Protein AF-A0A9D6K7E7-F1 (afdb_monomer_lite)

pLDDT: mean 75.38, std 21.6, range [23.78, 95.56]

Structure (mmCIF, N/CA/C/O backbone):
data_AF-A0A9D6K7E7-F1
#
_entry.id   AF-A0A9D6K7E7-F1
#
loop_
_atom_site.group_PDB
_atom_site.id
_atom_site.type_symbol
_atom_site.label_atom_id
_atom_site.label_alt_id
_atom_site.label_comp_id
_atom_site.label_asym_id
_atom_site.label_entity_id
_atom_site.label_seq_id
_atom_site.pdbx_PDB_ins_code
_atom_site.Cartn_x
_atom_site.Cartn_y
_atom_site.Cartn_z
_atom_site.occupancy
_atom_site.B_iso_or_equiv
_atom_site.auth_seq_id
_atom_site.auth_comp_id
_atom_site.auth_asym_id
_atom_site.auth_atom_id
_atom_site.pdbx_PDB_model_num
ATOM 1 N N . MET A 1 1 ? -14.662 15.580 9.960 1.00 83.44 1 MET A N 1
ATOM 2 C CA . MET A 1 1 ? -14.942 14.207 9.487 1.00 83.44 1 MET A CA 1
ATOM 3 C C . MET A 1 1 ? -15.139 14.242 7.980 1.00 83.44 1 MET A C 1
ATOM 5 O O . MET A 1 1 ? -15.887 15.089 7.509 1.00 83.44 1 MET A O 1
ATOM 9 N N . ILE A 1 2 ? -14.466 13.366 7.233 1.00 87.06 2 ILE A N 1
ATOM 10 C CA . ILE A 1 2 ? -14.654 13.220 5.782 1.00 87.06 2 ILE A CA 1
ATOM 11 C C . ILE A 1 2 ? -15.146 11.798 5.536 1.00 87.06 2 ILE A C 1
ATOM 13 O O . ILE A 1 2 ? -14.552 10.854 6.051 1.00 87.06 2 ILE A O 1
ATOM 17 N N . ILE A 1 3 ? -16.242 11.665 4.801 1.00 89.56 3 ILE A N 1
ATOM 18 C CA . ILE A 1 3 ? -16.822 10.387 4.402 1.00 89.56 3 ILE A CA 1
ATOM 19 C C . ILE A 1 3 ? -16.674 10.300 2.891 1.00 89.56 3 ILE A C 1
ATOM 21 O O . ILE A 1 3 ? -17.357 11.026 2.171 1.00 89.56 3 ILE A O 1
ATOM 25 N N . ASP A 1 4 ? -15.766 9.444 2.440 1.00 88.69 4 ASP A N 1
ATOM 26 C CA . ASP A 1 4 ? -15.557 9.171 1.021 1.00 88.69 4 ASP A CA 1
ATOM 27 C C . ASP A 1 4 ? -16.471 8.038 0.535 1.00 88.69 4 ASP A C 1
ATOM 29 O O . ASP A 1 4 ? -16.956 7.231 1.332 1.00 88.69 4 ASP A O 1
ATOM 33 N N . GLU A 1 5 ? -16.731 7.998 -0.770 1.00 89.75 5 GLU A N 1
ATOM 34 C CA . GLU A 1 5 ? -17.658 7.062 -1.416 1.00 89.75 5 GLU A CA 1
ATOM 35 C C . GLU A 1 5 ? -19.062 7.050 -0.770 1.00 89.75 5 GLU A C 1
ATOM 37 O O . GLU A 1 5 ? -19.732 6.015 -0.672 1.00 89.75 5 GLU A O 1
ATOM 42 N N . ALA A 1 6 ? -19.541 8.215 -0.321 1.00 91.81 6 ALA A N 1
ATOM 43 C CA . ALA A 1 6 ? -20.784 8.351 0.435 1.00 91.81 6 ALA A CA 1
ATOM 44 C C . ALA A 1 6 ? -22.033 7.910 -0.352 1.00 91.81 6 ALA A C 1
ATOM 46 O O . ALA A 1 6 ? -23.075 7.635 0.247 1.00 91.81 6 ALA A O 1
ATOM 47 N N . GLN A 1 7 ? -21.952 7.757 -1.681 1.00 92.12 7 GLN A N 1
ATOM 48 C CA . GLN A 1 7 ? -23.018 7.124 -2.460 1.00 92.12 7 GLN A CA 1
ATOM 49 C C . GLN A 1 7 ? -23.249 5.659 -2.074 1.00 92.12 7 GLN A C 1
ATOM 51 O O . GLN A 1 7 ? -24.307 5.130 -2.401 1.00 92.12 7 GLN A O 1
ATOM 56 N N . ASN A 1 8 ? -22.326 5.002 -1.371 1.00 91.56 8 ASN A N 1
ATOM 57 C CA . ASN A 1 8 ? -22.502 3.636 -0.877 1.00 91.56 8 ASN A CA 1
ATOM 58 C C . ASN A 1 8 ? -23.234 3.576 0.469 1.00 91.56 8 ASN A C 1
ATOM 60 O O . ASN A 1 8 ? -23.710 2.510 0.852 1.00 91.56 8 ASN A O 1
ATOM 64 N N . LEU A 1 9 ? -23.393 4.707 1.165 1.00 91.38 9 LEU A N 1
ATOM 65 C CA . LEU A 1 9 ? -24.132 4.739 2.423 1.00 91.38 9 LEU A CA 1
ATOM 66 C C . LEU A 1 9 ? -25.611 4.439 2.206 1.00 91.38 9 LEU A C 1
ATOM 68 O O . LEU A 1 9 ? -26.248 4.926 1.262 1.00 91.38 9 LEU A O 1
ATOM 72 N N . THR A 1 10 ? -26.176 3.648 3.110 1.00 92.19 10 THR A N 1
ATOM 73 C CA . THR A 1 10 ? -27.620 3.469 3.166 1.00 92.19 10 THR A CA 1
ATOM 74 C C . THR A 1 10 ? -28.266 4.778 3.633 1.00 92.19 10 THR A C 1
ATOM 76 O O . THR A 1 10 ? -27.649 5.553 4.372 1.00 92.19 10 THR A O 1
ATOM 79 N N . PRO A 1 11 ? -29.497 5.088 3.206 1.00 87.69 11 PRO A N 1
ATOM 80 C CA . PRO A 1 11 ? -30.169 6.290 3.691 1.00 87.69 11 PRO A CA 1
ATOM 81 C C . PRO A 1 11 ? -30.427 6.291 5.199 1.00 87.69 11 PRO A C 1
ATOM 83 O O . PRO A 1 11 ? -30.484 7.357 5.793 1.00 87.69 11 PRO A O 1
ATOM 86 N N . GLU A 1 12 ? -30.510 5.123 5.829 1.00 87.44 12 GLU A N 1
ATOM 87 C CA . GLU A 1 12 ? -30.573 4.987 7.282 1.00 87.44 12 GLU A CA 1
ATOM 88 C C . GLU A 1 12 ? -29.294 5.539 7.943 1.00 87.44 12 GLU A C 1
ATOM 90 O O . GLU A 1 12 ? -29.381 6.376 8.836 1.00 87.44 12 GLU A O 1
ATOM 95 N N . CYS A 1 13 ? -28.103 5.188 7.436 1.00 89.50 13 CYS A N 1
ATOM 96 C CA . CYS A 1 13 ? -26.840 5.762 7.920 1.00 89.50 13 CYS A CA 1
ATOM 97 C C . CYS A 1 13 ? -26.722 7.268 7.626 1.00 89.50 13 CYS A C 1
ATOM 99 O O . CYS A 1 13 ? -26.136 8.015 8.408 1.00 89.50 13 CYS A O 1
ATOM 101 N N . LEU A 1 14 ? -27.277 7.743 6.507 1.00 88.56 14 LEU A N 1
ATOM 102 C CA . LEU A 1 14 ? -27.315 9.178 6.196 1.00 88.56 14 LEU A CA 1
ATOM 103 C C . LEU A 1 14 ? -28.210 9.950 7.184 1.00 88.56 14 LEU A C 1
ATOM 105 O O . LEU A 1 14 ? -27.868 11.062 7.586 1.00 88.56 14 LEU A O 1
ATOM 109 N N . GLU A 1 15 ? -29.302 9.351 7.654 1.00 83.19 15 GLU A N 1
ATOM 110 C CA . GLU A 1 15 ? -30.122 9.926 8.726 1.00 83.19 15 GLU A CA 1
ATOM 111 C C . GLU A 1 15 ? -29.402 9.944 10.082 1.00 83.19 15 GLU A C 1
ATOM 113 O O . GLU A 1 15 ? -29.515 10.917 10.830 1.00 83.19 15 GLU A O 1
ATOM 118 N N . GLU A 1 16 ? -28.587 8.937 10.392 1.00 84.94 16 GLU A N 1
ATOM 119 C CA . GLU A 1 16 ? -27.721 8.979 11.578 1.00 84.94 16 GLU A CA 1
ATOM 120 C C . GLU A 1 16 ? -26.699 10.123 11.484 1.00 84.94 16 GLU A C 1
ATOM 122 O O . GLU A 1 16 ? -26.502 10.871 12.444 1.00 84.94 16 GLU A O 1
ATOM 127 N N . ILE A 1 17 ? -26.119 10.349 10.301 1.00 85.38 17 ILE A N 1
ATOM 128 C CA . ILE A 1 17 ? -25.230 11.491 10.036 1.00 85.38 17 ILE A CA 1
ATOM 129 C C . ILE A 1 17 ? -25.961 12.824 10.244 1.00 85.38 17 ILE A C 1
ATOM 131 O O . ILE A 1 17 ? -25.382 13.761 10.801 1.00 85.38 17 ILE A O 1
ATOM 135 N N . ARG A 1 18 ? -27.245 12.917 9.870 1.00 81.62 18 ARG A N 1
ATOM 136 C CA . ARG A 1 18 ? -28.075 14.097 10.161 1.00 81.62 18 ARG A CA 1
ATOM 137 C C . ARG A 1 18 ? -28.167 14.354 11.663 1.00 81.62 18 ARG A C 1
ATOM 139 O O . ARG A 1 18 ? -28.049 15.501 12.085 1.00 81.62 18 ARG A O 1
ATOM 146 N N . MET A 1 19 ? -28.375 13.306 12.460 1.00 78.69 19 MET A N 1
ATOM 147 C CA . MET A 1 19 ? -28.466 13.415 13.919 1.00 78.69 19 MET A CA 1
ATOM 148 C C . MET A 1 19 ? -27.142 13.883 14.531 1.00 78.69 19 MET A C 1
ATOM 150 O O . MET A 1 19 ? -27.148 14.763 15.388 1.00 78.69 19 MET A O 1
ATOM 154 N N . LEU A 1 20 ? -26.011 13.372 14.040 1.00 78.44 20 LEU A N 1
ATOM 155 C CA . LEU A 1 20 ? -24.677 13.794 14.482 1.00 78.44 20 LEU A CA 1
ATOM 156 C C . LEU A 1 20 ? -24.353 15.240 14.085 1.00 78.44 20 LEU A C 1
ATOM 158 O O . LEU A 1 20 ? -23.719 15.962 14.849 1.00 78.44 20 LEU A O 1
ATOM 162 N N . SER A 1 21 ? -24.835 15.698 12.927 1.00 66.62 21 SER A N 1
ATOM 163 C CA . SER A 1 21 ? -24.694 17.094 12.498 1.00 66.62 21 SER A CA 1
ATOM 164 C C . SER A 1 21 ? -25.464 18.087 13.383 1.00 66.62 21 SER A C 1
ATOM 166 O O . SER A 1 21 ? -25.241 19.288 13.241 1.00 66.62 21 SER A O 1
ATOM 168 N N . ASN A 1 22 ? -26.369 17.628 14.258 1.00 66.06 22 ASN A N 1
ATOM 169 C CA . ASN A 1 22 ? -27.085 18.482 15.216 1.00 66.06 22 ASN A CA 1
ATOM 170 C C . ASN A 1 22 ? -26.293 18.744 16.500 1.00 66.06 22 ASN A C 1
ATOM 172 O O . ASN A 1 22 ? -26.787 19.459 17.369 1.00 66.06 22 ASN A O 1
ATOM 176 N N . LEU A 1 23 ? -25.114 18.139 16.660 1.00 59.62 23 LEU A N 1
ATOM 177 C CA . LEU A 1 23 ? -24.264 18.374 17.818 1.00 59.62 23 LEU A CA 1
ATOM 178 C C . LEU A 1 23 ? -23.650 19.777 17.699 1.00 59.62 23 LEU A C 1
ATOM 180 O O . LEU A 1 23 ? -22.652 19.997 17.012 1.00 59.62 23 LEU A O 1
ATOM 184 N N . GLU A 1 24 ? -24.290 20.738 18.355 1.00 59.31 24 GLU A N 1
ATOM 185 C CA . GLU A 1 24 ? -23.881 22.139 18.443 1.00 59.31 24 GLU A CA 1
ATOM 186 C C . GLU A 1 24 ? -23.821 22.532 19.933 1.00 59.31 24 GLU A C 1
ATOM 188 O O . GLU A 1 24 ? -24.606 22.041 20.745 1.00 59.31 24 GLU A O 1
ATOM 193 N N . THR A 1 25 ? -22.863 23.380 20.310 1.00 55.78 25 THR A N 1
ATOM 194 C CA . THR A 1 25 ? -22.920 24.129 21.582 1.00 55.78 25 THR A CA 1
ATOM 195 C C . THR A 1 25 ? -23.465 25.527 21.312 1.00 55.78 25 THR A C 1
ATOM 197 O O . THR A 1 25 ? -23.472 25.960 20.163 1.00 55.78 25 THR A O 1
ATOM 200 N N . ASP A 1 26 ? -23.837 26.276 22.356 1.00 52.22 26 ASP A N 1
ATOM 201 C CA . ASP A 1 26 ? -24.369 27.650 22.249 1.00 52.22 26 ASP A CA 1
ATOM 202 C C . ASP A 1 26 ? -23.470 28.634 21.469 1.00 52.22 26 ASP A C 1
ATOM 204 O O . ASP A 1 26 ? -23.888 29.755 21.179 1.00 52.22 26 ASP A O 1
ATOM 208 N N . LYS A 1 27 ? -22.223 28.252 21.154 1.00 50.72 27 LYS A N 1
ATOM 209 C CA . LYS A 1 27 ? -21.248 29.102 20.463 1.00 50.72 27 LYS A CA 1
ATOM 210 C C . LYS A 1 27 ? -20.703 28.519 19.157 1.00 50.72 27 LYS A C 1
ATOM 212 O O . LYS A 1 27 ? -20.343 29.312 18.293 1.00 50.72 27 LYS A O 1
ATOM 217 N N . GLU A 1 28 ? -20.657 27.194 18.968 1.00 49.47 28 GLU A N 1
ATOM 218 C CA . GLU A 1 28 ? -20.044 26.582 17.774 1.00 49.47 28 GLU A CA 1
ATOM 219 C C . GLU A 1 28 ? -20.661 25.227 17.387 1.00 49.47 28 GLU A C 1
ATOM 221 O O . GLU A 1 28 ? -21.072 24.430 18.239 1.00 49.47 28 GLU A O 1
ATOM 226 N N . LYS A 1 29 ? -20.654 24.935 16.077 1.00 57.91 29 LYS A N 1
ATOM 227 C CA . LYS A 1 29 ? -20.943 23.594 15.554 1.00 57.91 29 LYS A CA 1
ATOM 228 C C . LYS A 1 29 ? -19.782 22.663 15.895 1.00 57.91 29 LYS A C 1
ATOM 230 O O . LYS A 1 29 ? -18.671 22.885 15.427 1.00 57.91 29 LYS A O 1
ATOM 235 N N . LEU A 1 30 ? -20.038 21.609 16.669 1.00 62.41 30 LEU A N 1
ATOM 236 C CA . LEU A 1 30 ? -18.985 20.722 17.184 1.00 62.41 30 LEU A CA 1
ATOM 237 C C . LEU A 1 30 ? -18.429 1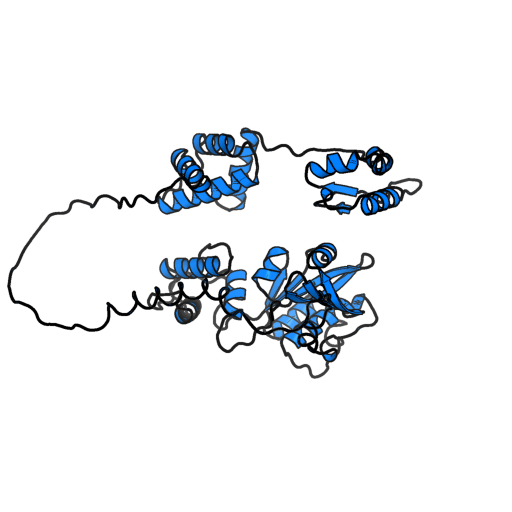9.763 16.122 1.00 62.41 30 LEU A C 1
ATOM 239 O O . LEU A 1 30 ? -17.329 19.238 16.284 1.00 62.41 30 LEU A O 1
ATOM 243 N N . LEU A 1 31 ? -19.179 19.507 15.043 1.00 74.56 31 LEU A N 1
ATOM 244 C CA . LEU A 1 31 ? -18.826 18.493 14.053 1.00 74.56 31 LEU A CA 1
ATOM 245 C C . LEU A 1 31 ? -18.969 19.007 12.613 1.00 74.56 31 LEU A C 1
ATOM 247 O O . LEU A 1 31 ? -20.073 19.185 12.102 1.00 74.56 31 LEU A O 1
ATOM 251 N N . GLN A 1 32 ? -17.836 19.172 11.923 1.00 79.88 32 GLN A N 1
ATOM 252 C CA . GLN A 1 32 ? -17.798 19.434 10.482 1.00 79.88 32 GLN A CA 1
ATOM 253 C C . GLN A 1 32 ? -17.764 18.115 9.695 1.00 79.88 32 GLN A C 1
ATOM 255 O O . GLN A 1 32 ? -16.872 17.280 9.900 1.00 79.88 32 GLN A O 1
ATOM 260 N N . ILE A 1 33 ? -18.716 17.937 8.775 1.00 86.94 33 ILE A N 1
ATOM 261 C CA . ILE A 1 33 ? -18.869 16.729 7.951 1.00 86.94 33 ILE A CA 1
ATOM 262 C C . ILE A 1 33 ? -18.716 17.097 6.475 1.00 86.94 33 ILE A C 1
ATOM 264 O O . ILE A 1 33 ? -19.418 17.976 5.981 1.00 86.94 33 ILE A O 1
ATOM 268 N N . ILE A 1 34 ? -17.818 16.408 5.773 1.00 89.50 34 ILE A N 1
ATOM 269 C CA . ILE A 1 34 ? -17.666 16.492 4.317 1.00 89.50 34 ILE A CA 1
ATOM 270 C C . ILE A 1 34 ? -18.070 15.140 3.735 1.00 89.50 34 ILE A C 1
ATOM 272 O O . ILE A 1 34 ? -17.476 14.121 4.083 1.00 89.50 34 ILE A O 1
ATOM 276 N N . LEU A 1 35 ? -19.082 15.136 2.870 1.00 89.88 35 LEU A N 1
ATOM 277 C CA . LEU A 1 35 ? -19.493 13.957 2.111 1.00 89.88 35 LEU A CA 1
ATOM 278 C C . LEU A 1 35 ? -18.882 14.047 0.713 1.00 89.88 35 LEU A C 1
ATOM 280 O O . LEU A 1 35 ? -19.156 14.999 -0.018 1.00 89.88 35 LEU A O 1
ATOM 284 N N . VAL A 1 36 ? -18.065 13.063 0.356 1.00 92.25 36 VAL A N 1
ATOM 285 C CA . VAL A 1 36 ? -17.433 12.925 -0.957 1.00 92.25 36 VAL A CA 1
ATOM 286 C C . VAL A 1 36 ? -17.965 11.652 -1.597 1.00 92.25 36 VAL A C 1
ATOM 288 O O . VAL A 1 36 ? -18.193 10.652 -0.922 1.00 92.25 36 VAL A O 1
ATOM 291 N N . GLY A 1 37 ? -18.240 11.697 -2.892 1.00 92.06 37 GLY A N 1
ATOM 292 C CA . GLY A 1 37 ? -18.756 10.543 -3.604 1.00 92.06 37 GLY A CA 1
ATOM 293 C C . GLY A 1 37 ? -19.055 10.848 -5.059 1.00 92.06 37 GLY A C 1
ATOM 294 O O . GLY A 1 37 ? -18.885 11.969 -5.541 1.00 92.06 37 GLY A O 1
ATOM 295 N N . GLN A 1 38 ? -19.521 9.819 -5.751 1.00 89.94 38 GLN A N 1
ATOM 296 C CA . GLN A 1 38 ? -19.866 9.883 -7.167 1.00 89.94 38 GLN A CA 1
ATOM 297 C C . GLN A 1 38 ? -21.208 10.622 -7.390 1.00 89.94 38 GLN A C 1
ATOM 299 O O . GLN A 1 38 ? -21.958 10.835 -6.428 1.00 89.94 38 GLN A O 1
ATOM 304 N N . PRO A 1 39 ? -21.554 11.039 -8.629 1.00 87.38 39 PRO A N 1
ATOM 305 C CA . PRO A 1 39 ? -22.787 11.787 -8.923 1.00 87.38 39 PRO A CA 1
ATOM 306 C C . PRO A 1 39 ? -24.087 11.131 -8.419 1.00 87.38 39 PRO A C 1
ATOM 308 O O . PRO A 1 39 ? -25.087 11.811 -8.179 1.00 87.38 39 PRO A O 1
ATOM 311 N N . GLU A 1 40 ? -24.084 9.818 -8.209 1.00 92.75 40 GLU A N 1
ATOM 312 C CA . GLU A 1 40 ? -25.147 9.024 -7.591 1.00 92.75 40 GLU A CA 1
ATOM 313 C C . GLU A 1 40 ? -25.493 9.506 -6.179 1.00 92.75 40 GLU A C 1
ATOM 315 O O . GLU A 1 40 ? -26.660 9.449 -5.784 1.00 92.75 40 GLU A O 1
ATOM 320 N N . LEU A 1 41 ? -24.519 10.032 -5.428 1.00 92.31 41 LEU A N 1
ATOM 321 C CA . LEU A 1 41 ? -24.747 10.609 -4.104 1.00 92.31 41 LEU A CA 1
ATOM 322 C C . LEU A 1 41 ? -25.742 11.765 -4.171 1.00 92.31 41 LEU A C 1
ATOM 324 O O . LEU A 1 41 ? -26.620 11.867 -3.319 1.00 92.31 41 LEU A O 1
ATOM 328 N N . ARG A 1 42 ? -25.652 12.608 -5.204 1.00 88.88 42 ARG A N 1
ATOM 329 C CA . ARG A 1 42 ? -26.585 13.724 -5.397 1.00 88.88 42 ARG A CA 1
ATOM 330 C C . ARG A 1 42 ? -28.012 13.209 -5.554 1.00 88.88 42 ARG A C 1
ATOM 332 O O . ARG A 1 42 ? -28.892 13.630 -4.815 1.00 88.88 42 ARG A O 1
ATOM 339 N N . LYS A 1 43 ? -28.207 12.224 -6.439 1.00 88.94 43 LYS A N 1
ATOM 340 C CA . LYS A 1 43 ? -29.514 11.579 -6.649 1.00 88.94 43 LYS A CA 1
ATOM 341 C C . LYS A 1 43 ? -30.049 10.951 -5.363 1.00 88.94 43 LYS A C 1
ATOM 343 O O . LYS A 1 43 ? -31.243 11.013 -5.098 1.00 88.94 43 LYS A O 1
ATOM 348 N N . LYS A 1 44 ? -29.166 10.347 -4.562 1.00 90.44 44 LYS A N 1
ATOM 349 C CA . LYS A 1 44 ? -29.523 9.751 -3.273 1.00 90.44 44 LYS A CA 1
ATOM 350 C C . LYS A 1 44 ? -29.944 10.811 -2.254 1.00 90.44 44 LYS A C 1
ATOM 352 O O . LYS A 1 44 ? -30.957 10.628 -1.595 1.00 90.44 44 LYS A O 1
ATOM 357 N N . LEU A 1 45 ? -29.211 11.914 -2.134 1.00 89.81 45 LEU A N 1
ATOM 358 C CA . LEU A 1 45 ? -29.547 13.001 -1.208 1.00 89.81 45 LEU A CA 1
ATOM 359 C C . LEU A 1 45 ? -30.855 13.719 -1.579 1.00 89.81 45 LEU A C 1
ATOM 361 O O . LEU A 1 45 ? -31.518 14.256 -0.695 1.00 89.81 45 LEU A O 1
ATOM 365 N N . ASP A 1 46 ? -31.251 13.675 -2.852 1.00 90.56 46 ASP A N 1
ATOM 366 C CA . ASP A 1 46 ? -32.517 14.228 -3.345 1.00 90.56 46 ASP A CA 1
ATOM 367 C C . ASP A 1 46 ? -33.740 13.326 -3.071 1.00 90.56 46 ASP A C 1
ATOM 369 O O . ASP A 1 46 ? -34.869 13.707 -3.376 1.00 90.56 46 ASP A O 1
ATOM 373 N N . LEU A 1 47 ? -33.557 12.142 -2.469 1.00 91.38 47 LEU A N 1
ATOM 374 C CA . LEU A 1 47 ? -34.677 11.309 -2.021 1.00 91.38 47 LEU A CA 1
ATOM 375 C C . LEU A 1 47 ? -35.504 12.040 -0.952 1.00 91.38 47 LEU A C 1
ATOM 377 O O . LEU A 1 47 ? -34.944 12.584 -0.002 1.00 91.38 47 LEU A O 1
ATOM 381 N N . GLU A 1 48 ? -36.840 11.956 -1.029 1.00 89.25 48 GLU A N 1
ATOM 382 C CA . GLU A 1 48 ? -37.745 12.649 -0.088 1.00 89.25 48 GLU A CA 1
ATOM 383 C C . GLU A 1 48 ? -37.422 12.324 1.380 1.00 89.25 48 GLU A C 1
ATOM 385 O O . GLU A 1 48 ? -37.410 13.208 2.236 1.00 89.25 48 GLU A O 1
ATOM 390 N N . ARG A 1 49 ? -37.059 11.066 1.670 1.00 88.25 49 ARG A N 1
ATOM 391 C CA . ARG A 1 49 ? -36.694 10.626 3.025 1.00 88.25 49 ARG A CA 1
ATOM 392 C C . ARG A 1 49 ? -35.416 11.260 3.583 1.00 88.25 49 ARG A C 1
ATOM 394 O O . ARG A 1 49 ? -35.247 11.246 4.790 1.00 88.25 49 ARG A O 1
ATOM 401 N N . LEU A 1 50 ? -34.549 11.805 2.726 1.00 90.31 50 LEU A N 1
ATOM 402 C CA . LEU A 1 50 ? -33.296 12.476 3.094 1.00 90.31 50 LEU A CA 1
ATOM 403 C C . LEU A 1 50 ? -33.382 13.999 2.982 1.00 90.31 50 LEU A C 1
ATOM 405 O O . LEU A 1 50 ? -32.393 14.698 3.209 1.00 90.31 50 LEU A O 1
ATOM 409 N N . ARG A 1 51 ? -34.562 14.548 2.676 1.00 88.38 51 ARG A N 1
ATOM 410 C CA . ARG A 1 51 ? -34.772 15.987 2.491 1.00 88.38 51 ARG A CA 1
ATOM 411 C C . ARG A 1 51 ? -34.262 16.823 3.668 1.00 88.38 51 ARG A C 1
ATOM 413 O O . ARG A 1 51 ? -33.695 17.893 3.454 1.00 88.38 51 ARG A O 1
ATOM 420 N N . GLN A 1 52 ? -34.421 16.336 4.899 1.00 82.12 52 GLN A N 1
ATOM 421 C CA . GLN A 1 52 ? -33.963 17.038 6.103 1.00 82.12 52 GLN A CA 1
ATOM 422 C C . GLN A 1 52 ? -32.434 17.120 6.197 1.00 82.12 52 GLN A C 1
ATOM 424 O O . GLN A 1 52 ? -31.898 18.159 6.579 1.00 82.12 52 GLN A O 1
ATOM 429 N N . LEU A 1 53 ? -31.721 16.049 5.834 1.00 86.25 53 LEU A N 1
ATOM 430 C CA . LEU A 1 53 ? -30.264 16.079 5.712 1.00 86.25 53 LEU A CA 1
ATOM 431 C C . LEU A 1 53 ? -29.844 16.986 4.550 1.00 86.25 53 LEU A C 1
ATOM 433 O O . LEU A 1 53 ? -28.939 17.803 4.702 1.00 86.25 53 LEU A O 1
ATOM 437 N N . ASN A 1 54 ? -30.538 16.884 3.412 1.00 87.06 54 ASN A N 1
ATOM 438 C CA . ASN A 1 54 ? -30.238 17.639 2.197 1.00 87.06 54 ASN A CA 1
ATOM 439 C C . ASN A 1 54 ? -30.268 19.162 2.446 1.00 87.06 54 ASN A C 1
ATOM 441 O O . ASN A 1 54 ? -29.424 19.890 1.926 1.00 87.06 54 ASN A O 1
ATOM 445 N N . GLN A 1 55 ? -31.187 19.636 3.297 1.00 82.75 55 GLN A N 1
ATOM 446 C CA . GLN A 1 55 ? -31.296 21.042 3.716 1.00 82.75 55 GLN A CA 1
ATOM 447 C C . GLN A 1 55 ? -30.159 21.523 4.634 1.00 82.75 55 GLN A C 1
ATOM 449 O O . GLN A 1 55 ? -29.919 22.723 4.721 1.00 82.75 55 GLN A O 1
ATOM 454 N N . ARG A 1 56 ? -29.453 20.616 5.321 1.00 83.38 56 ARG A N 1
ATOM 455 C CA . ARG A 1 56 ? -28.350 20.957 6.241 1.00 83.38 56 ARG A CA 1
ATOM 456 C C . ARG A 1 56 ? -26.986 21.046 5.560 1.00 83.38 56 ARG A C 1
ATOM 458 O O . ARG A 1 56 ? -26.026 21.509 6.173 1.00 83.38 56 ARG A O 1
ATOM 465 N N . ILE A 1 57 ? -26.886 20.624 4.302 1.00 86.00 57 ILE A N 1
ATOM 466 C CA . ILE A 1 57 ? -25.648 20.704 3.524 1.00 86.00 57 ILE A CA 1
ATOM 467 C C . ILE A 1 57 ? -25.438 22.157 3.088 1.00 86.00 57 ILE A C 1
ATOM 469 O O . ILE A 1 57 ? -26.075 22.631 2.150 1.00 86.00 57 ILE A O 1
ATOM 473 N N . ALA A 1 58 ? -24.537 22.853 3.784 1.00 83.38 58 ALA A N 1
ATOM 474 C CA . ALA A 1 58 ? -24.268 24.276 3.570 1.00 83.38 58 ALA A CA 1
ATOM 475 C C . ALA A 1 58 ? -23.506 24.569 2.267 1.00 83.38 58 ALA A C 1
ATOM 477 O O . ALA A 1 58 ? -23.722 25.606 1.647 1.00 83.38 58 ALA A O 1
ATOM 478 N N . LEU A 1 59 ? -22.620 23.661 1.848 1.00 83.69 59 LEU A N 1
ATOM 479 C CA . LEU A 1 59 ? -21.811 23.811 0.643 1.00 83.69 59 LEU A CA 1
ATOM 480 C C . LEU A 1 59 ? -21.902 22.550 -0.206 1.00 83.69 59 LEU A C 1
ATOM 482 O O . LEU A 1 59 ? -21.746 21.436 0.291 1.00 83.69 59 LEU A O 1
ATOM 486 N N . ARG A 1 60 ? -22.115 22.748 -1.505 1.00 85.44 60 ARG A N 1
ATOM 487 C CA . ARG A 1 60 ? -22.014 21.701 -2.517 1.00 85.44 60 ARG A CA 1
ATOM 488 C C . ARG A 1 60 ? -21.006 22.145 -3.544 1.00 85.44 60 ARG A C 1
ATOM 490 O O . ARG A 1 60 ? -21.100 23.254 -4.058 1.00 85.44 60 ARG A O 1
ATOM 497 N N . TYR A 1 61 ? -20.078 21.258 -3.845 1.00 85.38 61 TYR A N 1
ATOM 498 C CA . TYR A 1 61 ? -19.100 21.488 -4.883 1.00 85.38 61 TYR A CA 1
ATOM 499 C C . TYR A 1 61 ? -19.036 20.256 -5.772 1.00 85.38 61 TYR A C 1
ATOM 501 O O . TYR A 1 61 ? -19.021 19.129 -5.275 1.00 85.38 61 TYR A O 1
ATOM 509 N N . HIS A 1 62 ? -19.053 20.479 -7.080 1.00 83.88 62 HIS A N 1
ATOM 510 C CA . HIS A 1 62 ? -18.824 19.438 -8.065 1.00 83.88 62 HIS A CA 1
ATOM 511 C C . HIS A 1 62 ? -17.444 19.679 -8.663 1.00 83.88 62 HIS A C 1
ATOM 513 O O . HIS A 1 62 ? -17.179 20.765 -9.171 1.00 83.88 62 HIS A O 1
ATOM 519 N N . LEU A 1 63 ? -16.562 18.691 -8.531 1.00 85.06 63 LEU A N 1
ATOM 520 C CA . LEU A 1 63 ? -15.248 18.738 -9.155 1.00 85.06 63 LEU A CA 1
ATOM 521 C C . LEU A 1 63 ? -15.426 18.451 -10.642 1.00 85.06 63 LEU A C 1
ATOM 523 O O . LEU A 1 63 ? -15.733 17.321 -11.020 1.00 85.06 63 LEU A O 1
ATOM 527 N N . GLU A 1 64 ? -15.249 19.485 -11.455 1.00 86.75 64 GLU A N 1
ATOM 528 C CA . GLU A 1 64 ? -15.214 19.349 -12.905 1.00 86.75 64 GLU A CA 1
ATOM 529 C C . GLU A 1 64 ? -13.864 18.760 -13.351 1.00 86.75 64 GLU A C 1
ATOM 531 O O . GLU A 1 64 ? -12.854 18.897 -12.648 1.00 86.75 64 GLU A O 1
ATOM 536 N N . PRO A 1 65 ? -13.816 18.083 -14.510 1.00 89.25 65 PRO A N 1
ATOM 537 C CA . PRO A 1 65 ? -12.555 17.773 -15.170 1.00 89.25 65 PRO A CA 1
ATOM 538 C C . PRO A 1 65 ? -11.742 19.046 -15.428 1.00 89.25 65 PRO A C 1
ATOM 540 O O . PRO A 1 65 ? -12.312 20.120 -15.612 1.00 89.25 65 PRO A O 1
ATOM 543 N N . PHE A 1 66 ? -10.419 18.909 -15.505 1.00 91.88 66 PHE A N 1
ATOM 544 C CA . PHE A 1 66 ? -9.542 20.038 -15.800 1.00 91.88 66 PHE A CA 1
ATOM 545 C C . PHE A 1 66 ? -9.854 20.663 -17.161 1.00 91.88 66 PHE A C 1
ATOM 547 O O . PHE A 1 66 ? -10.132 19.958 -18.136 1.00 91.88 66 PHE A O 1
ATOM 554 N N . ASP A 1 67 ? -9.729 21.979 -17.269 1.00 93.00 67 ASP A N 1
ATOM 555 C CA . ASP A 1 67 ? -9.700 22.623 -18.576 1.00 93.00 67 ASP A CA 1
ATOM 556 C C . ASP A 1 67 ? -8.385 22.329 -19.333 1.00 93.00 67 ASP A C 1
ATOM 558 O O . ASP A 1 67 ? -7.514 21.571 -18.887 1.00 93.00 67 ASP A O 1
ATOM 562 N N . GLU A 1 68 ? -8.252 22.866 -20.546 1.00 93.06 68 GLU A N 1
ATOM 563 C CA . GLU A 1 68 ? -7.073 22.634 -21.383 1.00 93.06 68 GLU A CA 1
ATOM 564 C C . GLU A 1 68 ? -5.773 23.147 -20.736 1.00 93.06 68 GLU A C 1
ATOM 566 O O . GLU A 1 68 ? -4.737 22.478 -20.807 1.00 93.06 68 GLU A O 1
ATOM 571 N N . ASN A 1 69 ? -5.821 24.313 -20.090 1.00 93.69 69 ASN A N 1
ATOM 572 C CA . ASN A 1 69 ? -4.664 24.929 -19.446 1.00 93.69 69 ASN A CA 1
ATOM 573 C C . ASN A 1 69 ? -4.331 24.208 -18.141 1.00 93.69 69 ASN A C 1
ATOM 575 O O . ASN A 1 69 ? -3.181 23.822 -17.938 1.00 93.69 69 ASN A O 1
ATOM 579 N N . GLU A 1 70 ? -5.338 23.926 -17.317 1.00 90.06 70 GLU A N 1
ATOM 580 C CA . GLU A 1 70 ? -5.198 23.130 -16.099 1.00 90.06 70 GLU A CA 1
ATOM 581 C C . GLU A 1 70 ? -4.644 21.734 -16.406 1.00 90.06 70 GLU A C 1
ATOM 583 O O . GLU A 1 70 ? -3.809 21.219 -15.667 1.00 90.06 70 GLU A O 1
ATOM 588 N N . THR A 1 71 ? -5.024 21.126 -17.535 1.00 93.88 71 THR A N 1
ATOM 589 C CA . THR A 1 71 ? -4.464 19.842 -17.984 1.00 93.88 71 THR A CA 1
ATOM 590 C C . THR A 1 71 ? -2.969 19.953 -18.288 1.00 93.88 71 THR A C 1
ATOM 592 O O . THR A 1 71 ? -2.193 19.083 -17.885 1.00 93.88 71 THR A O 1
ATOM 595 N N . LYS A 1 72 ? -2.539 21.018 -18.977 1.00 93.81 72 LYS A N 1
ATOM 596 C CA . LYS A 1 72 ? -1.116 21.277 -19.266 1.00 93.81 72 LYS A CA 1
ATOM 597 C C . LYS A 1 72 ? -0.330 21.486 -17.974 1.00 93.81 72 LYS A C 1
ATOM 599 O O . LYS A 1 72 ? 0.699 20.841 -17.768 1.00 93.81 72 LYS A O 1
ATOM 604 N N . GLU A 1 73 ? -0.838 22.331 -17.082 1.00 93.56 73 GLU A N 1
ATOM 605 C CA . GLU A 1 73 ? -0.234 22.586 -15.773 1.00 93.56 73 GLU A CA 1
ATOM 606 C C . GLU A 1 73 ? -0.164 21.317 -14.926 1.00 93.56 73 GLU A C 1
ATOM 608 O O . GLU A 1 73 ? 0.874 21.025 -14.332 1.00 93.56 73 GLU A O 1
ATOM 613 N N . TYR A 1 74 ? -1.224 20.509 -14.935 1.00 94.00 74 TYR A N 1
ATOM 614 C CA . TYR A 1 74 ? -1.277 19.226 -14.250 1.00 94.00 74 TYR A CA 1
ATOM 615 C C . TYR A 1 74 ? -0.189 18.271 -14.750 1.00 94.00 74 TYR A C 1
ATOM 617 O O . TYR A 1 74 ? 0.535 17.692 -13.936 1.00 94.00 74 TYR A O 1
ATOM 625 N N . ILE A 1 75 ? -0.023 18.132 -16.071 1.00 92.44 75 ILE A N 1
ATOM 626 C CA . ILE A 1 75 ? 1.021 17.286 -16.673 1.00 92.44 75 ILE A CA 1
ATOM 627 C C . ILE A 1 75 ? 2.411 17.762 -16.236 1.00 92.44 75 ILE A C 1
ATOM 629 O O . ILE A 1 75 ? 3.209 16.963 -15.740 1.00 92.44 75 ILE A O 1
ATOM 633 N N . LEU A 1 76 ? 2.694 19.062 -16.356 1.00 91.38 76 LEU A N 1
ATOM 634 C CA . LEU A 1 76 ? 3.988 19.641 -15.980 1.00 91.38 76 LEU A CA 1
ATOM 635 C C . LEU A 1 76 ? 4.270 19.500 -14.479 1.00 91.38 76 LEU A C 1
ATOM 637 O O . LEU A 1 76 ? 5.373 19.125 -14.077 1.00 91.38 76 LEU A O 1
ATOM 641 N N . HIS A 1 77 ? 3.267 19.740 -13.638 1.00 90.88 77 HIS A N 1
ATOM 642 C CA . HIS A 1 77 ? 3.368 19.583 -12.193 1.00 90.88 77 HIS A CA 1
ATOM 643 C C . HIS A 1 77 ? 3.657 18.128 -11.796 1.00 90.88 77 HIS A C 1
ATOM 645 O O . HIS A 1 77 ? 4.538 17.867 -10.973 1.00 90.88 77 HIS A O 1
ATOM 651 N N . ARG A 1 78 ? 2.971 17.156 -12.412 1.00 89.06 78 ARG A N 1
ATOM 652 C CA . ARG A 1 78 ? 3.197 15.723 -12.163 1.00 89.06 78 ARG A CA 1
ATOM 653 C C . ARG A 1 78 ? 4.587 15.277 -12.616 1.00 89.06 78 ARG A C 1
ATOM 655 O O . ARG A 1 78 ? 5.245 14.543 -11.881 1.00 89.06 78 ARG A O 1
ATOM 662 N N . LEU A 1 79 ? 5.066 15.770 -13.761 1.00 88.38 79 LEU A N 1
ATOM 663 C CA . LEU A 1 79 ? 6.440 15.537 -14.222 1.00 88.38 79 LEU A CA 1
ATOM 664 C C . LEU A 1 79 ? 7.473 16.110 -13.252 1.00 88.38 79 LEU A C 1
ATOM 666 O O . LEU A 1 79 ? 8.480 15.457 -12.970 1.00 88.38 79 LEU A O 1
ATOM 670 N N . LYS A 1 80 ? 7.201 17.291 -12.689 1.00 86.12 80 LYS A N 1
ATOM 671 C CA . LYS A 1 80 ? 8.062 17.914 -11.682 1.00 86.12 80 LYS A CA 1
ATOM 672 C C . LYS A 1 80 ? 8.163 17.082 -10.409 1.00 86.12 80 LYS A C 1
ATOM 674 O O . LYS A 1 80 ? 9.270 16.842 -9.934 1.00 86.12 80 LYS A O 1
ATOM 679 N N . ILE A 1 81 ? 7.036 16.595 -9.885 1.00 84.25 81 ILE A N 1
ATOM 680 C CA . ILE A 1 81 ? 7.015 15.713 -8.704 1.00 84.25 81 ILE A CA 1
ATOM 681 C C . ILE A 1 81 ? 7.786 14.412 -8.966 1.00 84.25 81 ILE A C 1
ATOM 683 O O . ILE A 1 81 ? 8.475 13.919 -8.078 1.00 84.25 81 ILE A O 1
ATOM 687 N N . ALA A 1 82 ? 7.714 13.874 -10.185 1.00 77.81 82 ALA A N 1
ATOM 688 C CA . ALA A 1 82 ? 8.442 12.670 -10.580 1.00 77.81 82 ALA A CA 1
ATOM 689 C C . ALA A 1 82 ? 9.956 12.892 -10.806 1.00 77.81 82 ALA A C 1
ATOM 691 O O . ALA A 1 82 ? 10.666 11.949 -11.149 1.00 77.81 82 ALA A O 1
ATOM 692 N N . GLY A 1 83 ? 10.466 14.121 -10.639 1.00 77.81 83 GLY A N 1
ATOM 693 C CA . GLY A 1 83 ? 11.873 14.462 -10.883 1.00 77.81 83 GLY A CA 1
ATOM 694 C C . GLY A 1 83 ? 12.249 14.549 -12.369 1.00 77.81 83 GLY A C 1
ATOM 695 O O . GLY A 1 83 ? 13.427 14.442 -12.718 1.00 77.81 83 GLY A O 1
ATOM 696 N N . GLY A 1 84 ? 11.255 14.705 -13.250 1.00 71.81 84 GLY A N 1
ATOM 697 C CA . GLY A 1 84 ? 11.398 14.675 -14.708 1.00 71.81 84 GLY A CA 1
ATOM 698 C C . GLY A 1 84 ? 11.522 16.037 -15.395 1.00 71.81 84 GLY A C 1
ATOM 699 O O . GLY A 1 84 ? 11.714 16.050 -16.609 1.00 71.81 84 GLY A O 1
ATOM 700 N N . SER A 1 85 ? 11.445 17.154 -14.657 1.00 62.22 85 SER A N 1
ATOM 701 C CA . SER A 1 85 ? 11.356 18.528 -15.198 1.00 62.22 85 SER A CA 1
ATOM 702 C C . SER A 1 85 ? 12.408 18.874 -16.257 1.00 62.22 85 SER A C 1
ATOM 704 O O . SER A 1 85 ? 12.102 19.598 -17.197 1.00 62.22 85 SER A O 1
ATOM 706 N N . ASP A 1 86 ? 13.619 18.322 -16.124 1.00 68.75 86 ASP A N 1
ATOM 707 C CA . ASP A 1 86 ? 14.765 18.632 -16.994 1.00 68.75 86 ASP A CA 1
ATOM 708 C C . ASP A 1 86 ? 15.166 17.457 -17.903 1.00 68.75 86 ASP A C 1
ATOM 710 O O . ASP A 1 86 ? 16.152 17.519 -18.638 1.00 68.75 86 ASP A O 1
ATOM 714 N N . LYS A 1 87 ? 14.436 16.339 -17.825 1.00 75.12 87 LYS A N 1
ATOM 715 C CA . LYS A 1 87 ? 14.805 15.071 -18.474 1.00 75.12 87 LYS A CA 1
ATOM 716 C C . LYS A 1 87 ? 13.832 14.656 -19.563 1.00 75.12 87 LYS A C 1
ATOM 718 O O . LYS A 1 87 ? 14.227 13.897 -20.445 1.00 75.12 87 LYS A O 1
ATOM 723 N N . VAL A 1 88 ? 12.584 15.110 -19.480 1.00 84.50 88 VAL A N 1
ATOM 724 C CA . VAL A 1 88 ? 11.493 14.664 -20.338 1.00 84.50 88 VAL A CA 1
ATOM 725 C C . VAL A 1 88 ? 10.581 15.841 -20.671 1.00 84.50 88 VAL A C 1
ATOM 727 O O . VAL A 1 88 ? 10.106 16.534 -19.777 1.00 84.50 88 VAL A O 1
ATOM 730 N N . PHE A 1 89 ? 10.303 16.043 -21.959 1.00 89.94 89 PHE A N 1
ATOM 731 C CA . PHE A 1 89 ? 9.587 17.218 -22.454 1.00 89.94 89 PHE A CA 1
ATOM 732 C C . PHE A 1 89 ? 8.336 16.817 -23.227 1.00 89.94 89 PHE A C 1
ATOM 734 O O . PHE A 1 89 ? 8.424 16.148 -24.256 1.00 89.94 89 PHE A O 1
ATOM 741 N N . PHE A 1 90 ? 7.169 17.268 -22.773 1.00 93.25 90 PHE A N 1
ATOM 742 C CA . PHE A 1 90 ? 5.936 17.167 -23.548 1.00 93.25 90 PHE A CA 1
ATOM 743 C C . PHE A 1 90 ? 5.807 18.387 -24.452 1.00 93.25 90 PHE A C 1
ATOM 745 O O . PHE A 1 90 ? 5.845 19.526 -23.994 1.00 93.25 90 PHE A O 1
ATOM 752 N N . THR A 1 91 ? 5.649 18.147 -25.752 1.00 94.25 91 THR A N 1
ATOM 753 C CA . THR A 1 91 ? 5.345 19.227 -26.700 1.00 94.25 91 THR A CA 1
ATOM 754 C C . THR A 1 91 ? 3.939 19.772 -26.453 1.00 94.25 91 THR A C 1
ATOM 756 O O . THR A 1 91 ? 3.051 19.026 -26.037 1.00 94.25 91 THR A O 1
ATOM 759 N N . THR A 1 92 ? 3.696 21.047 -26.769 1.00 92.06 92 THR A N 1
ATOM 760 C CA . THR A 1 92 ? 2.355 21.650 -26.654 1.00 92.06 92 THR A CA 1
ATOM 761 C C . THR A 1 92 ? 1.310 20.827 -27.406 1.00 92.06 92 THR A C 1
ATOM 763 O O . THR A 1 92 ? 0.321 20.418 -26.816 1.00 92.06 92 THR A O 1
ATOM 766 N N . GLN A 1 93 ? 1.616 20.423 -28.644 1.00 92.56 93 GLN A N 1
ATOM 767 C CA . GLN A 1 93 ? 0.736 19.578 -29.461 1.00 92.56 93 GLN A CA 1
ATOM 768 C C . GLN A 1 93 ? 0.438 18.208 -28.826 1.00 92.56 93 GLN A C 1
ATOM 770 O O . GLN A 1 93 ? -0.633 17.642 -29.041 1.00 92.56 93 GLN A O 1
ATOM 775 N N . ALA A 1 94 ? 1.383 17.638 -28.070 1.00 94.56 94 ALA A N 1
ATOM 776 C CA . ALA A 1 94 ? 1.147 16.402 -27.329 1.00 94.56 94 ALA A CA 1
ATOM 777 C C . ALA A 1 94 ? 0.164 16.631 -26.178 1.00 94.56 94 ALA A C 1
ATOM 779 O O . ALA A 1 94 ? -0.764 15.843 -26.016 1.00 94.56 94 ALA A O 1
ATOM 780 N N . MET A 1 95 ? 0.337 17.716 -25.419 1.00 95.12 95 MET A N 1
ATOM 781 C CA . MET A 1 95 ? -0.563 18.072 -24.319 1.00 95.12 95 MET A CA 1
ATOM 782 C C . MET A 1 95 ? -1.967 18.428 -24.819 1.00 95.12 95 MET A C 1
ATOM 784 O O . MET A 1 95 ? -2.943 17.948 -24.246 1.00 95.12 95 MET A O 1
ATOM 788 N N . ASP A 1 96 ? -2.078 19.148 -25.938 1.00 93.69 96 ASP A N 1
ATOM 789 C CA . ASP A 1 96 ? -3.358 19.436 -26.599 1.00 93.69 96 ASP A CA 1
ATOM 790 C C . ASP A 1 96 ? -4.078 18.132 -26.973 1.00 93.69 96 ASP A C 1
ATOM 792 O O . ASP A 1 96 ? -5.272 17.960 -26.725 1.00 93.69 96 ASP A O 1
ATOM 796 N N . LYS A 1 97 ? -3.334 17.153 -27.509 1.00 92.88 97 LYS A N 1
ATOM 797 C CA . LYS A 1 97 ? -3.900 15.854 -27.887 1.00 92.88 97 LYS A CA 1
ATOM 798 C C . LYS A 1 97 ? -4.306 15.008 -26.680 1.00 92.88 97 LYS A C 1
ATOM 800 O O . LYS A 1 97 ? -5.302 14.285 -26.747 1.00 92.88 97 LYS A O 1
ATOM 805 N N . ILE A 1 98 ? -3.557 15.102 -25.582 1.00 93.25 98 ILE A N 1
ATOM 806 C CA . ILE A 1 98 ? -3.907 14.464 -24.308 1.00 93.25 98 ILE A CA 1
ATOM 807 C C . ILE A 1 98 ? -5.206 15.060 -23.767 1.00 93.25 98 ILE A C 1
ATOM 809 O O . ILE A 1 98 ? -6.096 14.299 -23.383 1.00 93.25 98 ILE A O 1
ATOM 813 N N . TYR A 1 99 ? -5.361 16.386 -23.785 1.00 95.38 99 TYR A N 1
ATOM 814 C CA . TYR A 1 99 ? -6.607 17.044 -23.393 1.00 95.38 99 TYR A CA 1
ATOM 815 C C . TYR A 1 99 ? -7.776 16.639 -24.300 1.00 95.38 99 TYR A C 1
ATOM 817 O O . TYR A 1 99 ? -8.826 16.234 -23.804 1.00 95.38 99 TYR A O 1
ATOM 825 N N . GLU A 1 100 ? -7.590 16.648 -25.624 1.00 92.19 100 GLU A N 1
ATOM 826 C CA . GLU A 1 100 ? -8.637 16.290 -26.589 1.00 92.19 100 GLU A CA 1
ATOM 827 C C . GLU A 1 100 ? -9.248 14.913 -26.296 1.00 92.19 100 GLU A C 1
ATOM 829 O O . GLU A 1 100 ? -10.469 14.753 -26.392 1.00 92.19 100 GLU A O 1
ATOM 834 N N . TYR A 1 101 ? -8.407 13.943 -25.923 1.00 89.19 101 TYR A N 1
ATOM 835 C CA . TYR A 1 101 ? -8.820 12.578 -25.610 1.00 89.19 101 TYR A CA 1
ATOM 836 C C . TYR A 1 101 ? -9.341 12.415 -24.179 1.00 89.19 101 TYR A C 1
ATOM 838 O O . TYR A 1 101 ? -10.360 11.763 -23.966 1.00 89.19 101 TYR A O 1
ATOM 846 N N . SER A 1 102 ? -8.636 12.967 -23.191 1.00 89.62 102 SER A N 1
ATOM 847 C CA . SER A 1 102 ? -8.979 12.800 -21.772 1.00 89.62 102 SER A CA 1
ATOM 848 C C . SER A 1 102 ? -10.146 13.675 -21.320 1.00 89.62 102 SER A C 1
ATOM 850 O O . SER A 1 102 ? -10.746 13.391 -20.281 1.00 89.62 102 SER A O 1
ATOM 852 N N . LYS A 1 103 ? -10.437 14.749 -22.067 1.00 91.69 103 LYS A N 1
ATOM 853 C CA . LYS A 1 103 ? -11.390 15.806 -21.706 1.00 91.69 103 LYS A CA 1
ATOM 854 C C . LYS A 1 103 ? -11.162 16.331 -20.286 1.00 91.69 103 LYS A C 1
ATOM 856 O O . LYS A 1 103 ? -12.119 16.528 -19.550 1.00 91.69 103 LYS A O 1
ATOM 861 N N . GLY A 1 104 ? -9.896 16.458 -19.878 1.00 86.88 104 GLY A N 1
ATOM 862 C CA . GLY A 1 104 ? -9.536 16.946 -18.545 1.00 86.88 104 GLY A CA 1
ATOM 863 C C . GLY A 1 104 ? -9.596 15.913 -17.424 1.00 86.88 104 GLY A C 1
ATOM 864 O O . GLY A 1 104 ? -9.290 16.232 -16.279 1.00 86.88 104 GLY A O 1
ATOM 865 N N . THR A 1 105 ? -9.993 14.669 -17.711 1.00 89.31 105 THR A N 1
ATOM 866 C CA . THR A 1 105 ? -10.161 13.640 -16.677 1.00 89.31 105 THR A CA 1
ATOM 867 C C . THR A 1 105 ? -8.790 13.194 -16.150 1.00 89.31 105 THR A C 1
ATOM 869 O O . THR A 1 105 ? -8.058 12.526 -16.892 1.00 89.31 105 THR A O 1
ATOM 872 N N . PRO A 1 106 ? -8.438 13.436 -14.870 1.00 86.00 106 PRO A N 1
ATOM 873 C CA . PRO A 1 106 ? -7.081 13.192 -14.358 1.00 86.00 106 PRO A CA 1
ATOM 874 C C . PRO A 1 106 ? -6.605 11.746 -14.533 1.00 86.00 106 PRO A C 1
ATOM 876 O O . PRO A 1 106 ? -5.454 11.488 -14.882 1.00 86.00 106 PRO A O 1
ATOM 879 N N . ARG A 1 107 ? -7.512 10.778 -14.348 1.00 83.19 107 ARG A N 1
ATOM 880 C CA . ARG A 1 107 ? -7.224 9.351 -14.546 1.00 83.19 107 ARG A CA 1
ATOM 881 C C . ARG A 1 107 ? -6.814 9.034 -15.986 1.00 83.19 107 ARG A C 1
ATOM 883 O O . ARG A 1 107 ? -5.873 8.274 -16.191 1.00 83.19 107 ARG A O 1
ATOM 890 N N . LEU A 1 108 ? -7.511 9.606 -16.969 1.00 85.38 108 LEU A N 1
ATOM 891 C CA . LEU A 1 108 ? -7.213 9.392 -18.386 1.00 85.38 108 LEU A CA 1
ATOM 892 C C . LEU A 1 108 ? -5.946 10.135 -18.811 1.00 85.38 108 LEU A C 1
ATOM 894 O O . LEU A 1 108 ? -5.171 9.585 -19.589 1.00 85.38 108 LEU A O 1
ATOM 898 N N . ILE A 1 109 ? -5.716 11.338 -18.272 1.00 89.12 109 ILE A N 1
ATOM 899 C CA . ILE A 1 109 ? -4.473 12.093 -18.483 1.00 89.12 109 ILE A CA 1
ATOM 900 C C . ILE A 1 109 ? -3.275 11.249 -18.041 1.00 89.12 109 ILE A C 1
ATOM 902 O O . ILE A 1 109 ? -2.380 11.005 -18.844 1.00 89.12 109 ILE A O 1
ATOM 906 N N . ASN A 1 110 ? -3.287 10.742 -16.803 1.00 89.25 110 ASN A N 1
ATOM 907 C CA . ASN A 1 110 ? -2.190 9.922 -16.281 1.00 89.25 110 ASN A CA 1
ATOM 908 C C . ASN A 1 110 ? -1.964 8.668 -17.130 1.00 89.25 110 ASN A C 1
ATOM 910 O O . ASN A 1 110 ? -0.844 8.415 -17.555 1.00 89.25 110 ASN A O 1
ATOM 914 N N . LEU A 1 111 ? -3.035 7.940 -17.460 1.00 85.12 111 LEU A N 1
ATOM 915 C CA . LEU A 1 111 ? -2.945 6.729 -18.274 1.00 85.12 111 LEU A CA 1
ATOM 916 C C . LEU A 1 111 ? -2.319 6.990 -19.656 1.00 85.12 111 LEU A C 1
ATOM 918 O O . LEU A 1 111 ? -1.489 6.209 -20.122 1.00 85.12 111 LEU A O 1
ATOM 922 N N . LEU A 1 112 ? -2.713 8.082 -20.318 1.00 87.94 112 LEU A N 1
ATOM 923 C CA . LEU A 1 112 ? -2.143 8.484 -21.603 1.00 87.94 112 LEU A CA 1
ATOM 924 C C . LEU A 1 112 ? -0.681 8.895 -21.484 1.00 87.94 112 LEU A C 1
ATOM 926 O O . LEU A 1 112 ? 0.131 8.480 -22.310 1.00 87.94 112 LEU A O 1
ATOM 930 N N . CYS A 1 113 ? -0.349 9.698 -20.473 1.00 89.12 113 CYS A N 1
ATOM 931 C CA . CYS A 1 113 ? 1.017 10.126 -20.212 1.00 89.12 113 CYS A CA 1
ATOM 932 C C . CYS A 1 113 ? 1.926 8.925 -19.945 1.00 89.12 113 CYS A C 1
ATOM 934 O O . CYS A 1 113 ? 2.985 8.845 -20.555 1.00 89.12 113 CYS A O 1
ATOM 936 N N . ASP A 1 114 ? 1.495 7.959 -19.133 1.00 88.19 114 ASP A N 1
ATOM 937 C CA . ASP A 1 114 ? 2.264 6.748 -18.828 1.00 88.19 114 ASP A CA 1
ATOM 938 C C . ASP A 1 114 ? 2.568 5.939 -20.098 1.00 88.19 114 ASP A C 1
ATOM 940 O O . ASP A 1 114 ? 3.702 5.515 -20.331 1.00 88.19 114 ASP A O 1
ATOM 944 N N . LYS A 1 115 ? 1.571 5.766 -20.975 1.00 82.69 115 LYS A N 1
ATOM 945 C CA . LYS A 1 115 ? 1.750 5.078 -22.263 1.00 82.69 115 LYS A CA 1
ATOM 946 C C . LYS A 1 115 ? 2.628 5.866 -23.233 1.00 82.69 115 LYS A C 1
ATOM 948 O O . LYS A 1 115 ? 3.467 5.273 -23.906 1.00 82.69 115 LYS A O 1
ATOM 953 N N . ALA A 1 116 ? 2.468 7.185 -23.295 1.00 89.38 116 ALA A N 1
ATOM 954 C CA . ALA A 1 116 ? 3.286 8.044 -24.145 1.00 89.38 116 ALA A CA 1
ATOM 955 C C . ALA A 1 116 ? 4.751 8.078 -23.679 1.00 89.38 116 ALA A C 1
ATOM 957 O O . ALA A 1 116 ? 5.653 8.046 -24.512 1.00 89.38 116 ALA A O 1
ATOM 958 N N . LEU A 1 117 ? 4.988 8.077 -22.364 1.00 89.69 117 LEU A N 1
ATOM 959 C CA . LEU A 1 117 ? 6.313 7.967 -21.753 1.00 89.69 117 LEU A CA 1
ATOM 960 C C . LEU A 1 117 ? 6.962 6.617 -22.059 1.00 89.69 117 LEU A C 1
ATOM 962 O O . LEU A 1 117 ? 8.131 6.572 -22.429 1.00 89.69 117 LEU A O 1
ATOM 966 N N . LEU A 1 118 ? 6.199 5.525 -21.977 1.00 85.06 118 LEU A N 1
ATOM 967 C CA . LEU A 1 118 ? 6.680 4.196 -22.351 1.00 85.06 118 LEU A CA 1
ATOM 968 C C . LEU A 1 118 ? 7.028 4.115 -23.845 1.00 85.06 118 LEU A C 1
ATOM 970 O O . LEU A 1 118 ? 8.075 3.581 -24.201 1.00 85.06 118 LEU A O 1
ATOM 974 N N . ALA A 1 119 ? 6.200 4.687 -24.721 1.00 81.81 119 ALA A N 1
ATOM 975 C CA . ALA A 1 119 ? 6.489 4.754 -26.153 1.00 81.81 119 ALA A CA 1
ATOM 976 C C . ALA A 1 119 ? 7.732 5.610 -26.454 1.00 81.81 119 ALA A C 1
ATOM 978 O O . ALA A 1 119 ? 8.543 5.238 -27.299 1.00 81.81 119 ALA A O 1
ATOM 979 N N . ALA A 1 120 ? 7.908 6.728 -25.744 1.00 86.88 120 ALA A N 1
ATOM 980 C CA . ALA A 1 120 ? 9.094 7.576 -25.850 1.00 86.88 120 ALA A CA 1
ATOM 981 C C . ALA A 1 120 ? 10.364 6.838 -25.401 1.00 86.88 120 ALA A C 1
ATOM 983 O O . ALA A 1 120 ? 11.389 6.922 -26.070 1.00 86.88 120 ALA A O 1
ATOM 984 N N . PHE A 1 121 ? 10.269 6.056 -24.322 1.00 85.75 121 PHE A N 1
ATOM 985 C CA . PHE A 1 121 ? 11.358 5.210 -23.839 1.00 85.75 121 PHE A CA 1
ATOM 986 C C . PHE A 1 121 ? 11.758 4.140 -24.864 1.00 85.75 121 PHE A C 1
ATOM 988 O O . PHE A 1 121 ? 12.939 3.979 -25.149 1.00 85.75 121 PHE A O 1
ATOM 995 N N . VAL A 1 122 ? 10.785 3.453 -25.476 1.00 85.00 122 VAL A N 1
ATOM 996 C CA . VAL A 1 122 ? 11.046 2.467 -26.545 1.00 85.00 122 VAL A CA 1
ATOM 997 C C . VAL A 1 122 ? 11.671 3.121 -27.783 1.00 85.00 122 VAL A C 1
ATOM 999 O O . VAL A 1 122 ? 12.512 2.514 -28.440 1.00 85.00 122 VAL A O 1
ATOM 1002 N N . ALA A 1 123 ? 11.278 4.355 -28.097 1.00 83.19 123 ALA A N 1
ATOM 1003 C CA . ALA A 1 123 ? 11.811 5.129 -29.215 1.00 83.19 123 ALA A CA 1
ATOM 1004 C C . ALA A 1 123 ? 13.113 5.892 -28.887 1.00 83.19 123 ALA A C 1
ATOM 1006 O O . ALA A 1 123 ? 13.539 6.709 -29.701 1.00 83.19 123 ALA A O 1
ATOM 1007 N N . ASP A 1 124 ? 13.709 5.658 -27.710 1.00 89.00 124 ASP A N 1
ATOM 1008 C CA . ASP A 1 124 ? 14.912 6.331 -27.196 1.00 89.00 124 ASP A CA 1
ATOM 1009 C C . ASP A 1 124 ? 14.872 7.866 -27.338 1.00 89.00 124 ASP A C 1
ATOM 1011 O O . ASP A 1 124 ? 15.823 8.526 -27.757 1.00 89.00 124 ASP A O 1
ATOM 1015 N N . THR A 1 125 ? 13.722 8.466 -27.014 1.00 89.94 125 THR A N 1
ATOM 1016 C CA . THR A 1 125 ? 13.527 9.916 -27.088 1.00 89.94 125 THR A CA 1
ATOM 1017 C C . THR A 1 125 ? 13.040 10.498 -25.772 1.00 89.94 125 THR A C 1
ATOM 1019 O O . THR A 1 125 ? 12.211 9.935 -25.062 1.00 89.94 125 THR A O 1
ATOM 1022 N N . LYS A 1 126 ? 13.544 11.692 -25.463 1.00 89.31 126 LYS A N 1
ATOM 1023 C CA . LYS A 1 126 ? 13.146 12.485 -24.294 1.00 89.31 126 LYS A CA 1
ATOM 1024 C C . LYS A 1 126 ? 11.981 13.428 -24.592 1.00 89.31 126 LYS A C 1
ATOM 1026 O O . LYS A 1 126 ? 11.479 14.084 -23.682 1.00 89.31 126 LYS A O 1
ATOM 1031 N N . THR A 1 127 ? 11.553 13.522 -25.851 1.00 92.94 127 THR A N 1
ATOM 1032 C CA . THR A 1 127 ? 10.501 14.444 -26.286 1.00 92.94 127 THR A CA 1
ATOM 1033 C C . THR A 1 127 ? 9.234 13.685 -26.654 1.00 92.94 127 THR A C 1
ATOM 1035 O O . THR A 1 127 ? 9.192 12.947 -27.637 1.00 92.94 127 THR A O 1
ATOM 1038 N N . ILE A 1 128 ? 8.162 13.924 -25.900 1.00 94.50 128 ILE A N 1
ATOM 1039 C CA . ILE A 1 128 ? 6.839 13.377 -26.172 1.00 94.50 128 ILE A CA 1
ATOM 1040 C C . ILE A 1 128 ? 6.160 14.281 -27.198 1.00 94.50 128 ILE A C 1
ATOM 1042 O O . ILE A 1 128 ? 5.673 15.378 -26.898 1.00 94.50 128 ILE A O 1
ATOM 1046 N N . SER A 1 129 ? 6.156 13.809 -28.442 1.00 92.56 129 SER A N 1
ATOM 1047 C CA . SER A 1 129 ? 5.467 14.441 -29.564 1.00 92.56 129 SER A CA 1
ATOM 1048 C C . SER A 1 129 ? 4.012 13.979 -29.665 1.00 92.56 129 SER A C 1
ATOM 1050 O O . SER A 1 129 ? 3.620 12.935 -29.134 1.00 92.56 129 SER A O 1
ATOM 1052 N N . HIS A 1 130 ? 3.201 14.728 -30.411 1.00 92.00 130 HIS A N 1
ATOM 1053 C CA . HIS A 1 130 ? 1.810 14.357 -30.678 1.00 92.00 130 HIS A CA 1
ATOM 1054 C C . HIS A 1 130 ? 1.680 12.985 -31.376 1.00 92.00 130 HIS A C 1
ATOM 1056 O O . HIS A 1 130 ? 0.665 12.306 -31.218 1.00 92.00 130 HIS A O 1
ATOM 1062 N N . HIS A 1 131 ? 2.705 12.542 -32.119 1.00 90.00 131 HIS A N 1
ATOM 1063 C CA . HIS A 1 131 ? 2.735 11.219 -32.749 1.00 90.00 131 HIS A CA 1
ATOM 1064 C C . HIS A 1 131 ? 2.799 10.092 -31.714 1.00 90.00 131 HIS A C 1
ATOM 1066 O O . HIS A 1 131 ? 2.042 9.130 -31.828 1.00 90.00 131 HIS A O 1
ATOM 1072 N N . LEU A 1 132 ? 3.637 10.232 -30.681 1.00 88.25 132 LEU A N 1
ATOM 1073 C CA . LEU A 1 132 ? 3.746 9.249 -29.598 1.00 88.25 132 LEU A CA 1
ATOM 1074 C C . LEU A 1 132 ? 2.453 9.171 -28.784 1.00 88.25 132 LEU A C 1
ATOM 1076 O O . LEU A 1 132 ? 1.982 8.078 -28.479 1.00 88.25 132 LEU A O 1
ATOM 1080 N N . VAL A 1 133 ? 1.818 10.318 -28.523 1.00 91.88 133 VAL A N 1
ATOM 1081 C CA . VAL A 1 133 ? 0.489 10.359 -27.892 1.00 91.88 133 VAL A CA 1
ATOM 1082 C C . VAL A 1 133 ? -0.560 9.671 -28.766 1.00 91.88 133 VAL A C 1
ATOM 1084 O O . VAL A 1 133 ? -1.392 8.925 -28.260 1.00 91.88 133 VAL A O 1
ATOM 1087 N N . LYS A 1 134 ? -0.524 9.858 -30.091 1.00 89.25 134 LYS A N 1
ATOM 1088 C CA . LYS A 1 134 ? -1.454 9.184 -31.011 1.00 89.25 134 LYS A CA 1
ATOM 1089 C C . LYS A 1 134 ? -1.272 7.664 -31.002 1.00 89.25 134 LYS A C 1
ATOM 1091 O O . LYS A 1 134 ? -2.268 6.949 -31.076 1.00 89.25 134 LYS A O 1
ATOM 1096 N N . THR A 1 135 ? -0.037 7.177 -30.898 1.00 82.88 135 THR A N 1
ATOM 1097 C CA . THR A 1 135 ? 0.249 5.746 -30.721 1.00 82.88 135 THR A CA 1
ATOM 1098 C C . THR A 1 135 ? -0.289 5.246 -29.383 1.00 82.88 135 THR A C 1
ATOM 1100 O O . THR A 1 135 ? -1.045 4.281 -29.365 1.00 82.88 135 THR A O 1
ATOM 1103 N N . ALA A 1 136 ? -0.034 5.970 -28.289 1.00 84.81 136 ALA A N 1
ATOM 1104 C CA . ALA A 1 136 ? -0.578 5.644 -26.971 1.00 84.81 136 ALA A CA 1
ATOM 1105 C C . ALA A 1 136 ? -2.119 5.584 -26.963 1.00 84.81 136 ALA A C 1
ATOM 1107 O O . ALA A 1 136 ? -2.704 4.682 -26.371 1.00 84.81 136 ALA A O 1
ATOM 1108 N N . ILE A 1 137 ? -2.788 6.501 -27.670 1.00 86.62 137 ILE A N 1
ATOM 1109 C CA . ILE A 1 137 ? -4.247 6.489 -27.845 1.00 86.62 137 ILE A CA 1
ATOM 1110 C C . ILE A 1 137 ? -4.715 5.225 -28.580 1.00 86.62 137 ILE A C 1
ATOM 1112 O O . ILE A 1 137 ? -5.711 4.626 -28.177 1.00 86.62 137 ILE A O 1
ATOM 1116 N N . LYS A 1 138 ? -4.027 4.815 -29.654 1.00 82.50 138 LYS A N 1
ATOM 1117 C CA . LYS A 1 138 ? -4.370 3.591 -30.399 1.00 82.50 138 LYS A CA 1
ATOM 1118 C C . LYS A 1 138 ? -4.218 2.343 -29.537 1.00 82.50 138 LYS A C 1
ATOM 1120 O O . LYS A 1 138 ? -5.106 1.495 -29.540 1.00 82.50 138 LYS A O 1
ATOM 1125 N N . ASP A 1 139 ? -3.150 2.280 -28.749 1.00 76.94 139 ASP A N 1
ATOM 1126 C CA . ASP A 1 139 ? -2.906 1.166 -27.835 1.00 76.94 139 ASP A CA 1
ATOM 1127 C C . ASP A 1 139 ? -3.975 1.087 -26.738 1.00 76.94 139 ASP A C 1
ATOM 1129 O O . ASP A 1 139 ? -4.424 -0.003 -26.392 1.00 76.94 139 ASP A O 1
ATOM 1133 N N . LEU A 1 140 ? -4.448 2.231 -26.226 1.00 73.12 140 LEU A N 1
ATOM 1134 C CA . LEU A 1 140 ? -5.551 2.272 -25.258 1.00 73.12 140 LEU A CA 1
ATOM 1135 C C . LEU A 1 140 ? -6.911 1.895 -25.857 1.00 73.12 140 LEU A C 1
ATOM 1137 O O . LEU A 1 140 ? -7.770 1.405 -25.128 1.00 73.12 140 LEU A O 1
ATOM 1141 N N . ARG A 1 141 ? -7.116 2.114 -27.160 1.00 72.31 141 ARG A N 1
ATOM 1142 C CA . ARG A 1 141 ? -8.325 1.684 -27.881 1.00 72.31 141 ARG A CA 1
ATOM 1143 C C . ARG A 1 141 ? -8.303 0.204 -28.271 1.00 72.31 141 ARG A C 1
ATOM 1145 O O . ARG A 1 141 ? -9.354 -0.332 -28.598 1.00 72.31 141 ARG A O 1
ATOM 1152 N N . GLY A 1 142 ? -7.142 -0.453 -28.197 1.00 56.09 142 GLY A N 1
ATOM 1153 C CA . GLY A 1 142 ? -6.972 -1.849 -28.607 1.00 56.09 142 GLY A CA 1
ATOM 1154 C C . GLY A 1 142 ? -6.814 -2.049 -30.121 1.00 56.09 142 GLY A C 1
ATOM 1155 O O . GLY A 1 142 ? -6.951 -3.173 -30.591 1.00 56.09 142 GLY A O 1
ATOM 1156 N N . ASP A 1 143 ? -6.501 -0.993 -30.882 1.00 48.41 143 ASP A N 1
ATOM 1157 C CA . ASP A 1 143 ? -6.479 -1.010 -32.360 1.00 48.41 143 ASP A CA 1
ATOM 1158 C C . ASP A 1 143 ? -5.114 -1.391 -32.977 1.00 48.41 143 ASP A C 1
ATOM 1160 O O . ASP A 1 143 ? -4.926 -1.326 -34.195 1.00 48.41 143 ASP A O 1
ATOM 1164 N N . SER A 1 144 ? -4.128 -1.785 -32.171 1.00 40.53 144 SER A N 1
ATOM 1165 C CA . SER A 1 144 ? -2.779 -2.088 -32.660 1.00 40.53 144 SER A CA 1
ATOM 1166 C C . SER A 1 144 ? -2.622 -3.584 -32.966 1.00 40.53 144 SER A C 1
ATOM 1168 O O . SER A 1 144 ? -2.247 -4.375 -32.103 1.00 40.53 144 SER A O 1
ATOM 1170 N N . GLN A 1 145 ? -2.853 -3.973 -34.229 1.00 35.28 145 GLN A N 1
ATOM 1171 C CA . GLN A 1 145 ? -2.196 -5.158 -34.790 1.00 35.28 145 GLN A CA 1
ATOM 1172 C C . GLN A 1 145 ? -0.685 -4.924 -34.729 1.00 35.28 145 GLN A C 1
ATOM 1174 O O . GLN A 1 145 ? -0.176 -3.973 -35.326 1.00 35.28 145 GLN A O 1
ATOM 1179 N N . ILE A 1 146 ? 0.028 -5.770 -33.988 1.00 32.81 146 ILE A N 1
ATOM 1180 C CA . ILE A 1 146 ? 1.489 -5.759 -33.926 1.00 32.81 146 ILE A CA 1
ATOM 1181 C C . ILE A 1 146 ? 2.002 -6.090 -35.331 1.00 32.81 146 ILE A C 1
ATOM 1183 O O . ILE A 1 146 ? 1.994 -7.239 -35.762 1.00 32.81 146 ILE A O 1
ATOM 1187 N N . GLN A 1 147 ? 2.398 -5.059 -36.071 1.00 31.23 147 GLN A N 1
ATOM 1188 C CA . GLN A 1 147 ? 3.094 -5.187 -37.339 1.00 31.23 147 GLN A CA 1
ATOM 1189 C C . GLN A 1 147 ? 4.588 -5.099 -37.027 1.00 31.23 147 GLN A C 1
ATOM 1191 O O . GLN A 1 147 ? 5.116 -4.017 -36.769 1.00 31.23 147 GLN A O 1
ATOM 1196 N N . GLU A 1 148 ? 5.257 -6.251 -37.003 1.00 34.81 148 GLU A N 1
ATOM 1197 C CA . GLU A 1 148 ? 6.713 -6.336 -36.934 1.00 34.81 148 GLU A CA 1
ATOM 1198 C C . GLU A 1 148 ? 7.318 -5.659 -38.173 1.00 34.81 148 GLU A C 1
ATOM 1200 O O . GLU A 1 148 ? 7.365 -6.219 -39.267 1.00 34.81 148 GLU A O 1
ATOM 1205 N N . LYS A 1 149 ? 7.787 -4.422 -38.011 1.00 28.91 149 LYS A N 1
ATOM 1206 C CA . LYS A 1 149 ? 8.799 -3.831 -38.887 1.00 28.91 149 LYS A CA 1
ATOM 1207 C C . LYS A 1 149 ? 10.026 -3.551 -38.037 1.00 28.91 149 LYS A C 1
ATOM 1209 O O . LYS A 1 149 ? 10.072 -2.562 -37.312 1.00 28.91 149 LYS A O 1
ATOM 1214 N N . GLY A 1 150 ? 10.999 -4.458 -38.115 1.00 31.78 150 GLY A N 1
ATOM 1215 C CA . GLY A 1 150 ? 12.346 -4.220 -37.603 1.00 31.78 150 GLY A CA 1
ATOM 1216 C C . GLY A 1 150 ? 12.999 -3.023 -38.311 1.00 31.78 150 GLY A C 1
ATOM 1217 O O . GLY A 1 150 ? 12.624 -2.704 -39.446 1.00 31.78 150 GLY A O 1
ATOM 1218 N N . PRO A 1 151 ? 13.947 -2.327 -37.663 1.00 30.11 151 PRO A N 1
ATOM 1219 C CA . PRO A 1 151 ? 14.616 -1.191 -38.273 1.00 30.11 151 PRO A CA 1
ATOM 1220 C C . PRO A 1 151 ? 15.510 -1.653 -39.430 1.00 30.11 151 PRO A C 1
ATOM 1222 O O . PRO A 1 151 ? 16.116 -2.724 -39.394 1.00 30.11 151 PRO A O 1
ATOM 1225 N N . ALA A 1 152 ? 15.559 -0.824 -40.471 1.00 30.52 152 ALA A N 1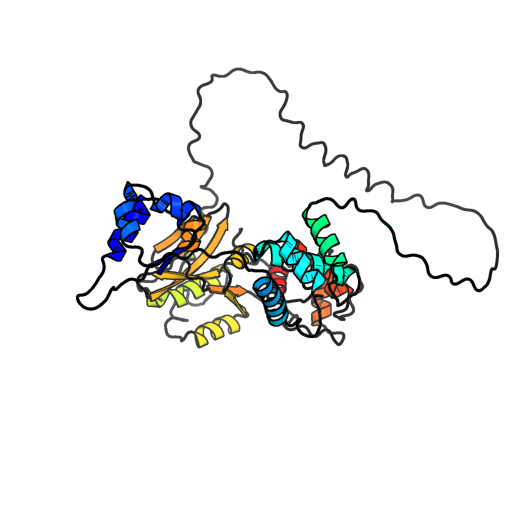
ATOM 1226 C CA . ALA A 1 152 ? 16.365 -1.017 -41.665 1.00 30.52 152 ALA A CA 1
ATOM 1227 C C . ALA A 1 152 ? 17.855 -1.194 -41.321 1.00 30.52 152 ALA A C 1
ATOM 1229 O O . ALA A 1 152 ? 18.427 -0.426 -40.548 1.00 30.52 152 ALA A O 1
ATOM 1230 N N . ILE A 1 153 ? 18.464 -2.217 -41.921 1.00 30.89 153 ILE A N 1
ATOM 1231 C CA . ILE A 1 153 ? 19.876 -2.569 -41.774 1.00 30.89 153 ILE A CA 1
ATOM 1232 C C . ILE A 1 153 ? 20.770 -1.475 -42.377 1.00 30.89 153 ILE A C 1
ATOM 1234 O O . ILE A 1 153 ? 20.593 -1.074 -43.529 1.00 30.89 153 ILE A O 1
ATOM 1238 N N . PHE A 1 154 ? 21.749 -1.032 -41.581 1.00 30.36 154 PHE A N 1
ATOM 1239 C CA . PHE A 1 154 ? 22.926 -0.286 -42.018 1.00 30.36 154 PHE A CA 1
ATOM 1240 C C . PHE A 1 154 ? 23.682 -1.072 -43.095 1.00 30.36 154 PHE A C 1
ATOM 1242 O O . PHE A 1 154 ? 24.036 -2.235 -42.918 1.00 30.36 154 PHE A O 1
ATOM 1249 N N . ASN A 1 155 ? 23.921 -0.407 -44.217 1.00 31.56 155 ASN A N 1
ATOM 1250 C CA . ASN A 1 155 ? 24.690 -0.906 -45.342 1.00 31.56 155 ASN A CA 1
ATOM 1251 C C . ASN A 1 155 ? 26.191 -0.823 -45.020 1.00 31.56 155 ASN A C 1
ATOM 1253 O O . ASN A 1 155 ? 26.741 0.274 -44.984 1.00 31.56 155 ASN A O 1
ATOM 1257 N N . GLU A 1 156 ? 26.850 -1.965 -44.826 1.00 29.58 156 GLU A N 1
ATOM 1258 C CA . GLU A 1 156 ? 28.314 -2.058 -44.801 1.00 29.58 156 GLU A CA 1
ATOM 1259 C C . GLU A 1 156 ? 28.776 -3.337 -45.517 1.00 29.58 156 GLU A C 1
ATOM 1261 O O . GLU A 1 156 ? 29.028 -4.387 -44.933 1.00 29.58 156 GLU A O 1
ATOM 1266 N N . ASN A 1 157 ? 28.882 -3.238 -46.843 1.00 29.66 157 ASN A N 1
ATOM 1267 C CA . ASN A 1 157 ? 29.745 -4.105 -47.636 1.00 29.66 157 ASN A CA 1
ATOM 1268 C C . ASN A 1 157 ? 31.175 -3.554 -47.572 1.00 29.66 157 ASN A C 1
ATOM 1270 O O . ASN A 1 157 ? 31.387 -2.464 -48.099 1.00 29.66 157 ASN A O 1
ATOM 1274 N N . ARG A 1 158 ? 32.148 -4.311 -47.034 1.00 27.50 158 ARG A N 1
ATOM 1275 C CA . ARG A 1 158 ? 33.555 -4.342 -47.509 1.00 27.50 158 ARG A CA 1
ATOM 1276 C C . ARG A 1 158 ? 34.369 -5.522 -46.916 1.00 27.50 158 ARG A C 1
ATOM 1278 O O . ARG A 1 158 ? 34.916 -5.410 -45.829 1.00 27.50 158 ARG A O 1
ATOM 1285 N N . PHE A 1 159 ? 34.520 -6.561 -47.758 1.00 26.67 159 PHE A N 1
ATOM 1286 C CA . PHE A 1 159 ? 35.646 -7.522 -47.925 1.00 26.67 159 PHE A CA 1
ATOM 1287 C C . PHE A 1 159 ? 35.958 -8.606 -46.856 1.00 26.67 159 PHE A C 1
ATOM 1289 O O . PHE A 1 159 ? 35.818 -8.353 -45.667 1.00 26.67 159 PHE A O 1
ATOM 1296 N N . PRO A 1 160 ? 36.613 -9.736 -47.238 1.00 32.25 160 PRO A N 1
ATOM 1297 C CA . PRO A 1 160 ? 36.357 -10.627 -48.384 1.00 32.25 160 PRO A CA 1
ATOM 1298 C C . PRO A 1 160 ? 36.368 -12.141 -48.020 1.00 32.25 160 PRO A C 1
ATOM 1300 O O . PRO A 1 160 ? 36.771 -12.557 -46.937 1.00 32.25 160 PRO A O 1
ATOM 1303 N N . GLU A 1 161 ? 35.943 -12.961 -48.984 1.00 31.64 161 GLU A N 1
ATOM 1304 C CA . GLU A 1 161 ? 35.850 -14.430 -48.974 1.00 31.64 161 GLU A CA 1
ATOM 1305 C C . GLU A 1 161 ? 37.154 -15.203 -48.681 1.00 31.64 161 GLU A C 1
ATOM 1307 O O . GLU A 1 161 ? 38.236 -14.850 -49.159 1.00 31.64 161 GLU A O 1
ATOM 1312 N N . ARG A 1 162 ? 37.005 -16.399 -48.085 1.00 30.47 162 ARG A N 1
ATOM 1313 C CA . ARG A 1 162 ? 37.759 -17.592 -48.513 1.00 30.47 162 ARG A CA 1
ATOM 1314 C C . ARG A 1 162 ? 36.969 -18.892 -48.291 1.00 30.47 162 ARG A C 1
ATOM 1316 O O . ARG A 1 162 ? 36.503 -19.178 -47.195 1.00 30.47 162 ARG A O 1
ATOM 1323 N N . ASN A 1 163 ? 36.851 -19.652 -49.378 1.00 32.28 163 ASN A N 1
ATOM 1324 C CA . ASN A 1 163 ? 36.202 -20.959 -49.535 1.00 32.28 163 ASN A CA 1
ATOM 1325 C C . ASN A 1 163 ? 36.901 -22.092 -48.761 1.00 32.28 163 ASN A C 1
ATOM 1327 O O . ASN A 1 163 ? 38.128 -22.086 -48.729 1.00 32.28 163 ASN A O 1
ATOM 1331 N N . THR A 1 164 ? 36.143 -23.100 -48.289 1.00 30.98 164 THR A N 1
ATOM 1332 C CA . THR A 1 164 ? 36.148 -24.496 -48.817 1.00 30.98 164 THR A CA 1
ATOM 1333 C C . THR A 1 164 ? 35.223 -25.467 -48.039 1.00 30.98 164 THR A C 1
ATOM 1335 O O . THR A 1 164 ? 35.425 -25.768 -46.872 1.00 30.98 164 THR A O 1
ATOM 1338 N N . ILE A 1 165 ? 34.198 -25.967 -48.743 1.00 36.69 165 ILE A N 1
ATOM 1339 C CA . ILE A 1 165 ? 33.701 -27.359 -48.881 1.00 36.69 165 ILE A CA 1
ATOM 1340 C C . ILE A 1 165 ? 33.999 -28.375 -47.744 1.00 36.69 165 ILE A C 1
ATOM 1342 O O . ILE A 1 165 ? 35.140 -28.786 -47.571 1.00 36.69 165 ILE A O 1
ATOM 1346 N N . THR A 1 166 ? 32.957 -28.935 -47.104 1.00 30.52 166 THR A N 1
ATOM 1347 C CA . THR A 1 166 ? 32.588 -30.384 -47.089 1.00 30.52 166 THR A CA 1
ATOM 1348 C C . THR A 1 166 ? 31.346 -30.652 -46.209 1.00 30.52 166 THR A C 1
ATOM 1350 O O . THR A 1 166 ? 30.981 -29.861 -45.350 1.00 30.52 166 THR A O 1
ATOM 1353 N N . LYS A 1 167 ? 30.626 -31.731 -46.541 1.00 29.75 167 LYS A N 1
ATOM 1354 C CA . LYS A 1 167 ? 29.210 -32.057 -46.257 1.00 29.75 167 LYS A CA 1
ATOM 1355 C C . LYS A 1 167 ? 28.975 -32.831 -44.921 1.00 29.75 167 LYS A C 1
ATOM 1357 O O . LYS A 1 167 ? 29.945 -33.113 -44.230 1.00 29.75 167 LYS A O 1
ATOM 1362 N N . PRO A 1 168 ? 27.709 -33.142 -44.535 1.00 43.91 168 PRO A N 1
ATOM 1363 C CA . PRO A 1 168 ? 27.192 -33.101 -43.158 1.00 43.91 168 PRO A CA 1
ATOM 1364 C C . PRO A 1 168 ? 27.090 -34.468 -42.457 1.00 43.91 168 PRO A C 1
ATOM 1366 O O . PRO A 1 168 ? 26.950 -35.488 -43.124 1.00 43.91 168 PRO A O 1
ATOM 1369 N N . LEU A 1 169 ? 27.042 -34.473 -41.117 1.00 28.47 169 LEU A N 1
ATOM 1370 C CA . LEU A 1 169 ? 26.404 -35.528 -40.306 1.00 28.47 169 LEU A CA 1
ATOM 1371 C C . LEU A 1 169 ? 26.191 -35.011 -38.865 1.00 28.47 169 LEU A C 1
ATOM 1373 O O . LEU A 1 169 ? 27.138 -34.707 -38.153 1.00 28.47 169 LEU A O 1
ATOM 1377 N N . SER A 1 170 ? 24.952 -34.668 -38.516 1.00 30.02 170 SER A N 1
ATOM 1378 C CA . SER A 1 170 ? 24.091 -35.435 -37.597 1.00 30.02 170 SER A CA 1
ATOM 1379 C C . SER A 1 170 ? 24.464 -35.338 -36.116 1.00 30.02 170 SER A C 1
ATOM 1381 O O . SER A 1 170 ? 25.190 -36.173 -35.592 1.00 30.02 170 SER A O 1
ATOM 1383 N N . ILE A 1 171 ? 23.803 -34.414 -35.413 1.00 34.56 171 ILE A N 1
ATOM 1384 C CA . ILE A 1 171 ? 23.238 -34.715 -34.093 1.00 34.56 171 ILE A CA 1
ATOM 1385 C C . ILE A 1 171 ? 21.761 -34.329 -34.158 1.00 34.56 171 ILE A C 1
ATOM 1387 O O . ILE A 1 171 ? 21.368 -33.187 -33.936 1.00 34.56 171 ILE A O 1
ATOM 1391 N N . ALA A 1 172 ? 20.940 -35.311 -34.530 1.00 34.78 172 ALA A N 1
ATOM 1392 C CA . ALA A 1 172 ? 19.555 -35.342 -34.105 1.00 34.78 172 ALA A CA 1
ATOM 1393 C C . ALA A 1 172 ? 19.566 -35.557 -32.589 1.00 34.78 172 ALA A C 1
ATOM 1395 O O . ALA A 1 172 ? 20.120 -36.542 -32.106 1.00 34.78 172 ALA A O 1
ATOM 1396 N N . GLY A 1 173 ? 18.989 -34.627 -31.839 1.00 42.31 173 GLY A N 1
ATOM 1397 C CA . GLY A 1 173 ? 18.885 -34.778 -30.397 1.00 42.31 173 GLY A CA 1
ATOM 1398 C C . GLY A 1 173 ? 18.457 -33.496 -29.711 1.00 42.31 173 GLY A C 1
ATOM 1399 O O . GLY A 1 173 ? 19.297 -32.710 -29.300 1.00 42.31 173 GLY A O 1
ATOM 1400 N N . ILE A 1 174 ? 17.143 -33.377 -29.500 1.00 41.31 174 ILE A N 1
ATOM 1401 C CA . ILE A 1 174 ? 16.506 -32.494 -28.511 1.00 41.31 174 ILE A CA 1
ATOM 1402 C C . ILE A 1 174 ? 16.271 -31.043 -28.976 1.00 41.31 174 ILE A C 1
ATOM 1404 O O . ILE A 1 174 ? 16.794 -30.087 -28.418 1.00 41.31 174 ILE A O 1
ATOM 1408 N N . SER A 1 175 ? 15.375 -30.860 -29.946 1.00 44.59 175 SER A N 1
ATOM 1409 C CA . SER A 1 175 ? 14.636 -29.589 -30.110 1.00 44.59 175 SER A CA 1
ATOM 1410 C C . SER A 1 175 ? 13.330 -29.746 -30.901 1.00 44.59 175 SER A C 1
ATOM 1412 O O . SER A 1 175 ? 12.879 -28.830 -31.576 1.00 44.59 175 SER A O 1
ATOM 1414 N N . LEU A 1 176 ? 12.674 -30.906 -30.774 1.00 36.28 176 LEU A N 1
ATOM 1415 C CA . LEU A 1 176 ? 11.314 -31.129 -31.286 1.00 36.28 176 LEU A CA 1
ATOM 1416 C C . LEU A 1 176 ? 10.414 -31.869 -30.274 1.00 36.28 176 LEU A C 1
ATOM 1418 O O . LEU A 1 176 ? 9.492 -32.581 -30.650 1.00 36.28 176 LEU A O 1
ATOM 1422 N N . GLY A 1 177 ? 10.710 -31.720 -28.975 1.00 39.84 177 GLY A N 1
ATOM 1423 C CA . GLY A 1 177 ? 9.982 -32.371 -27.872 1.00 39.84 177 GLY A CA 1
ATOM 1424 C C . GLY A 1 177 ? 9.346 -31.418 -26.854 1.00 39.84 177 GLY A C 1
ATOM 1425 O O . GLY A 1 177 ? 8.594 -31.865 -25.998 1.00 39.84 177 GLY A O 1
ATOM 1426 N N . VAL A 1 178 ? 9.599 -30.107 -26.939 1.00 45.91 178 VAL A N 1
ATOM 1427 C CA . VAL A 1 178 ? 9.073 -29.127 -25.961 1.00 45.91 178 VAL A CA 1
ATOM 1428 C C . VAL A 1 178 ? 7.870 -28.337 -26.505 1.00 45.91 178 VAL A C 1
ATOM 1430 O O . VAL A 1 178 ? 7.159 -27.690 -25.744 1.00 45.91 178 VAL A O 1
ATOM 1433 N N . LEU A 1 179 ? 7.542 -28.480 -27.795 1.00 43.53 179 LEU A N 1
ATOM 1434 C CA . LEU A 1 179 ? 6.381 -27.832 -28.429 1.00 43.53 179 LEU A CA 1
ATOM 1435 C C . LEU A 1 179 ? 5.187 -28.764 -28.715 1.00 43.53 179 LEU A C 1
ATOM 1437 O O . LEU A 1 179 ? 4.178 -28.299 -29.228 1.00 43.53 179 LEU A O 1
ATOM 1441 N N . LEU A 1 180 ? 5.246 -30.041 -28.313 1.00 40.22 180 LEU A N 1
ATOM 1442 C CA . LEU A 1 180 ? 4.088 -30.958 -28.344 1.00 40.22 180 LEU A CA 1
ATOM 1443 C C . LEU A 1 180 ? 3.547 -31.340 -26.953 1.00 40.22 180 LEU A C 1
ATOM 1445 O O . LEU A 1 180 ? 2.520 -32.004 -26.859 1.00 40.22 180 LEU A O 1
ATOM 1449 N N . ILE A 1 181 ? 4.171 -30.868 -25.866 1.00 44.09 181 ILE A N 1
ATOM 1450 C CA . ILE A 1 181 ? 3.665 -31.066 -24.492 1.00 44.09 181 ILE A CA 1
ATOM 1451 C C . ILE A 1 181 ? 2.767 -29.896 -24.039 1.00 44.09 181 ILE A C 1
ATOM 1453 O O . ILE A 1 181 ? 1.915 -30.069 -23.169 1.00 44.09 181 ILE A O 1
ATOM 1457 N N . PHE A 1 182 ? 2.843 -28.728 -24.686 1.00 43.22 182 PHE A N 1
ATOM 1458 C CA . PHE A 1 182 ? 1.977 -27.587 -24.351 1.00 43.22 182 PHE A CA 1
ATOM 1459 C C . PHE A 1 182 ? 0.580 -27.618 -25.001 1.00 43.22 182 PHE A C 1
ATOM 1461 O O . PHE A 1 182 ? -0.301 -26.882 -24.564 1.00 43.22 182 PHE A O 1
ATOM 1468 N N . SER A 1 183 ? 0.324 -28.508 -25.966 1.00 41.81 183 SER A N 1
ATOM 1469 C CA . SER A 1 183 ? -1.004 -28.702 -26.576 1.00 41.81 183 SER A CA 1
ATOM 1470 C C . SER A 1 183 ? -1.851 -29.801 -25.914 1.00 41.81 183 SER A C 1
ATOM 1472 O O . SER A 1 183 ? -3.042 -29.891 -26.195 1.00 41.81 183 SER A O 1
ATOM 1474 N N . ILE A 1 184 ? -1.289 -30.596 -24.993 1.00 41.06 184 ILE A N 1
ATOM 1475 C CA . ILE A 1 184 ? -2.029 -31.644 -24.258 1.00 41.06 184 ILE A CA 1
ATOM 1476 C C . ILE A 1 184 ? -2.468 -31.174 -22.858 1.00 41.06 184 ILE A C 1
ATOM 1478 O O . ILE A 1 184 ? -3.466 -31.656 -22.334 1.00 41.06 184 ILE A O 1
ATOM 1482 N N . ILE A 1 185 ? -1.821 -30.161 -22.270 1.00 43.47 185 ILE A N 1
ATOM 1483 C CA . ILE A 1 185 ? -2.152 -29.692 -20.908 1.00 43.47 185 ILE A CA 1
ATOM 1484 C C . ILE A 1 185 ? -3.263 -28.619 -20.895 1.00 43.47 185 ILE A C 1
ATOM 1486 O O . ILE A 1 185 ? -3.890 -28.398 -19.860 1.00 43.47 185 ILE A O 1
ATOM 1490 N N . PHE A 1 186 ? -3.591 -27.998 -22.036 1.00 40.75 186 PHE A N 1
ATOM 1491 C CA . PHE A 1 186 ? -4.615 -26.939 -22.093 1.00 40.75 186 PHE A CA 1
ATOM 1492 C C . PHE A 1 186 ? -5.954 -27.356 -22.734 1.00 40.75 186 PHE A C 1
ATOM 1494 O O . PHE A 1 186 ? -6.936 -26.632 -22.600 1.00 40.75 186 PHE A O 1
ATOM 1501 N N . TRP A 1 187 ? -6.045 -28.538 -23.363 1.00 36.34 187 TRP A N 1
ATOM 1502 C CA . TRP A 1 187 ? -7.300 -29.041 -23.957 1.00 36.34 187 TRP A CA 1
ATOM 1503 C C . TRP A 1 187 ? -8.080 -30.024 -23.063 1.00 36.34 187 TRP A C 1
ATOM 1505 O O . TRP A 1 187 ? -9.194 -30.410 -23.395 1.00 36.34 187 TRP A O 1
ATOM 1515 N N . GLN A 1 188 ? -7.550 -30.393 -21.890 1.00 33.69 188 GLN A N 1
ATOM 1516 C CA . GLN A 1 188 ? -8.193 -31.350 -20.974 1.00 33.69 188 GLN A CA 1
ATOM 1517 C C . GLN A 1 188 ? -8.843 -30.711 -19.729 1.00 33.69 188 GLN A C 1
ATOM 1519 O O . GLN A 1 188 ? -9.118 -31.404 -18.753 1.00 33.69 188 GLN A O 1
ATOM 1524 N N . LYS A 1 189 ? -9.119 -29.396 -19.739 1.00 36.22 189 LYS A N 1
ATOM 1525 C CA . LYS A 1 189 ? -9.805 -28.702 -18.624 1.00 36.22 189 LYS A CA 1
ATOM 1526 C C . LYS A 1 189 ? -11.148 -28.051 -18.975 1.00 36.22 189 LYS A C 1
ATOM 1528 O O . LYS A 1 189 ? -11.720 -27.365 -18.134 1.00 36.22 189 LYS A O 1
ATOM 1533 N N . THR A 1 190 ? -11.681 -28.305 -20.171 1.00 46.25 190 THR A N 1
ATOM 1534 C CA . THR A 1 190 ? -12.994 -27.789 -20.615 1.00 46.25 190 THR A CA 1
ATOM 1535 C C . THR A 1 190 ? -13.930 -28.854 -21.198 1.00 46.25 190 THR A C 1
ATOM 1537 O O . THR A 1 190 ? -14.946 -28.515 -21.795 1.00 46.25 190 THR A O 1
ATOM 1540 N N . ALA A 1 191 ? -13.665 -30.142 -20.962 1.00 37.41 191 ALA A N 1
ATOM 1541 C CA . ALA A 1 191 ? -14.578 -31.226 -21.331 1.00 37.41 191 ALA A CA 1
ATOM 1542 C C . ALA A 1 191 ? -14.576 -32.339 -20.270 1.00 37.41 191 ALA A C 1
ATOM 1544 O O . ALA A 1 191 ? -14.033 -33.417 -20.481 1.00 37.41 191 ALA A O 1
ATOM 1545 N N . LEU A 1 192 ? -15.146 -32.048 -19.097 1.00 30.72 192 LEU A N 1
ATOM 1546 C CA . LEU A 1 192 ? -15.564 -33.060 -18.116 1.00 30.72 192 LEU A CA 1
ATOM 1547 C C . LEU A 1 192 ? -16.640 -32.490 -17.172 1.00 30.72 192 LEU A C 1
ATOM 1549 O O . LEU A 1 192 ? -16.572 -32.612 -15.957 1.00 30.72 192 LEU A O 1
ATOM 1553 N N . ILE A 1 193 ? -17.654 -31.841 -17.754 1.00 32.44 193 ILE A N 1
ATOM 1554 C CA . ILE A 1 193 ? -19.002 -31.755 -17.172 1.00 32.44 193 ILE A CA 1
ATOM 1555 C C . ILE A 1 193 ? -19.968 -32.077 -18.312 1.00 32.44 193 ILE A C 1
ATOM 1557 O O . ILE A 1 193 ? -20.515 -31.203 -18.975 1.00 32.44 193 ILE A O 1
ATOM 1561 N N . GLY A 1 194 ? -20.077 -33.362 -18.618 1.00 35.03 194 GLY A N 1
ATOM 1562 C CA . GLY A 1 194 ? -20.926 -33.876 -19.679 1.00 35.03 194 GLY A CA 1
ATOM 1563 C C . GLY A 1 194 ? -20.718 -35.376 -19.794 1.00 35.03 194 GLY A C 1
ATOM 1564 O O . GLY A 1 194 ? -19.660 -35.799 -20.239 1.00 35.03 194 GLY A O 1
ATOM 1565 N N . ALA A 1 195 ? -21.737 -36.137 -19.391 1.00 28.94 195 ALA A N 1
ATOM 1566 C CA . ALA A 1 195 ? -21.852 -37.599 -19.429 1.00 28.94 195 ALA A CA 1
ATOM 1567 C C . ALA A 1 195 ? -21.300 -38.377 -18.218 1.00 28.94 195 ALA A C 1
ATOM 1569 O O . ALA A 1 195 ? -20.244 -38.983 -18.306 1.00 28.94 195 ALA A O 1
ATOM 1570 N N . ILE A 1 196 ? -22.098 -38.457 -17.141 1.00 26.91 196 ILE A N 1
ATOM 1571 C CA . ILE A 1 196 ? -22.601 -39.741 -16.607 1.00 26.91 196 ILE A CA 1
ATOM 1572 C C . ILE A 1 196 ? -24.048 -39.498 -16.145 1.00 26.91 196 ILE A C 1
ATOM 1574 O O . ILE A 1 196 ? -24.292 -38.729 -15.220 1.00 26.91 196 ILE A O 1
ATOM 1578 N N . SER A 1 197 ? -25.011 -40.116 -16.833 1.00 26.45 197 SER A N 1
ATOM 1579 C CA . SER A 1 197 ? -26.385 -40.285 -16.350 1.00 26.45 197 SER A CA 1
ATOM 1580 C C . SER A 1 197 ? -26.515 -41.646 -15.676 1.00 26.45 197 SER A C 1
ATOM 1582 O O . SER A 1 197 ? -26.046 -42.634 -16.234 1.00 26.45 197 SER A O 1
ATOM 1584 N N . GLY A 1 198 ? -27.239 -41.675 -14.554 1.00 25.73 198 GLY A N 1
ATOM 1585 C CA . GLY A 1 198 ? -27.971 -42.844 -14.064 1.00 25.73 198 GLY A CA 1
ATOM 1586 C C . GLY A 1 198 ? -27.349 -43.570 -12.873 1.00 25.73 198 GLY A C 1
ATOM 1587 O O . GLY A 1 198 ? -26.630 -44.537 -13.067 1.00 25.73 198 GLY A O 1
ATOM 1588 N N . ASP A 1 199 ? -27.732 -43.194 -11.648 1.00 23.78 199 ASP A N 1
ATOM 1589 C CA . ASP A 1 199 ? -28.811 -43.950 -11.004 1.00 23.78 199 ASP A CA 1
ATOM 1590 C C . ASP A 1 199 ? -29.554 -43.131 -9.930 1.00 23.78 199 ASP A C 1
ATOM 1592 O O . ASP A 1 199 ? -29.031 -42.171 -9.366 1.00 23.78 199 ASP A O 1
ATOM 1596 N N . LYS A 1 200 ? -30.831 -43.467 -9.741 1.00 32.97 200 LYS A N 1
ATOM 1597 C CA . LYS A 1 200 ? -31.856 -42.725 -8.986 1.00 32.97 200 LYS A CA 1
ATOM 1598 C C . LYS A 1 200 ? -31.589 -42.649 -7.474 1.00 32.97 200 LYS A C 1
ATOM 1600 O O . LYS A 1 200 ? -31.481 -43.688 -6.835 1.00 32.97 200 LYS A O 1
ATOM 1605 N N . ALA A 1 201 ? -31.711 -41.452 -6.887 1.00 26.33 201 ALA A N 1
ATOM 1606 C CA . ALA A 1 201 ? -32.271 -41.260 -5.540 1.00 26.33 201 ALA A CA 1
ATOM 1607 C C . ALA A 1 201 ? -32.719 -39.796 -5.313 1.00 26.33 201 ALA A C 1
ATOM 1609 O O . ALA A 1 201 ? -31.903 -38.889 -5.234 1.00 26.33 201 ALA A O 1
ATOM 1610 N N . ASP A 1 202 ? -34.041 -39.624 -5.265 1.00 27.45 202 ASP A N 1
ATOM 1611 C CA . ASP A 1 202 ? -34.876 -38.577 -4.648 1.00 27.45 202 ASP A CA 1
ATOM 1612 C C . ASP A 1 202 ? -34.378 -37.112 -4.532 1.00 27.45 202 ASP A C 1
ATOM 1614 O O . ASP A 1 202 ? -33.526 -36.755 -3.719 1.00 27.45 202 ASP A O 1
ATOM 1618 N N . ASN A 1 203 ? -35.033 -36.220 -5.287 1.00 28.86 203 ASN A N 1
ATOM 1619 C CA . ASN A 1 203 ? -34.833 -34.769 -5.271 1.00 28.86 203 ASN A CA 1
ATOM 1620 C C . ASN A 1 203 ? -35.742 -34.076 -4.238 1.00 28.86 203 ASN A C 1
ATOM 1622 O O . ASN A 1 203 ? -36.947 -33.934 -4.450 1.00 28.86 203 ASN A O 1
ATOM 1626 N N . ARG A 1 204 ? -35.139 -33.483 -3.203 1.00 24.77 204 ARG A N 1
ATOM 1627 C CA . ARG A 1 204 ? -35.591 -32.198 -2.636 1.00 24.77 204 ARG A CA 1
ATOM 1628 C C . ARG A 1 204 ? -34.379 -31.269 -2.522 1.00 24.77 204 ARG A C 1
ATOM 1630 O O . ARG A 1 204 ? -33.331 -31.737 -2.084 1.00 24.77 204 ARG A O 1
ATOM 1637 N N . PRO A 1 205 ? -34.484 -29.977 -2.878 1.00 24.70 205 PRO A N 1
ATOM 1638 C CA . PRO A 1 205 ? -33.375 -29.045 -2.713 1.00 24.70 205 PRO A CA 1
ATOM 1639 C C . PRO A 1 205 ? -33.074 -28.861 -1.219 1.00 24.70 205 PRO A C 1
ATOM 1641 O O . PRO A 1 205 ? -33.877 -28.291 -0.482 1.00 24.70 205 PRO A O 1
ATOM 1644 N N . GLN A 1 206 ? -31.928 -29.377 -0.768 1.00 25.34 206 GLN A N 1
ATOM 1645 C CA . GLN A 1 206 ? -31.387 -29.090 0.556 1.00 25.34 206 GLN A CA 1
ATOM 1646 C C . GLN A 1 206 ? -30.600 -27.779 0.506 1.00 25.34 206 GLN A C 1
ATOM 1648 O O . GLN A 1 206 ? -29.667 -27.612 -0.277 1.00 25.34 206 GLN A O 1
ATOM 1653 N N . THR A 1 207 ? -31.006 -26.848 1.361 1.00 26.83 207 THR A N 1
ATOM 1654 C CA . THR A 1 207 ? -30.290 -25.635 1.747 1.00 26.83 207 THR A CA 1
ATOM 1655 C C . THR A 1 207 ? -28.834 -25.966 2.083 1.00 26.83 207 THR A C 1
ATOM 1657 O O . THR A 1 207 ? -28.583 -26.772 2.977 1.00 26.83 207 THR A O 1
ATOM 1660 N N . ILE A 1 208 ? -27.866 -25.349 1.397 1.00 25.36 208 ILE A N 1
ATOM 1661 C CA . ILE A 1 208 ? -26.452 -25.457 1.779 1.00 25.36 208 ILE A CA 1
ATOM 1662 C C . ILE A 1 208 ? -26.262 -24.646 3.064 1.00 25.36 208 ILE A C 1
ATOM 1664 O O . ILE A 1 208 ? -26.070 -23.432 3.041 1.00 25.36 208 ILE A O 1
ATOM 1668 N N . THR A 1 209 ? -26.375 -25.324 4.200 1.00 25.33 209 THR A N 1
ATOM 1669 C CA . THR A 1 209 ? -25.968 -24.820 5.512 1.00 25.33 209 THR A CA 1
ATOM 1670 C C . THR A 1 209 ? -24.439 -24.811 5.583 1.00 25.33 209 THR A C 1
ATOM 1672 O O . THR A 1 209 ? -23.788 -25.700 5.042 1.00 25.33 209 THR A O 1
ATOM 1675 N N . ALA A 1 210 ? -23.862 -23.815 6.256 1.00 36.44 210 ALA A N 1
ATOM 1676 C CA . ALA A 1 210 ? -22.435 -23.726 6.560 1.00 36.44 210 ALA A CA 1
ATOM 1677 C C . ALA A 1 210 ? -21.976 -24.917 7.426 1.00 36.44 210 ALA A C 1
ATOM 1679 O O . ALA A 1 210 ? -22.429 -25.034 8.566 1.00 36.44 210 ALA A O 1
ATOM 1680 N N . PRO A 1 211 ? -21.115 -25.817 6.908 1.00 33.00 211 PRO A N 1
ATOM 1681 C CA . PRO A 1 211 ? -19.874 -26.119 7.630 1.00 33.00 211 PRO A CA 1
ATOM 1682 C C . PRO A 1 211 ? -18.734 -26.618 6.708 1.00 33.00 211 PRO A C 1
ATOM 1684 O O . PRO A 1 211 ? -18.605 -27.815 6.479 1.00 33.00 211 PRO A O 1
ATOM 1687 N N . GLN A 1 212 ? -17.854 -25.725 6.235 1.00 29.62 212 GLN A N 1
ATOM 1688 C CA . GLN A 1 212 ? -16.477 -26.077 5.805 1.00 29.62 212 GLN A CA 1
ATOM 1689 C C . GLN A 1 212 ? -15.419 -25.014 6.194 1.00 29.62 212 GLN A C 1
ATOM 1691 O O . GLN A 1 212 ? -14.271 -25.086 5.776 1.00 29.62 212 GLN A O 1
ATOM 1696 N N . ILE A 1 213 ? -15.763 -24.040 7.050 1.00 34.06 213 ILE A N 1
ATOM 1697 C CA . ILE A 1 213 ? -14.830 -22.992 7.527 1.00 34.06 213 ILE A CA 1
ATOM 1698 C C . ILE A 1 213 ? -14.032 -23.444 8.777 1.00 34.06 213 ILE A C 1
ATOM 1700 O O . ILE A 1 213 ? -13.064 -22.801 9.176 1.00 34.06 213 ILE A O 1
ATOM 1704 N N . ASN A 1 214 ? -14.376 -24.582 9.387 1.00 29.36 214 ASN A N 1
ATOM 1705 C CA . ASN A 1 214 ? -13.934 -24.914 10.748 1.00 29.36 214 ASN A CA 1
ATOM 1706 C C . ASN A 1 214 ? -12.518 -25.509 10.891 1.00 29.36 214 ASN A C 1
ATOM 1708 O O . ASN A 1 214 ? -12.038 -25.593 12.017 1.00 29.36 214 ASN A O 1
ATOM 1712 N N . GLU A 1 215 ? -11.801 -25.844 9.813 1.00 32.12 215 GLU A N 1
ATOM 1713 C CA . GLU A 1 215 ? -10.440 -26.416 9.923 1.00 32.12 215 GLU A CA 1
ATOM 1714 C C . GLU A 1 215 ? -9.294 -25.392 9.807 1.00 32.12 215 GLU A C 1
ATOM 1716 O O . GLU A 1 215 ? -8.178 -25.677 10.233 1.00 32.12 215 GLU A O 1
ATOM 1721 N N . ALA A 1 216 ? -9.555 -24.152 9.371 1.00 32.94 216 ALA A N 1
ATOM 1722 C CA . ALA A 1 216 ? -8.561 -23.062 9.382 1.00 32.94 216 ALA A CA 1
ATOM 1723 C C . ALA A 1 216 ? -8.535 -22.257 10.708 1.00 32.94 216 ALA A C 1
ATOM 1725 O O . ALA A 1 216 ? -7.850 -21.238 10.834 1.00 32.94 216 ALA A O 1
ATOM 1726 N N . LEU A 1 217 ? -9.307 -22.680 11.715 1.00 33.50 217 LEU A N 1
ATOM 1727 C CA . LEU A 1 217 ? -9.607 -21.896 12.921 1.00 33.50 217 LEU A CA 1
ATOM 1728 C C . LEU A 1 217 ? -8.728 -22.203 14.148 1.00 33.50 217 LEU A C 1
ATOM 1730 O O . LEU A 1 217 ? -8.905 -21.547 15.171 1.00 33.50 217 LEU A O 1
ATOM 1734 N N . ASN A 1 218 ? -7.734 -23.094 14.049 1.00 33.66 218 ASN A N 1
ATOM 1735 C CA . ASN A 1 218 ? -6.943 -23.553 15.204 1.00 33.66 218 ASN A CA 1
ATOM 1736 C C . ASN A 1 218 ? -5.553 -22.895 15.379 1.00 33.66 218 ASN A C 1
ATOM 1738 O O . ASN A 1 218 ? -4.689 -23.437 16.062 1.00 33.66 218 ASN A O 1
ATOM 1742 N N . TYR A 1 219 ? -5.321 -21.712 14.795 1.00 44.06 219 TYR A N 1
ATOM 1743 C CA . TYR A 1 219 ? -4.171 -20.861 15.144 1.00 44.06 219 TYR A CA 1
ATOM 1744 C C . TYR A 1 219 ? -4.458 -20.084 16.441 1.00 44.06 219 TYR A C 1
ATOM 1746 O O . TYR A 1 219 ? -4.919 -18.944 16.438 1.00 44.06 219 TYR A O 1
ATOM 1754 N N . ASP A 1 220 ? -4.261 -20.823 17.526 1.00 48.12 220 ASP A N 1
ATOM 1755 C CA . ASP A 1 220 ? -3.856 -20.484 18.887 1.00 48.12 220 ASP A CA 1
ATOM 1756 C C . ASP A 1 220 ? -4.336 -19.173 19.554 1.00 48.12 220 ASP A C 1
ATOM 1758 O O . ASP A 1 220 ? -3.926 -18.057 19.217 1.00 48.12 220 ASP A O 1
ATOM 1762 N N . LYS A 1 221 ? -5.129 -19.333 20.621 1.00 47.38 221 LYS A N 1
ATOM 1763 C CA . LYS A 1 221 ? -5.438 -18.275 21.597 1.00 47.38 221 LYS A CA 1
ATOM 1764 C C . LYS A 1 221 ? -4.177 -17.781 22.335 1.00 47.38 221 LYS A C 1
ATOM 1766 O O . LYS A 1 221 ? -4.211 -16.659 22.842 1.00 47.38 221 LYS A O 1
ATOM 1771 N N . ASP A 1 222 ? -3.074 -18.537 22.335 1.00 50.38 222 ASP A N 1
ATOM 1772 C CA . ASP A 1 222 ? -1.885 -18.273 23.167 1.00 50.38 222 ASP A CA 1
ATOM 1773 C C . ASP A 1 222 ? -0.872 -17.283 22.553 1.00 50.38 222 ASP A C 1
ATOM 1775 O O . ASP A 1 222 ? 0.064 -16.814 23.214 1.00 50.38 222 ASP A O 1
ATOM 1779 N N . SER A 1 223 ? -1.069 -16.885 21.291 1.00 65.94 223 SER A N 1
ATOM 1780 C CA . SER A 1 223 ? -0.173 -15.930 20.618 1.00 65.94 223 SER A CA 1
ATOM 1781 C C . SER A 1 223 ? -0.456 -14.465 20.974 1.00 65.94 223 SER A C 1
ATOM 1783 O O . SER A 1 223 ? 0.447 -13.631 20.891 1.00 65.94 223 SER A O 1
ATOM 1785 N N . ILE A 1 224 ? -1.685 -14.135 21.387 1.00 78.75 224 ILE A N 1
ATOM 1786 C CA . ILE A 1 224 ? -2.102 -12.753 21.666 1.00 78.75 224 ILE A CA 1
ATOM 1787 C C . ILE A 1 224 ? -1.690 -12.365 23.083 1.00 78.75 224 ILE A C 1
ATOM 1789 O O . ILE A 1 224 ? -2.134 -12.970 24.058 1.00 78.75 224 ILE A O 1
ATOM 1793 N N . LEU A 1 225 ? -0.906 -11.297 23.224 1.00 82.25 225 LEU A N 1
ATOM 1794 C CA . LEU A 1 225 ? -0.643 -10.721 24.540 1.00 82.25 225 LEU A CA 1
ATOM 1795 C C . LEU A 1 225 ? -1.786 -9.795 24.954 1.00 82.25 225 LEU A C 1
ATOM 1797 O O . LEU A 1 225 ? -1.975 -8.711 24.407 1.00 82.25 225 LEU A O 1
ATOM 1801 N N . ARG A 1 226 ? -2.569 -10.264 25.928 1.00 85.44 226 ARG A N 1
ATOM 1802 C CA . ARG A 1 226 ? -3.753 -9.576 26.445 1.00 85.44 226 ARG A CA 1
ATOM 1803 C C . ARG A 1 226 ? -3.350 -8.458 27.401 1.00 85.44 226 ARG A C 1
ATOM 1805 O O . ARG A 1 226 ? -2.488 -8.652 28.255 1.00 85.44 226 ARG A O 1
ATOM 1812 N N . VAL A 1 227 ? -4.020 -7.315 27.308 1.00 85.38 227 VAL A N 1
ATOM 1813 C CA . VAL A 1 227 ? -3.831 -6.183 28.232 1.00 85.38 227 VAL A CA 1
ATOM 1814 C C . VAL A 1 227 ? -5.157 -5.753 28.844 1.00 85.38 227 VAL A C 1
ATOM 1816 O O . VAL A 1 227 ? -6.220 -6.172 28.395 1.00 85.38 227 VAL A O 1
ATOM 1819 N N . LYS A 1 228 ? -5.096 -4.945 29.907 1.00 84.50 228 LYS A N 1
ATOM 1820 C CA . LYS A 1 228 ? -6.286 -4.369 30.557 1.00 84.50 228 LYS A CA 1
ATOM 1821 C C . LYS A 1 228 ? -6.579 -2.947 30.081 1.00 84.50 228 LYS A C 1
ATOM 1823 O O . LYS A 1 228 ? -7.736 -2.550 30.031 1.00 84.50 228 LYS A O 1
ATOM 1828 N N . GLU A 1 229 ? -5.540 -2.194 29.726 1.00 85.06 229 GLU A N 1
ATOM 1829 C CA . GLU A 1 229 ? -5.629 -0.769 29.410 1.00 85.06 229 GLU A CA 1
ATOM 1830 C C . GLU A 1 229 ? -5.270 -0.488 27.948 1.00 85.06 229 GLU A C 1
ATOM 1832 O O . GLU A 1 229 ? -4.381 -1.119 27.376 1.00 85.06 229 GLU A O 1
ATOM 1837 N N . GLN A 1 230 ? -5.937 0.501 27.347 1.00 85.94 230 GLN A N 1
ATOM 1838 C CA . GLN A 1 230 ? -5.734 0.884 25.945 1.00 85.94 230 GLN A CA 1
ATOM 1839 C C . GLN A 1 230 ? -4.310 1.392 25.661 1.00 85.94 230 GLN A C 1
ATOM 1841 O O . GLN A 1 230 ? -3.751 1.099 24.601 1.00 85.94 230 GLN A O 1
ATOM 1846 N N . LYS A 1 231 ? -3.700 2.092 26.625 1.00 86.44 231 LYS A N 1
ATOM 1847 C CA . LYS A 1 231 ? -2.337 2.640 26.519 1.00 86.44 231 LYS A CA 1
ATOM 1848 C C . LYS A 1 231 ? -1.257 1.567 26.327 1.00 86.44 231 LYS A C 1
ATOM 1850 O O . LYS A 1 231 ? -0.225 1.829 25.724 1.00 86.44 231 LYS A O 1
ATOM 1855 N N . ASP A 1 232 ? -1.526 0.338 26.774 1.00 88.38 232 ASP A N 1
ATOM 1856 C CA . ASP A 1 232 ? -0.604 -0.797 26.661 1.00 88.38 232 ASP A CA 1
ATOM 1857 C C . ASP A 1 232 ? -0.745 -1.543 25.312 1.00 88.38 232 ASP A C 1
ATOM 1859 O O . ASP A 1 232 ? -0.100 -2.568 25.088 1.00 88.38 232 ASP A O 1
ATOM 1863 N N . SER A 1 233 ? -1.589 -1.054 24.395 1.00 91.12 233 SER A N 1
ATOM 1864 C CA . SER A 1 233 ? -1.882 -1.719 23.116 1.00 91.12 233 SER A CA 1
ATOM 1865 C C . SER A 1 233 ? -0.687 -1.815 22.171 1.00 91.12 233 SER A C 1
ATOM 1867 O O . SER A 1 233 ? -0.500 -2.850 21.529 1.00 91.12 233 SER A O 1
ATOM 1869 N N . LEU A 1 234 ? 0.145 -0.772 22.112 1.00 91.00 234 LEU A N 1
ATOM 1870 C CA . LEU A 1 234 ? 1.353 -0.740 21.291 1.00 91.00 234 LEU A CA 1
ATOM 1871 C C . LEU A 1 234 ? 2.377 -1.804 21.723 1.00 91.00 234 LEU A C 1
ATOM 1873 O O . LEU A 1 234 ? 2.669 -2.686 20.912 1.00 91.00 234 LEU A O 1
ATOM 1877 N N . PRO A 1 235 ? 2.885 -1.809 22.975 1.00 90.88 235 PRO A N 1
ATOM 1878 C CA . PRO A 1 235 ? 3.863 -2.808 23.400 1.00 90.88 235 PRO A CA 1
ATOM 1879 C C . PRO A 1 235 ? 3.308 -4.238 23.310 1.00 90.88 235 PRO A C 1
ATOM 1881 O O . PRO A 1 235 ? 4.032 -5.151 22.916 1.00 90.88 235 PRO A O 1
ATOM 1884 N N . ALA A 1 236 ? 2.016 -4.445 23.588 1.00 90.19 236 ALA A N 1
ATOM 1885 C CA . ALA A 1 236 ? 1.370 -5.748 23.427 1.00 90.19 236 ALA A CA 1
ATOM 1886 C C . ALA A 1 236 ? 1.334 -6.226 21.972 1.00 90.19 236 ALA A C 1
ATOM 1888 O O . ALA A 1 236 ? 1.626 -7.392 21.690 1.00 90.19 236 ALA A O 1
ATOM 1889 N N . SER A 1 237 ? 1.005 -5.330 21.044 1.00 91.62 237 SER A N 1
ATOM 1890 C CA . SER A 1 237 ? 0.929 -5.651 19.621 1.00 91.62 237 SER A CA 1
ATOM 1891 C C . SER A 1 237 ? 2.310 -5.881 19.011 1.00 91.62 237 SER A C 1
ATOM 1893 O O . SER A 1 237 ? 2.465 -6.809 18.223 1.00 91.62 237 SER A O 1
ATOM 1895 N N . ILE A 1 238 ? 3.334 -5.125 19.430 1.00 91.38 238 ILE A N 1
ATOM 1896 C CA . ILE A 1 238 ? 4.732 -5.371 19.036 1.00 91.38 238 ILE A CA 1
ATOM 1897 C C . ILE A 1 238 ? 5.159 -6.776 19.460 1.00 91.38 238 ILE A C 1
ATOM 1899 O O . ILE A 1 238 ? 5.618 -7.560 18.632 1.00 91.38 238 ILE A O 1
ATOM 1903 N N . MET A 1 239 ? 4.967 -7.125 20.732 1.00 87.75 239 MET A N 1
ATOM 1904 C CA . MET A 1 239 ? 5.353 -8.440 21.243 1.00 87.75 239 MET A CA 1
ATOM 1905 C C . MET A 1 239 ? 4.551 -9.574 20.583 1.00 87.75 239 MET A C 1
ATOM 1907 O O . MET A 1 239 ? 5.112 -10.617 20.258 1.00 87.75 239 MET A O 1
ATOM 1911 N N . THR A 1 240 ? 3.258 -9.359 20.317 1.00 90.00 240 THR A N 1
ATOM 1912 C CA . THR A 1 240 ? 2.413 -10.304 19.562 1.00 90.00 240 THR A CA 1
ATOM 1913 C C . THR A 1 240 ? 2.940 -10.504 18.137 1.00 90.00 240 THR A C 1
ATOM 1915 O O . THR A 1 240 ? 3.033 -11.635 17.662 1.00 90.00 240 THR A O 1
ATOM 1918 N N . LEU A 1 241 ? 3.349 -9.429 17.459 1.00 90.06 241 LEU A N 1
ATOM 1919 C CA . LEU A 1 241 ? 3.929 -9.499 16.118 1.00 90.06 241 LEU A CA 1
ATOM 1920 C C . LEU A 1 241 ? 5.286 -10.223 16.114 1.00 90.06 241 LEU A C 1
ATOM 1922 O O . LEU A 1 241 ? 5.542 -11.038 15.232 1.00 90.06 241 LEU A O 1
ATOM 1926 N N . LEU A 1 242 ? 6.129 -10.009 17.127 1.00 87.06 242 LEU A N 1
ATOM 1927 C CA . LEU A 1 242 ? 7.398 -10.732 17.284 1.00 87.06 242 LEU A CA 1
ATOM 1928 C C . LEU A 1 242 ? 7.184 -12.230 17.569 1.00 87.06 242 LEU A C 1
ATOM 1930 O O . LEU A 1 242 ? 7.917 -13.064 17.037 1.00 87.06 242 LEU A O 1
ATOM 1934 N N . LYS A 1 243 ? 6.135 -12.596 18.316 1.00 86.00 243 LYS A N 1
ATOM 1935 C CA . LYS A 1 243 ? 5.726 -14.001 18.480 1.00 86.00 243 LYS A CA 1
ATOM 1936 C C . LYS A 1 243 ? 5.288 -14.646 17.163 1.00 86.00 243 LYS A C 1
ATOM 1938 O O . LYS A 1 243 ? 5.629 -15.798 16.920 1.00 86.00 243 LYS A O 1
ATOM 1943 N N . ILE A 1 244 ? 4.592 -13.918 16.281 1.00 86.50 244 ILE A N 1
ATOM 1944 C CA . ILE A 1 244 ? 4.249 -14.414 14.930 1.00 86.50 244 ILE A CA 1
ATOM 1945 C C . ILE A 1 244 ? 5.519 -14.734 14.128 1.00 86.50 244 ILE A C 1
ATOM 1947 O O . ILE A 1 244 ? 5.567 -15.718 13.392 1.00 86.50 244 ILE A O 1
ATOM 1951 N N . TRP A 1 245 ? 6.574 -13.945 14.328 1.00 83.75 245 TRP A N 1
ATOM 1952 C CA . TRP A 1 245 ? 7.913 -14.201 13.797 1.00 83.75 245 TRP A CA 1
ATOM 1953 C C . TRP A 1 245 ? 8.695 -15.301 14.537 1.00 83.75 245 TRP A C 1
ATOM 1955 O O . TRP A 1 245 ? 9.862 -15.526 14.220 1.00 83.75 245 TRP A O 1
ATOM 1965 N N . LYS A 1 246 ? 8.060 -16.004 15.486 1.00 84.56 246 LYS A N 1
ATOM 1966 C CA . LYS A 1 246 ? 8.644 -17.061 16.327 1.00 84.56 246 LYS A CA 1
ATOM 1967 C C . LYS A 1 246 ? 9.866 -16.598 17.125 1.00 84.56 246 LYS A C 1
ATOM 1969 O O . LYS A 1 246 ? 10.784 -17.376 17.362 1.00 84.56 246 LYS A O 1
ATOM 1974 N N . VAL A 1 247 ? 9.895 -15.326 17.524 1.00 80.44 247 VAL A N 1
ATOM 1975 C CA . VAL A 1 247 ? 10.916 -14.821 18.445 1.00 80.44 247 VAL A CA 1
ATOM 1976 C C . VAL A 1 247 ? 10.576 -15.301 19.853 1.00 80.44 247 VAL A C 1
ATOM 1978 O O . VAL A 1 247 ? 9.495 -15.012 20.368 1.00 80.44 247 VAL A O 1
ATOM 1981 N N . GLU A 1 248 ? 11.498 -16.035 20.469 1.00 73.56 248 GLU A N 1
ATOM 1982 C CA . GLU A 1 248 ? 11.358 -16.518 21.840 1.00 73.56 248 GLU A CA 1
ATOM 1983 C C . GLU A 1 248 ? 11.872 -15.473 22.834 1.00 73.56 248 GLU A C 1
ATOM 1985 O O . GLU A 1 248 ? 12.967 -14.929 22.683 1.00 73.56 248 GLU A O 1
ATOM 1990 N N . PHE A 1 249 ? 11.085 -15.201 23.873 1.00 70.94 249 PHE A N 1
ATOM 1991 C CA . PHE A 1 249 ? 11.464 -14.304 24.959 1.00 70.94 249 PHE A CA 1
ATOM 1992 C C . PHE A 1 249 ? 11.507 -15.069 26.279 1.00 70.94 249 PHE A C 1
ATOM 1994 O O . PHE A 1 249 ? 10.641 -15.896 26.555 1.00 70.94 249 PHE A O 1
ATOM 2001 N N . LEU A 1 250 ? 12.471 -14.726 27.140 1.00 55.62 250 LEU A N 1
ATOM 2002 C CA . LEU A 1 250 ? 12.571 -15.276 28.501 1.00 55.62 250 LEU A CA 1
ATOM 2003 C C . LEU A 1 250 ? 11.337 -14.948 29.358 1.00 55.62 250 LEU A C 1
ATOM 2005 O O . LEU A 1 250 ? 10.962 -15.719 30.238 1.00 55.62 250 LEU A O 1
ATOM 2009 N N . LYS A 1 251 ? 10.703 -13.797 29.101 1.00 60.91 251 LYS A N 1
ATOM 2010 C CA . LYS A 1 251 ? 9.415 -13.403 29.677 1.00 60.91 251 LYS A CA 1
ATOM 2011 C C . LYS A 1 251 ? 8.455 -13.048 28.551 1.00 60.91 251 LYS A C 1
ATOM 2013 O O . LYS A 1 251 ? 8.690 -12.105 27.800 1.00 60.91 251 LYS A O 1
ATOM 2018 N N . ASN A 1 252 ? 7.361 -13.795 28.460 1.00 62.00 252 ASN A N 1
ATOM 2019 C CA . ASN A 1 252 ? 6.300 -13.587 27.478 1.00 62.00 252 ASN A CA 1
ATOM 2020 C C . ASN A 1 252 ? 5.265 -12.571 27.985 1.00 62.00 252 ASN A C 1
ATOM 2022 O O . ASN A 1 252 ? 4.075 -12.872 28.050 1.00 62.00 252 ASN A O 1
ATOM 2026 N N . ASP A 1 253 ? 5.714 -11.374 28.361 1.00 66.31 253 ASP A N 1
ATOM 2027 C CA . ASP A 1 253 ? 4.857 -10.283 28.823 1.00 66.31 253 ASP A CA 1
ATOM 2028 C C . ASP A 1 253 ? 5.261 -8.939 28.189 1.00 66.31 253 ASP A C 1
ATOM 2030 O O . ASP A 1 253 ? 6.239 -8.831 27.448 1.00 66.31 253 ASP A O 1
ATOM 2034 N N . ILE A 1 254 ? 4.476 -7.896 28.458 1.00 78.06 254 ILE A N 1
ATOM 2035 C CA . ILE A 1 254 ? 4.728 -6.555 27.917 1.00 78.06 254 ILE A CA 1
ATOM 2036 C C . ILE A 1 254 ? 5.789 -5.772 28.702 1.00 78.06 254 ILE A C 1
ATOM 2038 O O . ILE A 1 254 ? 6.106 -4.651 28.313 1.00 78.06 254 ILE A O 1
ATOM 2042 N N . SER A 1 255 ? 6.341 -6.310 29.798 1.00 76.00 255 SER A N 1
ATOM 2043 C CA . SER A 1 255 ? 7.243 -5.567 30.696 1.00 76.00 255 SER A CA 1
ATOM 2044 C C . SER A 1 255 ? 8.522 -5.104 30.000 1.00 76.00 255 SER A C 1
ATOM 2046 O O . SER A 1 255 ? 9.056 -4.050 30.337 1.00 76.00 255 SER A O 1
ATOM 2048 N N . LEU A 1 256 ? 8.954 -5.837 28.967 1.00 75.19 256 LEU A N 1
ATOM 2049 C CA . LEU A 1 256 ? 10.108 -5.490 28.141 1.00 75.19 256 LEU A CA 1
ATOM 2050 C C . LEU A 1 256 ? 9.940 -4.156 27.406 1.00 75.19 256 LEU A C 1
ATOM 2052 O O . LEU A 1 256 ? 10.944 -3.504 27.128 1.00 75.19 256 LEU A O 1
ATOM 2056 N N . LEU A 1 257 ? 8.700 -3.752 27.102 1.00 81.25 257 LEU A N 1
ATOM 2057 C CA . LEU A 1 257 ? 8.394 -2.577 26.281 1.00 81.25 257 LEU A CA 1
ATOM 2058 C C . LEU A 1 257 ? 7.489 -1.546 26.967 1.00 81.25 257 LEU A C 1
ATOM 2060 O O . LEU A 1 257 ? 7.513 -0.385 26.576 1.00 81.25 257 LEU A O 1
ATOM 2064 N N . LYS A 1 258 ? 6.701 -1.934 27.978 1.00 80.50 258 LYS A N 1
ATOM 2065 C CA . LYS A 1 258 ? 5.636 -1.105 28.576 1.00 80.50 258 LYS A CA 1
ATOM 2066 C C . LYS A 1 258 ? 6.109 0.274 29.045 1.00 80.50 258 LYS A C 1
ATOM 2068 O O . LYS A 1 258 ? 5.371 1.241 28.915 1.00 80.50 258 LYS A O 1
ATOM 2073 N N . ASN A 1 259 ? 7.333 0.359 29.560 1.00 81.62 259 ASN A N 1
ATOM 2074 C CA . ASN A 1 259 ? 7.898 1.599 30.098 1.00 81.62 259 ASN A CA 1
ATOM 2075 C C . ASN A 1 259 ? 8.876 2.291 29.133 1.00 81.62 259 ASN A C 1
ATOM 2077 O O . ASN A 1 259 ? 9.542 3.241 29.528 1.00 81.62 259 ASN A O 1
ATOM 2081 N N . ARG A 1 260 ? 8.993 1.803 27.892 1.00 81.75 260 ARG A N 1
ATOM 2082 C CA . ARG A 1 260 ? 9.902 2.343 26.877 1.00 81.75 260 ARG A CA 1
ATOM 2083 C C . ARG A 1 260 ? 9.175 3.325 25.973 1.00 81.75 260 ARG A C 1
ATOM 2085 O O . ARG A 1 260 ? 8.053 3.049 25.544 1.00 81.75 260 ARG A O 1
ATOM 2092 N N . GLY A 1 261 ? 9.833 4.425 25.622 1.00 83.75 261 GLY A N 1
ATOM 2093 C CA . GLY A 1 261 ? 9.337 5.347 24.597 1.00 83.75 261 GLY A CA 1
ATOM 2094 C C . GLY A 1 261 ? 9.322 4.708 23.202 1.00 83.75 261 GLY A C 1
ATOM 2095 O O . GLY A 1 261 ? 10.002 3.714 22.954 1.00 83.75 261 GLY A O 1
ATOM 2096 N N . GLU A 1 262 ? 8.585 5.292 22.252 1.00 81.69 262 GLU A N 1
ATOM 2097 C CA . GLU A 1 262 ? 8.458 4.739 20.889 1.00 81.69 262 GLU A CA 1
ATOM 2098 C C . GLU A 1 262 ? 9.823 4.560 20.190 1.00 81.69 262 GLU A C 1
ATOM 2100 O O . GLU A 1 262 ? 10.038 3.576 19.484 1.00 81.69 262 GLU A O 1
ATOM 2105 N N . GLY A 1 263 ? 10.772 5.476 20.420 1.00 84.75 263 GLY A N 1
ATOM 2106 C CA . GLY A 1 263 ? 12.140 5.374 19.898 1.00 84.75 263 GLY A CA 1
ATOM 2107 C C . GLY A 1 263 ? 12.896 4.149 20.425 1.00 84.75 263 GLY A C 1
ATOM 2108 O O . GLY A 1 263 ? 13.450 3.385 19.638 1.00 84.75 263 GLY A O 1
ATOM 2109 N N . GLU A 1 264 ? 12.841 3.909 21.734 1.00 85.44 264 GLU A N 1
ATOM 2110 C CA . GLU A 1 264 ? 13.471 2.749 22.376 1.00 85.44 264 GLU A CA 1
ATOM 2111 C C . GLU A 1 264 ? 12.809 1.428 21.960 1.00 85.44 264 GLU A C 1
ATOM 2113 O O . GLU A 1 264 ? 13.485 0.413 21.798 1.00 85.44 264 GLU A O 1
ATOM 2118 N N . GLN A 1 265 ? 11.487 1.424 21.753 1.00 87.31 265 GLN A N 1
ATOM 2119 C CA . GLN A 1 265 ? 10.776 0.256 21.224 1.00 87.31 265 GLN A CA 1
ATOM 2120 C C . GLN A 1 265 ? 11.223 -0.061 19.787 1.00 87.31 265 GLN A C 1
ATOM 2122 O O . GLN A 1 265 ? 11.447 -1.225 19.455 1.00 87.31 265 GLN A O 1
ATOM 2127 N N . LYS A 1 266 ? 11.415 0.962 18.939 1.00 87.75 266 LYS A N 1
ATOM 2128 C CA . LYS A 1 266 ? 11.969 0.793 17.583 1.00 87.75 266 LYS A CA 1
ATOM 2129 C C . LYS A 1 266 ? 13.392 0.241 17.619 1.00 87.75 266 LYS A C 1
ATOM 2131 O O . LYS A 1 266 ? 13.721 -0.639 16.829 1.00 87.75 266 LYS A O 1
ATOM 2136 N N . GLU A 1 267 ? 14.230 0.736 18.523 1.00 84.94 267 GLU A N 1
ATOM 2137 C CA . GLU A 1 267 ? 15.600 0.247 18.689 1.00 84.94 267 GLU A CA 1
ATOM 2138 C C . GLU A 1 267 ? 15.642 -1.202 19.185 1.00 84.94 267 GLU A C 1
ATOM 2140 O O . GLU A 1 267 ? 16.387 -2.013 18.641 1.00 84.94 267 GLU A O 1
ATOM 2145 N N . PHE A 1 268 ? 14.764 -1.574 20.118 1.00 85.50 268 PHE A N 1
ATOM 2146 C CA . PHE A 1 268 ? 14.597 -2.965 20.542 1.00 85.50 268 PHE A CA 1
ATOM 2147 C C . PHE A 1 268 ? 14.278 -3.900 19.364 1.00 85.50 268 PHE A C 1
ATOM 2149 O O . PHE A 1 268 ? 14.902 -4.950 19.227 1.00 85.50 268 PHE A O 1
ATOM 2156 N N . ILE A 1 269 ? 13.354 -3.506 18.481 1.00 87.75 269 ILE A N 1
ATOM 2157 C CA . ILE A 1 269 ? 13.002 -4.278 17.277 1.00 87.75 269 ILE A CA 1
ATOM 2158 C C . ILE A 1 269 ? 14.213 -4.413 16.336 1.00 87.75 269 ILE A C 1
ATOM 2160 O O . ILE A 1 269 ? 14.491 -5.510 15.847 1.00 87.75 269 ILE A O 1
ATOM 2164 N N . ARG A 1 270 ? 14.972 -3.329 16.126 1.00 87.75 270 ARG A N 1
ATOM 2165 C CA . ARG A 1 270 ? 16.191 -3.350 15.297 1.00 87.75 270 ARG A CA 1
ATOM 2166 C C . ARG A 1 270 ? 17.284 -4.246 15.869 1.00 87.75 270 ARG A C 1
ATOM 2168 O O . ARG A 1 270 ? 17.900 -4.992 15.115 1.00 87.75 270 ARG A O 1
ATOM 2175 N N . ASN A 1 271 ? 17.463 -4.255 17.188 1.00 86.88 271 ASN A N 1
ATOM 2176 C CA . ASN A 1 271 ? 18.432 -5.120 17.869 1.00 86.88 271 ASN A CA 1
ATOM 2177 C C . ASN A 1 271 ? 18.099 -6.617 17.734 1.00 86.88 271 ASN A C 1
ATOM 2179 O O . ASN A 1 271 ? 18.988 -7.457 17.833 1.00 86.88 271 ASN A O 1
ATOM 2183 N N . LEU A 1 272 ? 16.839 -6.961 17.446 1.00 85.56 272 LEU A N 1
ATOM 2184 C CA . LEU A 1 272 ? 16.409 -8.322 17.099 1.00 85.56 272 LEU A CA 1
ATOM 2185 C C . LEU A 1 272 ? 16.622 -8.666 15.606 1.00 85.56 272 LEU A C 1
ATOM 2187 O O . LEU A 1 272 ? 16.224 -9.743 15.146 1.00 85.56 272 LEU A O 1
ATOM 2191 N N . GLY A 1 273 ? 17.236 -7.761 14.838 1.00 85.69 273 GLY A N 1
ATOM 2192 C CA . GLY A 1 273 ? 17.538 -7.925 13.416 1.00 85.69 273 GLY A CA 1
ATOM 2193 C C . GLY A 1 273 ? 16.359 -7.640 12.484 1.00 85.69 273 GLY A C 1
ATOM 2194 O O . GLY A 1 273 ? 16.345 -8.141 11.359 1.00 85.69 273 GLY A O 1
ATOM 2195 N N . PHE A 1 274 ? 15.353 -6.890 12.944 1.00 90.75 274 PHE A N 1
ATOM 2196 C CA . PHE A 1 274 ? 14.220 -6.470 12.120 1.00 90.75 274 PHE A CA 1
ATOM 2197 C C . PHE A 1 274 ? 14.369 -5.031 11.631 1.00 90.75 274 PHE A C 1
ATOM 2199 O O . PHE A 1 274 ? 14.777 -4.134 12.362 1.00 90.75 274 PHE A O 1
ATOM 2206 N N . GLU A 1 275 ? 13.926 -4.801 10.407 1.00 92.38 275 GLU A N 1
ATOM 2207 C CA . GLU A 1 275 ? 13.649 -3.483 9.866 1.00 92.38 275 GLU A CA 1
ATOM 2208 C C . GLU A 1 275 ? 12.173 -3.134 10.029 1.00 92.38 275 GLU A C 1
ATOM 2210 O O . GLU A 1 275 ? 11.300 -4.008 10.075 1.00 92.38 275 GLU A O 1
ATOM 2215 N N . ILE A 1 276 ? 11.897 -1.832 10.092 1.00 92.06 276 ILE A N 1
ATOM 2216 C CA . ILE A 1 276 ? 10.549 -1.296 10.267 1.00 92.06 276 ILE A CA 1
ATOM 2217 C C . ILE A 1 276 ? 10.175 -0.529 9.005 1.00 92.06 276 ILE A C 1
ATOM 2219 O O . ILE A 1 276 ? 10.717 0.543 8.739 1.00 92.06 276 ILE A O 1
ATOM 2223 N N . TYR A 1 277 ? 9.232 -1.072 8.242 1.00 91.50 277 TYR A N 1
ATOM 2224 C CA . TYR A 1 277 ? 8.626 -0.381 7.110 1.00 91.50 277 TYR A CA 1
ATOM 2225 C C . TYR A 1 277 ? 7.362 0.338 7.573 1.00 91.50 277 TYR A C 1
ATOM 2227 O O . TYR A 1 277 ? 6.465 -0.288 8.141 1.00 91.50 277 TYR A O 1
ATOM 2235 N N . LYS A 1 278 ? 7.289 1.652 7.350 1.00 90.38 278 LYS A N 1
ATOM 2236 C CA . LYS A 1 278 ? 6.115 2.455 7.694 1.00 90.38 278 LYS A CA 1
ATOM 2237 C C . LYS A 1 278 ? 5.040 2.262 6.625 1.00 90.38 278 LYS A C 1
ATOM 2239 O O . LYS A 1 278 ? 5.277 2.516 5.449 1.00 90.38 278 LYS A O 1
ATOM 2244 N N . LEU A 1 279 ? 3.858 1.819 7.041 1.00 82.75 279 LEU A N 1
ATOM 2245 C CA . LEU A 1 279 ? 2.704 1.716 6.158 1.00 82.75 279 LEU A CA 1
ATOM 2246 C C . LEU A 1 279 ? 2.012 3.073 6.083 1.00 82.75 279 LEU A C 1
ATOM 2248 O O . LEU A 1 279 ? 1.354 3.476 7.040 1.00 82.75 279 LEU A O 1
ATOM 2252 N N . ASP A 1 280 ? 2.167 3.729 4.934 1.00 70.38 280 ASP A N 1
ATOM 2253 C CA . ASP A 1 280 ? 1.466 4.971 4.580 1.00 70.38 280 ASP A CA 1
ATOM 2254 C C . ASP A 1 280 ? 0.418 4.752 3.465 1.00 70.38 280 ASP A C 1
ATOM 2256 O O . ASP A 1 280 ? -0.394 5.631 3.188 1.00 70.38 280 ASP A O 1
ATOM 2260 N N . LYS A 1 281 ? 0.427 3.581 2.803 1.00 61.59 281 LYS A N 1
ATOM 2261 C CA . LYS A 1 281 ? -0.473 3.226 1.691 1.00 61.59 281 LYS A CA 1
ATOM 2262 C C . LYS A 1 281 ? -1.206 1.921 1.986 1.00 61.59 281 LYS A C 1
ATOM 2264 O O . LYS A 1 281 ? -0.565 0.890 2.193 1.00 61.59 281 LYS A O 1
ATOM 2269 N N . SER A 1 282 ? -2.536 1.947 1.935 1.00 63.25 282 SER A N 1
ATOM 2270 C CA . SER A 1 282 ? -3.372 0.771 2.200 1.00 63.25 282 SER A CA 1
ATOM 2271 C C . SER A 1 282 ? -3.184 -0.354 1.191 1.00 63.25 282 SER A C 1
ATOM 2273 O O . SER A 1 282 ? -3.211 -1.519 1.569 1.00 63.25 282 SER A O 1
ATOM 2275 N N . ASP A 1 283 ? -2.942 -0.020 -0.075 1.00 66.75 283 ASP A N 1
ATOM 2276 C CA . ASP A 1 283 ? -2.929 -1.007 -1.161 1.00 66.75 283 ASP A CA 1
ATOM 2277 C C . ASP A 1 283 ? -1.674 -1.890 -1.156 1.00 66.75 283 ASP A C 1
ATOM 2279 O O . ASP A 1 283 ? -1.668 -2.982 -1.721 1.00 66.75 283 ASP A O 1
ATOM 2283 N N . LEU A 1 284 ? -0.610 -1.455 -0.472 1.00 75.62 284 LEU A N 1
ATOM 2284 C CA . LEU A 1 284 ? 0.626 -2.229 -0.372 1.00 75.62 284 LEU A CA 1
ATOM 2285 C C . LEU A 1 284 ? 0.524 -3.382 0.629 1.00 75.62 284 LEU A C 1
ATOM 2287 O O . LEU A 1 284 ? 1.308 -4.321 0.539 1.00 75.62 284 LEU A O 1
ATOM 2291 N N . ILE A 1 285 ? -0.428 -3.357 1.566 1.00 81.44 285 ILE A N 1
ATOM 2292 C CA . ILE A 1 285 ? -0.485 -4.357 2.641 1.00 81.44 285 ILE A CA 1
ATOM 2293 C C . ILE A 1 285 ? -0.771 -5.767 2.101 1.00 81.44 285 ILE A C 1
ATOM 2295 O O 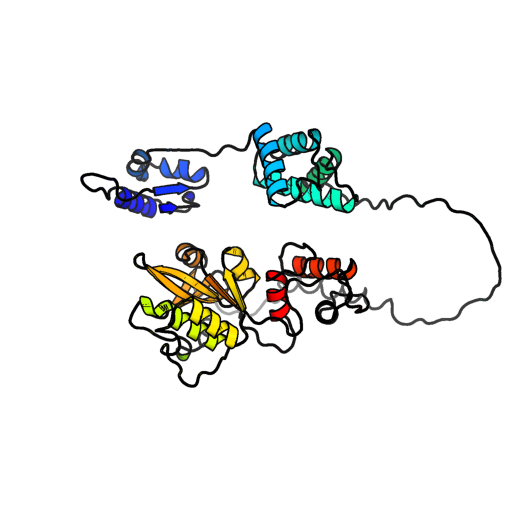. ILE A 1 285 ? -0.107 -6.731 2.477 1.00 81.44 285 ILE A O 1
ATOM 2299 N N . GLU A 1 286 ? -1.694 -5.875 1.143 1.00 81.69 286 GLU A N 1
ATOM 2300 C CA . GLU A 1 286 ? -2.076 -7.132 0.486 1.00 81.69 286 GLU A CA 1
ATOM 2301 C C . GLU A 1 286 ? -1.017 -7.605 -0.523 1.00 81.69 286 GLU A C 1
ATOM 2303 O O . GLU A 1 286 ? -0.886 -8.808 -0.790 1.00 81.69 286 GLU A O 1
ATOM 2308 N N . LEU A 1 287 ? -0.257 -6.655 -1.078 1.00 84.56 287 LEU A N 1
ATOM 2309 C CA . LEU A 1 287 ? 0.815 -6.907 -2.034 1.00 84.56 287 LEU A CA 1
ATOM 2310 C C . LEU A 1 287 ? 2.070 -7.447 -1.342 1.00 84.56 287 LEU A C 1
ATOM 2312 O O . LEU A 1 287 ? 2.586 -8.493 -1.729 1.00 84.56 287 LEU A O 1
ATOM 2316 N N . LEU A 1 288 ? 2.524 -6.752 -0.294 1.00 86.00 288 LEU A N 1
ATOM 2317 C CA . LEU A 1 288 ? 3.686 -7.127 0.512 1.00 86.00 288 LEU A CA 1
ATOM 2318 C C . LEU A 1 288 ? 3.425 -8.413 1.302 1.00 86.00 288 LEU A C 1
ATOM 2320 O O . LEU A 1 288 ? 4.353 -9.185 1.539 1.00 86.00 288 LEU A O 1
ATOM 2324 N N . ASP A 1 289 ? 2.164 -8.660 1.678 1.00 88.12 289 ASP A N 1
ATOM 2325 C CA . ASP A 1 289 ? 1.724 -9.895 2.325 1.00 88.12 289 ASP A CA 1
ATOM 2326 C C . ASP A 1 289 ? 2.438 -10.143 3.671 1.00 88.12 289 ASP A C 1
ATOM 2328 O O . ASP A 1 289 ? 2.721 -11.276 4.030 1.00 88.12 289 ASP A O 1
ATOM 2332 N N . TYR A 1 290 ? 2.762 -9.104 4.442 1.00 90.25 290 TYR A N 1
ATOM 2333 C CA . TYR A 1 290 ? 3.353 -9.245 5.781 1.00 90.25 290 TYR A CA 1
ATOM 2334 C C . TYR A 1 290 ? 2.319 -8.987 6.881 1.00 90.25 290 TYR A C 1
ATOM 2336 O O . TYR A 1 290 ? 1.532 -8.046 6.753 1.00 90.25 290 TYR A O 1
ATOM 2344 N N . PRO A 1 291 ? 2.358 -9.727 8.005 1.00 90.94 291 PRO A N 1
ATOM 2345 C CA . PRO A 1 291 ? 1.668 -9.311 9.216 1.00 90.94 291 PRO A CA 1
ATOM 2346 C C . PRO A 1 291 ? 2.118 -7.912 9.631 1.00 90.94 291 PRO A C 1
ATOM 2348 O O . PRO A 1 291 ? 3.310 -7.591 9.599 1.00 90.94 291 PRO A O 1
ATOM 2351 N N . ALA A 1 292 ? 1.156 -7.082 10.013 1.00 92.56 292 ALA A N 1
ATOM 2352 C CA . ALA A 1 292 ? 1.391 -5.662 10.211 1.00 92.56 292 ALA A CA 1
ATOM 2353 C C . ALA A 1 292 ? 0.816 -5.186 11.539 1.00 92.56 292 ALA A C 1
ATOM 2355 O O . ALA A 1 292 ? -0.274 -5.581 11.950 1.00 92.56 292 ALA A O 1
ATOM 2356 N N . LEU A 1 293 ? 1.542 -4.284 12.186 1.00 92.81 293 LEU A N 1
ATOM 2357 C CA . LEU A 1 293 ? 1.012 -3.436 13.236 1.00 92.81 293 LEU A CA 1
ATOM 2358 C C . LEU A 1 293 ? 0.159 -2.351 12.574 1.00 92.81 293 LEU A C 1
ATOM 2360 O O . LEU A 1 293 ? 0.648 -1.638 11.700 1.00 92.81 293 LEU A O 1
ATOM 2364 N N . VAL A 1 294 ? -1.093 -2.197 12.986 1.00 91.06 294 VAL A N 1
ATOM 2365 C CA . VAL A 1 294 ? -1.999 -1.189 12.421 1.00 91.06 294 VAL A CA 1
ATOM 2366 C C . VAL A 1 294 ? -2.647 -0.373 13.529 1.00 91.06 294 VAL A C 1
ATOM 2368 O O . VAL A 1 294 ? -2.968 -0.896 14.597 1.00 91.06 294 VAL A O 1
ATOM 2371 N N . ASN A 1 295 ? -2.812 0.925 13.278 1.00 88.31 295 ASN A N 1
ATOM 2372 C CA . ASN A 1 295 ? -3.484 1.839 14.193 1.00 88.31 295 ASN A CA 1
ATOM 2373 C C . ASN A 1 295 ? -4.966 1.956 13.817 1.00 88.31 295 ASN A C 1
ATOM 2375 O O . ASN A 1 295 ? -5.302 2.410 12.720 1.00 88.31 295 ASN A O 1
ATOM 2379 N N . ILE A 1 296 ? -5.848 1.563 14.729 1.00 84.50 296 ILE A N 1
ATOM 2380 C CA . ILE A 1 296 ? -7.296 1.663 14.562 1.00 84.50 296 ILE A CA 1
ATOM 2381 C C . ILE A 1 296 ? -7.884 2.706 15.519 1.00 84.50 296 ILE A C 1
ATOM 2383 O O . ILE A 1 296 ? -7.348 2.983 16.589 1.00 84.50 296 ILE A O 1
ATOM 2387 N N . SER A 1 297 ? -9.010 3.302 15.133 1.00 67.00 297 SER A N 1
ATOM 2388 C CA . SER A 1 297 ? -9.695 4.312 15.948 1.00 67.00 297 SER A CA 1
ATOM 2389 C C . SER A 1 297 ? -10.413 3.682 17.147 1.00 67.00 297 SER A C 1
ATOM 2391 O O . SER A 1 297 ? -11.300 2.849 16.957 1.00 67.00 297 SER A O 1
ATOM 2393 N N . ARG A 1 298 ? -10.097 4.107 18.380 1.00 67.62 298 ARG A N 1
ATOM 2394 C CA . ARG A 1 298 ? -10.879 3.747 19.576 1.00 67.62 298 ARG A CA 1
ATOM 2395 C C . ARG A 1 298 ? -10.860 4.877 20.607 1.00 67.62 298 ARG A C 1
ATOM 2397 O O . ARG A 1 298 ? -9.810 5.169 21.159 1.00 67.62 298 ARG A O 1
ATOM 2404 N N . ASN A 1 299 ? -12.020 5.478 20.886 1.00 62.91 299 ASN A N 1
ATOM 2405 C CA . ASN A 1 299 ? -12.185 6.558 21.875 1.00 62.91 299 ASN A CA 1
ATOM 2406 C C . ASN A 1 299 ? -11.194 7.727 21.690 1.00 62.91 299 ASN A C 1
ATOM 2408 O O . ASN A 1 299 ? -10.617 8.198 22.660 1.00 62.91 299 ASN A O 1
ATOM 2412 N N . GLU A 1 300 ? -10.970 8.147 20.440 1.00 64.00 300 GLU A N 1
ATOM 2413 C CA . GLU A 1 300 ? -10.076 9.254 20.033 1.00 64.00 300 GLU A CA 1
ATOM 2414 C C . GLU A 1 300 ? -8.562 9.022 20.229 1.00 64.00 300 GLU A C 1
ATOM 2416 O O . GLU A 1 300 ? -7.780 9.486 19.397 1.00 64.00 300 GLU A O 1
ATOM 2421 N N . GLU A 1 301 ? -8.162 8.185 21.183 1.00 68.19 301 GLU A N 1
ATOM 2422 C CA . GLU A 1 301 ? -6.778 7.773 21.452 1.00 68.19 301 GLU A CA 1
ATOM 2423 C C . GLU A 1 301 ? -6.226 6.757 20.423 1.00 68.19 301 GLU A C 1
ATOM 2425 O O . GLU A 1 301 ? -6.978 5.933 19.882 1.00 68.19 301 GLU A O 1
ATOM 2430 N N . PRO A 1 302 ? -4.905 6.756 20.143 1.00 71.94 302 PRO A N 1
ATOM 2431 C CA . PRO A 1 302 ? -4.288 5.773 19.258 1.00 71.94 302 PRO A CA 1
ATOM 2432 C C . PRO A 1 302 ? -4.389 4.366 19.859 1.00 71.94 302 PRO A C 1
ATOM 2434 O O . PRO A 1 302 ? -4.057 4.139 21.025 1.00 71.94 302 PRO A O 1
ATOM 2437 N N . TYR A 1 303 ? -4.837 3.403 19.053 1.00 88.19 303 TYR A N 1
ATOM 2438 C CA . TYR A 1 303 ? -4.992 2.017 19.480 1.00 88.19 303 TYR A CA 1
ATOM 2439 C C . TYR A 1 303 ? -4.374 1.069 18.464 1.00 88.19 303 TYR A C 1
ATOM 2441 O O . TYR A 1 303 ? -4.763 1.043 17.299 1.00 88.19 303 TYR A O 1
ATOM 2449 N N . TYR A 1 304 ? -3.405 0.278 18.913 1.00 91.31 304 TYR A N 1
ATOM 2450 C CA . TYR A 1 304 ? -2.645 -0.599 18.034 1.00 91.31 304 TYR A CA 1
ATOM 2451 C C . TYR A 1 304 ? -3.126 -2.039 18.139 1.00 91.31 304 TYR A C 1
ATOM 2453 O O . TYR A 1 304 ? -3.370 -2.552 19.233 1.00 91.31 304 TYR A O 1
ATOM 2461 N N . VAL A 1 305 ? -3.228 -2.684 16.983 1.00 92.38 305 VAL A N 1
ATOM 2462 C CA . VAL A 1 305 ? -3.595 -4.093 16.833 1.00 92.38 305 VAL A CA 1
ATOM 2463 C C . VAL A 1 305 ? -2.710 -4.742 15.771 1.00 92.38 305 VAL A C 1
ATOM 2465 O O . VAL A 1 305 ? -2.048 -4.050 14.993 1.00 92.38 305 VAL A O 1
ATOM 2468 N N . VAL A 1 306 ? -2.692 -6.074 15.718 1.00 93.31 306 VAL A N 1
ATOM 2469 C CA . VAL A 1 306 ? -1.943 -6.807 14.686 1.00 93.31 306 VAL A CA 1
ATOM 2470 C C . VAL A 1 306 ? -2.894 -7.327 13.619 1.00 93.31 306 VAL A C 1
ATOM 2472 O O . VAL A 1 306 ? -3.769 -8.139 13.911 1.00 93.31 306 VAL A O 1
ATOM 2475 N N . LEU A 1 307 ? -2.699 -6.914 12.371 1.00 91.56 307 LEU A N 1
ATOM 2476 C CA . LEU A 1 307 ? -3.308 -7.558 11.216 1.00 91.56 307 LEU A CA 1
ATOM 2477 C C . LEU A 1 307 ? -2.547 -8.855 10.917 1.00 91.56 307 LEU A C 1
ATOM 2479 O O . LEU A 1 307 ? -1.366 -8.827 10.566 1.00 91.56 307 LEU A O 1
ATOM 2483 N N . ARG A 1 308 ? -3.229 -9.993 11.063 1.00 90.00 308 ARG A N 1
ATOM 2484 C CA . ARG A 1 308 ? -2.636 -11.327 10.901 1.00 90.00 308 ARG A CA 1
ATOM 2485 C C . ARG A 1 308 ? -2.938 -11.956 9.549 1.00 90.00 308 ARG A C 1
ATOM 2487 O O . ARG A 1 308 ? -2.093 -12.694 9.049 1.00 90.00 308 ARG A O 1
ATOM 2494 N N . GLN A 1 309 ? -4.120 -11.716 8.992 1.00 86.81 309 GLN A N 1
ATOM 2495 C CA . GLN A 1 309 ? -4.551 -12.376 7.763 1.00 86.81 309 GLN A CA 1
ATOM 2496 C C . GLN A 1 309 ? -5.450 -11.457 6.939 1.00 86.81 309 GLN A C 1
ATOM 2498 O O . GLN A 1 309 ? -6.286 -10.760 7.513 1.00 86.81 309 GLN A O 1
ATOM 2503 N N . ILE A 1 310 ? -5.305 -11.498 5.615 1.00 83.44 310 ILE A N 1
ATOM 2504 C CA . ILE A 1 310 ? -6.296 -11.001 4.657 1.00 83.44 310 ILE A CA 1
ATOM 2505 C C . ILE A 1 310 ? -6.525 -12.110 3.630 1.00 83.44 310 ILE A C 1
ATOM 2507 O O . ILE A 1 310 ? -5.637 -12.422 2.838 1.00 83.44 310 ILE A O 1
ATOM 2511 N N . ALA A 1 311 ? -7.712 -12.711 3.647 1.00 80.19 311 ALA A N 1
ATOM 2512 C CA . ALA A 1 311 ? -8.093 -13.763 2.711 1.00 80.19 311 ALA A CA 1
ATOM 2513 C C . ALA A 1 311 ? -9.598 -13.711 2.436 1.00 80.19 311 ALA A C 1
ATOM 2515 O O . ALA A 1 311 ? -10.384 -13.452 3.342 1.00 80.19 311 ALA A O 1
ATOM 2516 N N . ASN A 1 312 ? -10.006 -13.966 1.189 1.00 79.81 312 ASN A N 1
ATOM 2517 C CA . ASN A 1 312 ? -11.418 -14.033 0.782 1.00 79.81 312 ASN A CA 1
ATOM 2518 C C . ASN A 1 312 ? -12.253 -12.802 1.198 1.00 79.81 312 ASN A C 1
ATOM 2520 O O . ASN A 1 312 ? -13.407 -12.933 1.595 1.00 79.81 312 ASN A O 1
ATOM 2524 N N . GLY A 1 313 ? -11.659 -11.604 1.146 1.00 75.31 313 GLY A N 1
ATOM 2525 C CA . GLY A 1 313 ? -12.328 -10.360 1.545 1.00 75.31 313 GLY A CA 1
ATOM 2526 C C . GLY A 1 313 ? -12.521 -10.200 3.056 1.00 75.31 313 GLY A C 1
ATOM 2527 O O . GLY A 1 313 ? -13.307 -9.355 3.476 1.00 75.31 313 GLY A O 1
ATOM 2528 N N . ILE A 1 314 ? -11.815 -10.986 3.870 1.00 81.62 314 ILE A N 1
ATOM 2529 C CA . ILE A 1 314 ? -11.880 -10.966 5.330 1.00 81.62 314 ILE A CA 1
ATOM 2530 C C . ILE A 1 314 ? -10.501 -10.626 5.897 1.00 81.62 314 ILE A C 1
ATOM 2532 O O . ILE A 1 314 ? -9.495 -11.211 5.494 1.00 81.62 314 ILE A O 1
ATOM 2536 N N . ALA A 1 315 ? -10.469 -9.708 6.860 1.00 86.06 315 ALA A N 1
ATOM 2537 C CA . ALA A 1 315 ? -9.301 -9.347 7.646 1.00 86.06 315 ALA A CA 1
ATOM 2538 C C . ALA A 1 315 ? -9.390 -9.955 9.056 1.00 86.06 315 ALA A C 1
ATOM 2540 O O . ALA A 1 315 ? -10.372 -9.761 9.776 1.00 86.06 315 ALA A O 1
ATOM 2541 N N . VAL A 1 316 ? -8.343 -10.668 9.472 1.00 89.12 316 VAL A N 1
ATOM 2542 C CA . VAL A 1 316 ? -8.207 -11.207 10.832 1.00 89.12 316 VAL A CA 1
ATOM 2543 C C . VAL A 1 316 ? -7.244 -10.332 11.618 1.00 89.12 316 VAL A C 1
ATOM 2545 O O . VAL A 1 316 ? -6.082 -10.165 11.237 1.00 89.12 316 VAL A O 1
ATOM 2548 N N . ILE A 1 317 ? -7.725 -9.811 12.742 1.00 90.56 317 ILE A N 1
ATOM 2549 C CA . ILE A 1 317 ? -7.000 -8.903 13.625 1.00 90.56 317 ILE A CA 1
ATOM 2550 C C . ILE A 1 317 ? -6.806 -9.568 14.987 1.00 90.56 317 ILE A C 1
ATOM 2552 O O . ILE A 1 317 ? -7.708 -10.216 15.518 1.00 90.56 317 ILE A O 1
ATOM 2556 N N . LEU A 1 318 ? -5.629 -9.390 15.573 1.00 91.25 318 LEU A N 1
ATOM 2557 C CA . LEU A 1 318 ? -5.330 -9.766 16.948 1.00 91.25 318 LEU A CA 1
ATOM 2558 C C . LEU A 1 318 ? -5.378 -8.499 17.806 1.00 91.25 318 LEU A C 1
ATOM 2560 O O . LEU A 1 318 ? -4.470 -7.668 17.763 1.00 91.25 318 LEU A O 1
ATOM 2564 N N . ASP A 1 319 ? -6.473 -8.342 18.546 1.00 89.94 319 ASP A N 1
ATOM 2565 C CA . ASP A 1 319 ? -6.757 -7.198 19.409 1.00 89.94 319 ASP A CA 1
ATOM 2566 C C . ASP A 1 319 ? -6.303 -7.515 20.858 1.00 89.94 319 ASP A C 1
ATOM 2568 O O . ASP A 1 319 ? -6.799 -8.469 21.475 1.00 89.94 319 ASP A O 1
ATOM 2572 N N . PRO A 1 320 ? -5.379 -6.730 21.449 1.00 89.50 320 PRO A N 1
ATOM 2573 C CA . PRO A 1 320 ? -4.904 -6.958 22.817 1.00 89.50 320 PRO A CA 1
ATOM 2574 C C . PRO A 1 320 ? -5.997 -6.919 23.906 1.00 89.50 320 PRO A C 1
ATOM 2576 O O . PRO A 1 320 ? -5.843 -7.552 24.948 1.00 89.50 320 PRO A O 1
ATOM 2579 N N . LEU A 1 321 ? -7.115 -6.215 23.691 1.00 87.44 321 LEU A N 1
ATOM 2580 C CA . LEU A 1 321 ? -8.224 -6.070 24.650 1.00 87.44 321 LEU A CA 1
ATOM 2581 C C . LEU A 1 321 ? -9.394 -7.025 24.374 1.00 87.44 321 LEU A C 1
ATOM 2583 O O . LEU A 1 321 ? -10.009 -7.549 25.303 1.00 87.44 321 LEU A O 1
ATOM 2587 N N . LYS A 1 322 ? -9.687 -7.344 23.110 1.00 84.56 322 LYS A N 1
ATOM 2588 C CA . LYS A 1 322 ? -10.836 -8.165 22.671 1.00 84.56 322 LYS A CA 1
ATOM 2589 C C . LYS A 1 322 ? -10.470 -9.568 22.185 1.00 84.56 322 LYS A C 1
ATOM 2591 O O . LYS A 1 322 ? -11.278 -10.477 22.313 1.00 84.56 322 LYS A O 1
ATOM 2596 N N . GLY A 1 323 ? -9.234 -9.766 21.744 1.00 85.94 323 GLY A N 1
ATOM 2597 C CA . GLY A 1 323 ? -8.697 -11.051 21.320 1.00 85.94 323 GLY A CA 1
ATOM 2598 C C . GLY A 1 323 ? -8.709 -11.137 19.805 1.00 85.94 323 GLY A C 1
ATOM 2599 O O . GLY A 1 323 ? -8.604 -10.126 19.117 1.00 85.94 323 GLY A O 1
ATOM 2600 N N . ARG A 1 324 ? -8.831 -12.343 19.259 1.00 87.62 324 ARG A N 1
ATOM 2601 C CA . ARG A 1 324 ? -8.963 -12.503 17.812 1.00 87.62 324 ARG A CA 1
ATOM 2602 C C . ARG A 1 324 ? -10.310 -11.934 17.361 1.00 87.62 324 ARG A C 1
ATOM 2604 O O . ARG A 1 324 ? -11.352 -12.364 17.847 1.00 87.62 324 ARG A O 1
ATOM 2611 N N . ALA A 1 325 ? -10.273 -10.999 16.423 1.00 84.94 325 ALA A N 1
ATOM 2612 C CA . ALA A 1 325 ? -11.437 -10.397 15.796 1.00 84.94 325 ALA A CA 1
ATOM 2613 C C . ALA A 1 325 ? -11.356 -10.578 14.278 1.00 84.94 325 ALA A C 1
ATOM 2615 O O . ALA A 1 325 ? -10.270 -10.650 13.700 1.00 84.94 325 ALA A O 1
ATOM 2616 N N . THR A 1 326 ? -12.516 -10.672 13.640 1.00 83.00 326 THR A N 1
ATOM 2617 C CA . THR A 1 326 ? -12.635 -10.858 12.194 1.00 83.00 326 THR A CA 1
ATOM 2618 C C . THR A 1 326 ? -13.529 -9.758 11.651 1.00 83.00 326 THR A C 1
ATOM 2620 O O . THR A 1 326 ? -14.596 -9.517 12.207 1.00 83.00 326 THR A O 1
ATOM 2623 N N . TYR A 1 327 ? -13.077 -9.100 10.592 1.00 79.62 327 TYR A N 1
ATOM 2624 C CA . TYR A 1 327 ? -13.777 -8.012 9.919 1.00 79.62 327 TYR A CA 1
ATOM 2625 C C . TYR A 1 327 ? -13.859 -8.331 8.434 1.00 79.62 327 TYR A C 1
ATOM 2627 O O . TYR A 1 327 ? -12.941 -8.942 7.884 1.00 79.62 327 TYR A O 1
ATOM 2635 N N . SER A 1 328 ? -14.906 -7.882 7.747 1.00 79.25 328 SER A N 1
ATOM 2636 C CA . SER A 1 328 ? -14.799 -7.755 6.294 1.00 79.25 328 SER A CA 1
ATOM 2637 C C . SER A 1 328 ? -13.675 -6.768 5.948 1.00 79.25 328 SER A C 1
ATOM 2639 O O . SER A 1 328 ? -13.339 -5.871 6.725 1.00 79.25 328 SER A O 1
ATOM 2641 N N . LEU A 1 329 ? -13.072 -6.915 4.770 1.00 78.50 329 LEU A N 1
ATOM 2642 C CA . LEU A 1 329 ? -11.987 -6.040 4.323 1.00 78.50 329 LEU A CA 1
ATOM 2643 C C . LEU A 1 329 ? -12.446 -4.576 4.236 1.00 78.50 329 LEU A C 1
ATOM 2645 O O . LEU A 1 329 ? -11.665 -3.670 4.514 1.00 78.50 329 LEU A O 1
ATOM 2649 N N . VAL A 1 330 ? -13.720 -4.350 3.906 1.00 74.75 330 VAL A N 1
ATOM 2650 C CA . VAL A 1 330 ? -14.339 -3.018 3.879 1.00 74.75 330 VAL A CA 1
ATOM 2651 C C . VAL A 1 330 ? -14.413 -2.429 5.287 1.00 74.75 330 VAL A C 1
ATOM 2653 O O . VAL A 1 330 ? -13.921 -1.326 5.507 1.00 74.75 330 VAL A O 1
ATOM 2656 N N . GLU A 1 331 ? -14.949 -3.170 6.260 1.00 78.56 331 GLU A N 1
ATOM 2657 C CA . GLU A 1 331 ? -15.018 -2.716 7.658 1.00 78.56 331 GLU A CA 1
ATOM 2658 C C . GLU A 1 331 ? -13.630 -2.446 8.237 1.00 78.56 331 GLU A C 1
ATOM 2660 O O . GLU A 1 331 ? -13.424 -1.427 8.893 1.00 78.56 331 GLU A O 1
ATOM 2665 N N . PHE A 1 332 ? -12.662 -3.323 7.958 1.00 83.12 332 PHE A N 1
ATOM 2666 C CA . PHE A 1 332 ? -11.280 -3.122 8.378 1.00 83.12 332 PHE A CA 1
ATOM 2667 C C . PHE A 1 332 ? -10.703 -1.812 7.829 1.00 83.12 332 PHE A C 1
ATOM 2669 O O . PHE A 1 332 ? -10.117 -1.033 8.582 1.00 83.12 332 PHE A O 1
ATOM 2676 N N . ARG A 1 333 ? -10.900 -1.540 6.533 1.00 81.06 333 ARG A N 1
ATOM 2677 C CA . ARG A 1 333 ? -10.427 -0.306 5.890 1.00 81.06 333 ARG A CA 1
ATOM 2678 C C . ARG A 1 333 ? -11.075 0.950 6.484 1.00 81.06 333 ARG A C 1
ATOM 2680 O O . ARG A 1 333 ? -10.412 1.976 6.537 1.00 81.06 333 ARG A O 1
ATOM 2687 N N . LEU A 1 334 ? -12.313 0.868 6.978 1.00 76.56 334 LEU A N 1
ATOM 2688 C CA . LEU A 1 334 ? -12.990 1.989 7.646 1.00 76.56 334 LEU A CA 1
ATOM 2689 C C . LEU A 1 334 ? -12.421 2.291 9.039 1.00 76.56 334 LEU A C 1
ATOM 2691 O O . LEU A 1 334 ? -12.364 3.451 9.443 1.00 76.56 334 LEU A O 1
ATOM 2695 N N . ILE A 1 335 ? -12.009 1.265 9.791 1.00 80.50 335 ILE A N 1
ATOM 2696 C CA . ILE A 1 335 ? -11.472 1.452 11.150 1.00 80.50 335 ILE A CA 1
ATOM 2697 C C . ILE A 1 335 ? -9.968 1.745 11.175 1.00 80.50 335 ILE A C 1
ATOM 2699 O O . ILE A 1 335 ? -9.462 2.246 12.185 1.00 80.50 335 ILE A O 1
ATOM 2703 N N . TRP A 1 336 ? -9.251 1.436 10.094 1.00 83.38 336 TRP A N 1
ATOM 2704 C CA . TRP A 1 336 ? -7.817 1.672 9.967 1.00 83.38 336 TRP A CA 1
ATOM 2705 C C . TRP A 1 336 ? -7.528 3.145 9.656 1.00 83.38 336 TRP A C 1
ATOM 2707 O O . TRP A 1 336 ? -7.882 3.654 8.599 1.00 83.38 336 TRP A O 1
ATOM 2717 N N . ARG A 1 337 ? -6.813 3.842 10.550 1.00 73.62 337 ARG A N 1
ATOM 2718 C CA . ARG A 1 337 ? -6.467 5.271 10.393 1.00 73.62 337 ARG A CA 1
ATOM 2719 C C . ARG A 1 337 ? -5.328 5.532 9.386 1.00 73.62 337 ARG A C 1
ATOM 2721 O O . ARG A 1 337 ? -4.698 6.583 9.432 1.00 73.62 337 ARG A O 1
ATOM 2728 N N . GLY A 1 338 ? -5.006 4.562 8.528 1.00 66.44 338 GLY A N 1
ATOM 2729 C CA . GLY A 1 338 ? -3.963 4.660 7.499 1.00 66.44 338 GLY A CA 1
ATOM 2730 C C . GLY A 1 338 ? -2.519 4.540 7.999 1.00 66.44 338 GLY A C 1
ATOM 2731 O O . GLY A 1 338 ? -1.617 4.386 7.187 1.00 66.44 338 GLY A O 1
ATOM 2732 N N . GLY A 1 339 ? -2.286 4.562 9.316 1.00 78.12 339 GLY A N 1
ATOM 2733 C CA . GLY A 1 339 ? -0.963 4.373 9.912 1.00 78.12 339 GLY A CA 1
ATOM 2734 C C . GLY A 1 339 ? -0.700 2.927 10.331 1.00 78.12 339 GLY A C 1
ATOM 2735 O O . GLY A 1 339 ? -1.566 2.263 10.914 1.00 78.12 339 GLY A O 1
ATOM 2736 N N . GLY A 1 340 ? 0.511 2.440 10.078 1.00 87.69 340 GLY A N 1
ATOM 2737 C CA . GLY A 1 340 ? 0.958 1.130 10.540 1.00 87.69 340 GLY A CA 1
ATOM 2738 C C . GLY A 1 340 ? 2.453 0.899 10.351 1.00 87.69 340 GLY A C 1
ATOM 2739 O O . GLY A 1 340 ? 3.183 1.762 9.861 1.00 87.69 340 GLY A O 1
ATOM 2740 N N . ALA A 1 341 ? 2.909 -0.287 10.733 1.00 91.75 341 ALA A N 1
ATOM 2741 C CA . ALA A 1 341 ? 4.282 -0.722 10.550 1.00 91.75 341 ALA A CA 1
ATOM 2742 C C . ALA A 1 341 ? 4.354 -2.216 10.227 1.00 91.75 341 ALA A C 1
ATOM 2744 O O . ALA A 1 341 ? 3.656 -3.030 10.830 1.00 91.75 341 ALA A O 1
ATOM 2745 N N . ILE A 1 342 ? 5.239 -2.581 9.307 1.00 92.62 342 ILE A N 1
ATOM 2746 C CA . ILE A 1 342 ? 5.612 -3.967 9.030 1.00 92.62 342 ILE A CA 1
ATOM 2747 C C . ILE A 1 342 ? 7.000 -4.213 9.603 1.00 92.62 342 ILE A C 1
ATOM 2749 O O . ILE A 1 342 ? 7.923 -3.430 9.368 1.00 92.62 342 ILE A O 1
ATOM 2753 N N . PHE A 1 343 ? 7.151 -5.327 10.316 1.00 91.88 343 PHE A N 1
ATOM 2754 C CA . PHE A 1 343 ? 8.461 -5.839 10.702 1.00 91.88 343 PHE A CA 1
ATOM 2755 C C . PHE A 1 343 ? 8.898 -6.866 9.678 1.00 91.88 343 PHE A C 1
ATOM 2757 O O . PHE A 1 343 ? 8.154 -7.802 9.379 1.00 91.88 343 PHE A O 1
ATOM 2764 N N . TRP A 1 344 ? 10.100 -6.695 9.149 1.00 92.19 344 TRP A N 1
ATOM 2765 C CA . TRP A 1 344 ? 10.661 -7.588 8.147 1.00 92.19 344 TRP A CA 1
ATOM 2766 C C . TRP A 1 344 ? 12.164 -7.735 8.356 1.00 92.19 344 TRP A C 1
ATOM 2768 O O . TRP A 1 344 ? 12.783 -6.934 9.050 1.00 92.19 344 TRP A O 1
ATOM 2778 N N . LYS A 1 345 ? 12.763 -8.778 7.783 1.00 89.31 345 LYS A N 1
ATOM 2779 C CA . LYS A 1 345 ? 14.214 -8.984 7.831 1.00 89.31 345 LYS A CA 1
ATOM 2780 C C . LYS A 1 345 ? 14.815 -8.732 6.459 1.00 89.31 345 LYS A C 1
ATOM 2782 O O . LYS A 1 345 ? 14.328 -9.277 5.463 1.00 89.31 345 LYS A O 1
ATOM 2787 N N . LYS A 1 346 ? 15.886 -7.936 6.424 1.00 89.94 346 LYS A N 1
ATOM 2788 C CA . LYS A 1 346 ? 16.702 -7.747 5.223 1.00 89.94 346 LYS A CA 1
ATOM 2789 C C . LYS A 1 346 ? 17.272 -9.081 4.756 1.00 89.94 346 LYS A C 1
ATOM 2791 O O . LYS A 1 346 ? 17.535 -9.992 5.543 1.00 89.94 346 LYS A O 1
ATOM 2796 N N . ILE A 1 347 ? 17.474 -9.175 3.450 1.00 88.94 347 ILE A N 1
ATOM 2797 C CA . ILE A 1 347 ? 18.291 -10.239 2.874 1.00 88.94 347 ILE A CA 1
ATOM 2798 C C . ILE A 1 347 ? 19.736 -9.976 3.297 1.00 88.94 347 ILE A C 1
ATOM 2800 O O . ILE A 1 347 ? 20.256 -8.886 3.070 1.00 88.94 347 ILE A O 1
ATOM 2804 N N . GLU A 1 348 ? 20.363 -10.965 3.927 1.00 83.81 348 GLU A N 1
ATOM 2805 C CA . GLU A 1 348 ? 21.767 -10.886 4.329 1.00 83.81 348 GLU A CA 1
ATOM 2806 C C . GLU A 1 348 ? 22.661 -10.590 3.124 1.00 83.81 348 GLU A C 1
ATOM 2808 O O . GLU A 1 348 ? 22.481 -11.159 2.047 1.00 83.81 348 GLU A O 1
ATOM 2813 N N . GLY A 1 349 ? 23.620 -9.684 3.316 1.00 83.81 349 GLY A N 1
ATOM 2814 C CA . GLY A 1 349 ? 24.542 -9.270 2.262 1.00 83.81 349 GLY A CA 1
ATOM 2815 C C . GLY A 1 349 ? 23.967 -8.273 1.255 1.00 83.81 349 GLY A C 1
ATOM 2816 O O . GLY A 1 349 ? 24.635 -8.007 0.264 1.00 83.81 349 GLY A O 1
ATOM 2817 N N . ILE A 1 350 ? 22.767 -7.722 1.483 1.00 88.44 350 ILE A N 1
ATOM 2818 C CA . ILE A 1 350 ? 22.187 -6.668 0.642 1.00 88.44 350 ILE A CA 1
ATOM 2819 C C . ILE A 1 350 ? 21.700 -5.511 1.518 1.00 88.44 350 ILE A C 1
ATOM 2821 O O . ILE A 1 350 ? 20.728 -5.666 2.264 1.00 88.44 350 ILE A O 1
ATOM 2825 N N . ASN A 1 351 ? 22.325 -4.339 1.393 1.00 87.19 351 ASN A N 1
ATOM 2826 C CA . ASN A 1 351 ? 21.844 -3.097 1.992 1.00 87.19 351 ASN A CA 1
ATOM 2827 C C . ASN A 1 351 ? 21.296 -2.145 0.926 1.00 87.19 351 ASN A C 1
ATOM 2829 O O . ASN A 1 351 ? 21.657 -2.202 -0.244 1.00 87.19 351 ASN A O 1
ATOM 2833 N N . LEU A 1 352 ? 20.384 -1.272 1.349 1.00 85.25 352 LEU A N 1
ATOM 2834 C CA . LEU A 1 352 ? 19.828 -0.218 0.509 1.00 85.25 352 LEU A CA 1
ATOM 2835 C C . LEU A 1 352 ? 20.403 1.144 0.929 1.00 85.25 352 LEU A C 1
ATOM 2837 O O . LEU A 1 352 ? 20.544 1.372 2.135 1.00 85.25 352 LEU A O 1
ATOM 2841 N N . PRO A 1 353 ? 20.648 2.066 -0.021 1.00 85.38 353 PRO A N 1
ATOM 2842 C CA . PRO A 1 353 ? 20.551 1.873 -1.472 1.00 85.38 353 PRO A CA 1
ATOM 2843 C C . PRO A 1 353 ? 21.716 1.030 -2.018 1.00 85.38 353 PRO A C 1
ATOM 2845 O O . PRO A 1 353 ? 22.851 1.199 -1.582 1.00 85.38 353 PRO A O 1
ATOM 2848 N N . ILE A 1 354 ? 21.448 0.164 -3.001 1.00 83.50 354 ILE A N 1
ATOM 2849 C CA . ILE A 1 354 ? 22.513 -0.566 -3.704 1.00 83.50 354 ILE A CA 1
ATOM 2850 C C . ILE A 1 354 ? 23.229 0.409 -4.645 1.00 83.50 354 ILE A C 1
ATOM 2852 O O . ILE A 1 354 ? 22.593 1.023 -5.505 1.00 83.50 354 ILE A O 1
ATOM 2856 N N . SER A 1 355 ? 24.551 0.537 -4.511 1.00 76.38 355 SER A N 1
ATOM 2857 C CA . SER A 1 355 ? 25.368 1.278 -5.480 1.00 76.38 355 SER A CA 1
ATOM 2858 C C . SER A 1 355 ? 25.533 0.462 -6.763 1.00 76.38 355 SER A C 1
ATOM 2860 O O . SER A 1 355 ? 25.847 -0.728 -6.715 1.00 76.38 355 SER A O 1
ATOM 2862 N N . GLY A 1 356 ? 25.308 1.097 -7.914 1.00 74.12 356 GLY A N 1
ATOM 2863 C CA . GLY A 1 356 ? 25.419 0.460 -9.229 1.00 74.12 356 GLY A CA 1
ATOM 2864 C C . GLY A 1 356 ? 26.681 0.805 -10.012 1.00 74.12 356 GLY A C 1
ATOM 2865 O O . GLY A 1 356 ? 26.922 0.196 -11.051 1.00 74.12 356 GLY A O 1
ATOM 2866 N N . ASP A 1 357 ? 27.481 1.756 -9.525 1.00 77.69 357 ASP A N 1
ATOM 2867 C CA . ASP A 1 357 ? 28.565 2.363 -10.306 1.00 77.69 357 ASP A CA 1
ATOM 2868 C C . ASP A 1 357 ? 29.765 1.426 -10.479 1.00 77.69 357 ASP A C 1
ATOM 2870 O O . ASP A 1 357 ? 30.475 1.500 -11.478 1.00 77.69 357 ASP A O 1
ATOM 2874 N N . ASN A 1 358 ? 29.980 0.524 -9.518 1.00 85.12 358 ASN A N 1
ATOM 2875 C CA . ASN A 1 358 ? 31.066 -0.449 -9.535 1.00 85.12 358 ASN A CA 1
ATOM 2876 C C . ASN A 1 358 ? 30.575 -1.836 -9.104 1.00 85.12 358 ASN A C 1
ATOM 2878 O O . ASN A 1 358 ? 29.667 -1.928 -8.268 1.00 85.12 358 ASN A O 1
ATOM 2882 N N . PRO A 1 359 ? 31.211 -2.914 -9.608 1.00 89.12 359 PRO A N 1
ATOM 2883 C CA . PRO A 1 359 ? 30.951 -4.266 -9.148 1.00 89.12 359 PRO A CA 1
ATOM 2884 C C . PRO A 1 359 ? 31.037 -4.401 -7.626 1.00 89.12 359 PRO A C 1
ATOM 2886 O O . PRO A 1 359 ? 32.056 -4.050 -7.033 1.00 89.12 359 PRO A O 1
ATOM 2889 N N . ASN A 1 360 ? 29.995 -4.931 -6.987 1.00 91.38 360 ASN A N 1
ATOM 2890 C CA . ASN A 1 360 ? 29.999 -5.164 -5.543 1.00 91.38 360 ASN A CA 1
ATOM 2891 C C . ASN A 1 360 ? 29.239 -6.434 -5.139 1.00 91.38 360 ASN A C 1
ATOM 2893 O O . ASN A 1 360 ? 28.458 -7.006 -5.906 1.00 91.38 360 ASN A O 1
ATOM 2897 N N . SER A 1 361 ? 29.494 -6.886 -3.910 1.00 91.25 361 SER A N 1
ATOM 2898 C CA . SER A 1 361 ? 28.937 -8.125 -3.366 1.00 91.25 361 SER A CA 1
ATOM 2899 C C . SER A 1 361 ? 27.419 -8.084 -3.185 1.00 91.25 361 SER A C 1
ATOM 2901 O O . SER A 1 361 ? 26.779 -9.126 -3.306 1.00 91.25 361 SER A O 1
ATOM 2903 N N . GLU A 1 362 ? 26.830 -6.910 -2.947 1.00 93.00 362 GLU A N 1
ATOM 2904 C CA . GLU A 1 362 ? 25.381 -6.756 -2.762 1.00 93.00 362 GLU A CA 1
ATOM 2905 C C . GLU A 1 362 ? 24.635 -7.000 -4.076 1.00 93.00 362 GLU A C 1
ATOM 2907 O O . GLU A 1 362 ? 23.653 -7.745 -4.125 1.00 93.00 362 GLU A O 1
ATOM 2912 N N . VAL A 1 363 ? 25.155 -6.451 -5.177 1.00 94.19 363 VAL A N 1
ATOM 2913 C CA . VAL A 1 363 ? 24.632 -6.709 -6.520 1.00 94.19 363 VAL A CA 1
ATOM 2914 C C . VAL A 1 363 ? 24.842 -8.170 -6.914 1.00 94.19 363 VAL A C 1
ATOM 2916 O O . VAL A 1 363 ? 23.936 -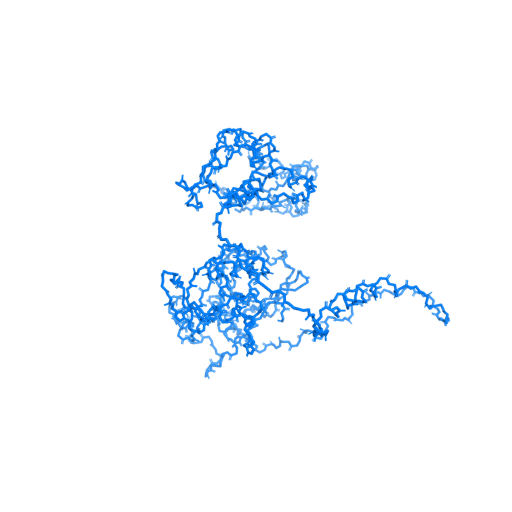8.772 -7.487 1.00 94.19 363 VAL A O 1
ATOM 2919 N N . MET A 1 364 ? 25.991 -8.774 -6.586 1.00 93.38 364 MET A N 1
ATOM 2920 C CA . MET A 1 364 ? 26.215 -10.203 -6.845 1.00 93.38 364 MET A CA 1
ATOM 2921 C C . MET A 1 364 ? 25.191 -11.075 -6.111 1.00 93.38 364 MET A C 1
ATOM 2923 O O . MET A 1 364 ? 24.645 -12.008 -6.703 1.00 93.38 364 MET A O 1
ATOM 2927 N N . ALA A 1 365 ? 24.895 -10.754 -4.847 1.00 92.38 365 ALA A N 1
ATOM 2928 C CA . ALA A 1 365 ? 23.877 -11.445 -4.063 1.00 92.38 365 ALA A CA 1
ATOM 2929 C C . ALA A 1 365 ? 22.484 -11.287 -4.692 1.00 92.38 365 ALA A C 1
ATOM 2931 O O . ALA A 1 365 ? 21.776 -12.279 -4.875 1.00 92.38 365 ALA A O 1
ATOM 2932 N N . LEU A 1 366 ? 22.110 -10.070 -5.104 1.00 94.06 366 LEU A N 1
ATOM 2933 C CA . LEU A 1 366 ? 20.848 -9.814 -5.801 1.00 94.06 366 LEU A CA 1
ATOM 2934 C C . LEU A 1 366 ? 20.743 -10.609 -7.112 1.00 94.06 366 LEU A C 1
ATOM 2936 O O . LEU A 1 366 ? 19.754 -11.312 -7.328 1.00 94.06 366 LEU A O 1
ATOM 2940 N N . GLN A 1 367 ? 21.761 -10.532 -7.973 1.00 95.00 367 GLN A N 1
ATOM 2941 C CA . GLN A 1 367 ? 21.822 -11.270 -9.237 1.00 95.00 367 GLN A CA 1
ATOM 2942 C C . GLN A 1 367 ? 21.723 -12.781 -9.000 1.00 95.00 367 GLN A C 1
ATOM 2944 O O . GLN A 1 367 ? 20.990 -13.457 -9.718 1.00 95.00 367 GLN A O 1
ATOM 2949 N N . GLY A 1 368 ? 22.402 -13.307 -7.974 1.00 93.19 368 GLY A N 1
ATOM 2950 C CA . GLY A 1 368 ? 22.309 -14.710 -7.567 1.00 93.19 368 GLY A CA 1
ATOM 2951 C C . GLY A 1 368 ? 20.884 -15.121 -7.208 1.00 93.19 368 GLY A C 1
ATOM 2952 O O . GLY A 1 368 ? 20.355 -16.074 -7.775 1.00 93.19 368 GLY A O 1
ATOM 2953 N N . ILE A 1 369 ? 20.209 -14.343 -6.360 1.00 92.06 369 ILE A N 1
ATOM 2954 C CA . ILE A 1 369 ? 18.823 -14.624 -5.956 1.00 92.06 369 ILE A CA 1
ATOM 2955 C C . ILE A 1 369 ? 17.863 -14.543 -7.151 1.00 92.06 369 ILE A C 1
ATOM 2957 O O . ILE A 1 369 ? 16.968 -15.380 -7.292 1.00 92.06 369 ILE A O 1
ATOM 2961 N N . LEU A 1 370 ? 18.025 -13.548 -8.027 1.00 92.69 370 LEU A N 1
ATOM 2962 C CA . LEU A 1 370 ? 17.214 -13.423 -9.242 1.00 92.69 370 LEU A CA 1
ATOM 2963 C C . LEU A 1 370 ? 17.485 -14.569 -10.228 1.00 92.69 370 LEU A C 1
ATOM 2965 O O . LEU A 1 370 ? 16.567 -15.019 -10.919 1.00 92.69 370 LEU A O 1
ATOM 2969 N N . LYS A 1 371 ? 18.721 -15.073 -10.276 1.00 93.38 371 LYS A N 1
ATOM 2970 C CA . LYS A 1 371 ? 19.120 -16.209 -11.110 1.00 93.38 371 LYS A CA 1
ATOM 2971 C C . LYS A 1 371 ? 18.532 -17.519 -10.602 1.00 93.38 371 LYS A C 1
ATOM 2973 O O . LYS A 1 371 ? 17.942 -18.251 -11.392 1.00 93.38 371 LYS A O 1
ATOM 2978 N N . ASP A 1 372 ? 18.563 -17.760 -9.294 1.00 90.12 372 ASP A N 1
ATOM 2979 C CA . ASP A 1 372 ? 17.923 -18.920 -8.654 1.00 90.12 372 ASP A CA 1
ATOM 2980 C C . ASP A 1 372 ? 16.402 -18.947 -8.869 1.00 90.12 372 ASP A C 1
ATOM 2982 O O . ASP A 1 372 ? 15.763 -20.002 -8.858 1.00 90.12 372 ASP A O 1
ATOM 2986 N N . LYS A 1 373 ? 15.804 -17.771 -9.092 1.00 88.00 373 LYS A N 1
ATOM 2987 C CA . LYS A 1 373 ? 14.390 -17.603 -9.454 1.00 88.00 373 LYS A CA 1
ATOM 2988 C C . LYS A 1 373 ? 14.099 -17.780 -10.943 1.00 88.00 373 LYS A C 1
ATOM 2990 O O . LYS A 1 373 ? 12.928 -17.728 -11.321 1.00 88.00 373 LYS A O 1
ATOM 2995 N N . GLY A 1 374 ? 15.125 -17.968 -11.771 1.00 90.25 374 GLY A N 1
ATOM 2996 C CA . GLY A 1 374 ? 15.007 -18.071 -13.224 1.00 90.25 374 GLY A CA 1
ATOM 2997 C C . GLY A 1 374 ? 14.669 -16.751 -13.919 1.00 90.25 374 GLY A C 1
ATOM 2998 O O . GLY A 1 374 ? 14.155 -16.783 -15.030 1.00 90.25 374 GLY A O 1
ATOM 2999 N N . ILE A 1 375 ? 14.909 -15.607 -13.267 1.00 92.31 375 ILE A N 1
ATOM 3000 C CA . ILE A 1 375 ? 14.613 -14.268 -13.810 1.00 92.31 375 ILE A CA 1
ATOM 3001 C C . ILE A 1 375 ? 15.883 -13.636 -14.399 1.00 92.31 375 ILE A C 1
ATOM 3003 O O . ILE A 1 375 ? 15.829 -12.975 -15.427 1.00 92.31 375 ILE A O 1
ATOM 3007 N N . TYR A 1 376 ? 17.050 -13.879 -13.792 1.00 93.50 376 TYR A N 1
ATOM 3008 C CA . TYR A 1 376 ? 18.324 -13.338 -14.275 1.00 93.50 376 TYR A CA 1
ATOM 3009 C C . TYR A 1 376 ? 19.082 -14.348 -15.150 1.00 93.50 376 TYR A C 1
ATOM 3011 O O . TYR A 1 376 ? 19.582 -15.361 -14.660 1.00 93.50 376 TYR A O 1
ATOM 3019 N N . ALA A 1 377 ? 19.198 -14.061 -16.450 1.00 88.94 377 ALA A N 1
ATOM 3020 C CA . ALA A 1 377 ? 19.798 -14.972 -17.434 1.00 88.94 377 ALA A CA 1
ATOM 3021 C C . ALA A 1 377 ? 21.311 -14.770 -17.669 1.00 88.94 377 ALA A C 1
ATOM 3023 O O . ALA A 1 377 ? 21.956 -15.610 -18.296 1.00 88.94 377 ALA A O 1
ATOM 3024 N N . ALA A 1 378 ? 21.898 -13.673 -17.184 1.00 92.00 378 ALA A N 1
ATOM 3025 C CA . ALA A 1 378 ? 23.292 -13.321 -17.462 1.00 92.00 378 ALA A CA 1
ATOM 3026 C C . ALA A 1 378 ? 24.294 -13.933 -16.455 1.00 92.00 378 ALA A C 1
ATOM 3028 O O . ALA A 1 378 ? 23.944 -14.680 -15.526 1.00 92.00 378 ALA A O 1
ATOM 3029 N N . ARG A 1 379 ? 25.587 -13.647 -16.660 1.00 92.56 379 ARG A N 1
ATOM 3030 C CA . ARG A 1 379 ? 26.641 -13.946 -15.681 1.00 92.56 379 ARG A CA 1
ATOM 3031 C C . ARG A 1 379 ? 26.481 -13.020 -14.471 1.00 92.56 379 ARG A C 1
ATOM 3033 O O . ARG A 1 379 ? 26.095 -11.866 -14.619 1.00 92.56 379 ARG A O 1
ATOM 3040 N N . ILE A 1 380 ? 26.760 -13.554 -13.285 1.00 94.94 380 ILE A N 1
ATOM 3041 C CA . ILE A 1 380 ? 26.856 -12.757 -12.061 1.00 94.94 380 ILE A CA 1
ATOM 3042 C C . ILE A 1 380 ? 28.208 -12.046 -12.107 1.00 94.94 380 ILE A C 1
ATOM 3044 O O . ILE A 1 380 ? 29.251 -12.703 -12.124 1.00 94.94 380 ILE A O 1
ATOM 3048 N N . ASP A 1 381 ? 28.173 -10.726 -12.202 1.00 92.19 381 ASP A N 1
ATOM 3049 C CA . ASP A 1 381 ? 29.343 -9.857 -12.342 1.00 92.19 381 ASP A CA 1
ATOM 3050 C C . ASP A 1 381 ? 29.404 -8.775 -11.256 1.00 92.19 381 ASP A C 1
ATOM 3052 O O . ASP A 1 381 ? 30.435 -8.129 -11.100 1.00 92.19 381 ASP A O 1
ATOM 3056 N N . GLY A 1 382 ? 28.334 -8.613 -10.469 1.00 92.56 382 GLY A N 1
ATOM 3057 C CA . GLY A 1 382 ? 28.231 -7.593 -9.431 1.00 92.56 382 GLY A CA 1
ATOM 3058 C C . GLY A 1 382 ? 27.958 -6.193 -9.961 1.00 92.56 382 GLY A C 1
ATOM 3059 O O . GLY A 1 382 ? 27.902 -5.262 -9.165 1.00 92.56 382 GLY A O 1
ATOM 3060 N N . PHE A 1 383 ? 27.778 -6.016 -11.269 1.00 93.12 383 PHE A N 1
ATOM 3061 C CA . PHE A 1 383 ? 27.476 -4.720 -11.857 1.00 93.12 383 PHE A CA 1
ATOM 3062 C C . PHE A 1 383 ? 25.960 -4.516 -11.952 1.00 93.12 383 PHE A C 1
ATOM 3064 O O . PHE A 1 383 ? 25.226 -5.359 -12.484 1.00 93.12 383 PHE A O 1
ATOM 3071 N N . TYR A 1 384 ? 25.452 -3.383 -11.458 1.00 93.06 384 TYR A N 1
ATOM 3072 C CA . TYR A 1 384 ? 24.025 -3.060 -11.576 1.00 93.06 384 TYR A CA 1
ATOM 3073 C C . TYR A 1 384 ? 23.735 -2.480 -12.971 1.00 93.06 384 TYR A C 1
ATOM 3075 O O . TYR A 1 384 ? 23.325 -1.338 -13.142 1.00 93.06 384 TYR A O 1
ATOM 3083 N N . GLY A 1 385 ? 24.017 -3.278 -14.001 1.00 91.12 385 GLY A N 1
ATOM 3084 C CA . GLY A 1 385 ? 23.881 -2.892 -15.400 1.00 91.12 385 GLY A CA 1
ATOM 3085 C C . GLY A 1 385 ? 22.496 -3.166 -15.991 1.00 91.12 385 GLY A C 1
ATOM 3086 O O . GLY A 1 385 ? 21.583 -3.612 -15.290 1.00 91.12 385 GLY A O 1
ATOM 3087 N N . PRO A 1 386 ? 22.341 -2.987 -17.316 1.00 92.25 386 PRO A N 1
ATOM 3088 C CA . PRO A 1 386 ? 21.059 -3.128 -18.013 1.00 92.25 386 PRO A CA 1
ATOM 3089 C C . PRO A 1 386 ? 20.358 -4.475 -17.791 1.00 92.25 386 PRO A C 1
ATOM 3091 O O . PRO A 1 386 ? 19.136 -4.525 -17.673 1.00 92.25 386 PRO A O 1
ATOM 3094 N N . MET A 1 387 ? 21.117 -5.571 -17.680 1.00 92.75 387 MET A N 1
ATOM 3095 C CA . MET A 1 387 ? 20.555 -6.900 -17.408 1.00 92.75 387 MET A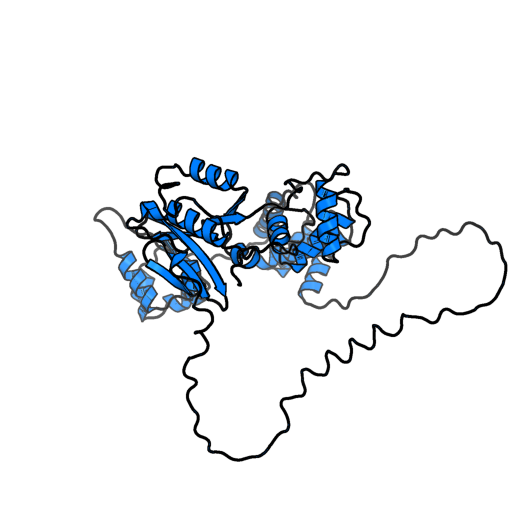 CA 1
ATOM 3096 C C . MET A 1 387 ? 19.988 -7.017 -15.990 1.00 92.75 387 MET A C 1
ATOM 3098 O O . MET A 1 387 ? 18.934 -7.629 -15.802 1.00 92.75 387 MET A O 1
ATOM 3102 N N . THR A 1 388 ? 20.656 -6.415 -15.003 1.00 94.19 388 THR A N 1
ATOM 3103 C CA . THR A 1 388 ? 20.186 -6.365 -13.611 1.00 94.19 388 THR A CA 1
ATOM 3104 C C . THR A 1 388 ? 18.927 -5.509 -13.521 1.00 94.19 388 THR A C 1
ATOM 3106 O O . THR A 1 388 ? 17.916 -5.986 -13.010 1.00 94.19 388 THR A O 1
ATOM 3109 N N . VAL A 1 389 ? 18.942 -4.311 -14.119 1.00 94.81 389 VAL A N 1
ATOM 3110 C CA . VAL A 1 389 ? 17.784 -3.401 -14.197 1.00 94.81 389 VAL A CA 1
ATOM 3111 C C . VAL A 1 389 ? 16.579 -4.102 -14.825 1.00 94.81 389 VAL A C 1
ATOM 3113 O O . VAL A 1 389 ? 15.495 -4.113 -14.246 1.00 94.81 389 VAL A O 1
ATOM 3116 N N . LYS A 1 390 ? 16.772 -4.754 -15.979 1.00 94.94 390 LYS A N 1
ATOM 3117 C CA . LYS A 1 390 ? 15.717 -5.507 -16.666 1.00 94.94 390 LYS A CA 1
ATOM 3118 C C . LYS A 1 390 ? 15.152 -6.622 -15.786 1.00 94.94 390 LYS A C 1
ATOM 3120 O O . LYS A 1 390 ? 13.940 -6.734 -15.652 1.00 94.94 390 LYS A O 1
ATOM 3125 N N . SER A 1 391 ? 16.013 -7.414 -15.153 1.00 95.56 391 SER A N 1
ATOM 3126 C CA . SER A 1 391 ? 15.578 -8.546 -14.322 1.00 95.56 391 SER A CA 1
ATOM 3127 C C . SER A 1 391 ? 14.836 -8.089 -13.060 1.00 95.56 391 SER A C 1
ATOM 3129 O O . SER A 1 391 ? 13.872 -8.726 -12.639 1.00 95.56 391 SER A O 1
ATOM 3131 N N . VAL A 1 392 ? 15.247 -6.966 -12.461 1.00 95.12 392 VAL A N 1
ATOM 3132 C CA . VAL A 1 392 ? 14.536 -6.347 -11.331 1.00 95.12 392 VAL A CA 1
ATOM 3133 C C . VAL A 1 392 ? 13.182 -5.798 -11.778 1.00 95.12 392 VAL A C 1
ATOM 3135 O O . VAL A 1 392 ? 12.182 -6.041 -11.108 1.00 95.12 392 VAL A O 1
ATOM 3138 N N . SER A 1 393 ? 13.125 -5.142 -12.938 1.00 94.88 393 SER A N 1
ATOM 3139 C CA . SER A 1 393 ? 11.888 -4.634 -13.544 1.00 94.88 393 SER A CA 1
ATOM 3140 C C . SER A 1 393 ? 10.896 -5.768 -13.851 1.00 94.88 393 SER A C 1
ATOM 3142 O O . SER A 1 393 ? 9.720 -5.683 -13.496 1.00 94.88 393 SER A O 1
ATOM 3144 N N . GLU A 1 394 ? 11.371 -6.886 -14.408 1.00 94.81 394 GLU A N 1
ATOM 3145 C CA . GLU A 1 394 ? 10.568 -8.095 -14.638 1.00 94.81 394 GLU A CA 1
ATOM 3146 C C . GLU A 1 394 ? 10.062 -8.714 -13.329 1.00 94.81 394 GLU A C 1
ATOM 3148 O O . GLU A 1 394 ? 8.900 -9.121 -13.240 1.00 94.81 394 GLU A O 1
ATOM 3153 N N . PHE A 1 395 ? 10.904 -8.762 -12.290 1.00 93.31 395 PHE A N 1
ATOM 3154 C CA . PHE A 1 395 ? 10.492 -9.221 -10.965 1.00 93.31 395 PHE A CA 1
ATOM 3155 C C . PHE A 1 395 ? 9.402 -8.321 -10.370 1.00 93.31 395 PHE A C 1
ATOM 3157 O O . PHE A 1 395 ? 8.382 -8.830 -9.906 1.00 93.31 395 PHE A O 1
ATOM 3164 N N . GLN A 1 396 ? 9.588 -7.002 -10.415 1.00 93.38 396 GLN A N 1
ATOM 3165 C CA . GLN A 1 396 ? 8.613 -6.021 -9.937 1.00 93.38 396 GLN A CA 1
ATOM 3166 C C . GLN A 1 396 ? 7.274 -6.182 -10.655 1.00 93.38 396 GLN A C 1
ATOM 3168 O O . GLN A 1 396 ? 6.247 -6.331 -9.995 1.00 93.38 396 GLN A O 1
ATOM 3173 N N . LEU A 1 397 ? 7.294 -6.259 -11.990 1.00 91.69 397 LEU A N 1
ATOM 3174 C CA . LEU A 1 397 ? 6.095 -6.463 -12.800 1.00 91.69 397 LEU A CA 1
ATOM 3175 C C . LEU A 1 397 ? 5.365 -7.755 -12.415 1.00 91.69 397 LEU A C 1
ATOM 3177 O O . LEU A 1 397 ? 4.154 -7.748 -12.200 1.00 91.69 397 LEU A O 1
ATOM 3181 N N . LYS A 1 398 ? 6.107 -8.862 -12.286 1.00 90.69 398 LYS A N 1
ATOM 3182 C CA . LYS A 1 398 ? 5.559 -10.175 -11.914 1.00 90.69 398 LYS A CA 1
ATOM 3183 C C . LYS A 1 398 ? 4.858 -10.159 -10.552 1.00 90.69 398 LYS A C 1
ATOM 3185 O O . LYS A 1 398 ? 3.921 -10.928 -10.349 1.00 90.69 398 LYS A O 1
ATOM 3190 N N . TRP A 1 399 ? 5.307 -9.303 -9.638 1.00 86.56 399 TRP A N 1
ATOM 3191 C CA . TRP A 1 399 ? 4.762 -9.164 -8.289 1.00 86.56 399 TRP A CA 1
ATOM 3192 C C . TRP A 1 399 ? 3.883 -7.924 -8.102 1.00 86.56 399 TRP A C 1
ATOM 3194 O O . TRP A 1 399 ? 3.560 -7.596 -6.967 1.00 86.56 399 TRP A O 1
ATOM 3204 N N . GLY A 1 400 ? 3.465 -7.256 -9.183 1.00 85.69 400 GLY A N 1
ATOM 3205 C CA . GLY A 1 400 ? 2.523 -6.132 -9.130 1.00 85.69 400 GLY A CA 1
ATOM 3206 C C . GLY A 1 400 ? 3.097 -4.824 -8.574 1.00 85.69 400 GLY A C 1
ATOM 3207 O O . GLY A 1 400 ? 2.329 -3.940 -8.200 1.00 85.69 400 GLY A O 1
ATOM 3208 N N . LEU A 1 401 ? 4.424 -4.691 -8.508 1.00 87.12 401 LEU A N 1
ATOM 3209 C CA . LEU A 1 401 ? 5.111 -3.433 -8.213 1.00 87.12 401 LEU A CA 1
ATOM 3210 C C . LEU A 1 401 ? 5.315 -2.609 -9.491 1.00 87.12 401 LEU A C 1
ATOM 3212 O O . LEU A 1 401 ? 5.284 -3.130 -10.608 1.00 87.12 401 LEU A O 1
ATOM 3216 N N . ASN A 1 402 ? 5.594 -1.315 -9.318 1.00 87.12 402 ASN A N 1
ATOM 3217 C CA . ASN A 1 402 ? 6.014 -0.461 -10.425 1.00 87.12 402 ASN A CA 1
ATOM 3218 C C . ASN A 1 402 ? 7.375 -0.952 -10.960 1.00 87.12 402 ASN A C 1
ATOM 3220 O O . ASN A 1 402 ? 8.326 -1.019 -10.181 1.00 87.12 402 ASN A O 1
ATOM 3224 N N . PRO A 1 403 ? 7.498 -1.276 -12.260 1.00 91.69 403 PRO A N 1
ATOM 3225 C CA . PRO A 1 403 ? 8.674 -1.941 -12.821 1.00 91.69 403 PRO A CA 1
ATOM 3226 C C . PRO A 1 403 ? 9.822 -0.959 -13.114 1.00 91.69 403 PRO A C 1
ATOM 3228 O O . PRO A 1 403 ? 10.276 -0.829 -14.250 1.00 91.69 403 PRO A O 1
ATOM 3231 N N . THR A 1 404 ? 10.286 -0.248 -12.086 1.00 91.69 404 THR A N 1
ATOM 3232 C CA . THR A 1 404 ? 11.330 0.787 -12.167 1.00 91.69 404 THR A CA 1
ATOM 3233 C C . THR A 1 404 ? 12.705 0.236 -12.547 1.00 91.69 404 THR A C 1
ATOM 3235 O O . THR A 1 404 ? 13.548 0.986 -13.032 1.00 91.69 404 THR A O 1
ATOM 3238 N N . GLY A 1 405 ? 12.954 -1.054 -12.296 1.00 89.38 405 GLY A N 1
ATOM 3239 C CA . GLY A 1 405 ? 14.271 -1.677 -12.437 1.00 89.38 405 GLY A CA 1
ATOM 3240 C C . GLY A 1 405 ? 15.271 -1.279 -11.348 1.00 89.38 405 GLY A C 1
ATOM 3241 O O . GLY A 1 405 ? 16.384 -1.805 -11.315 1.00 89.38 405 GLY A O 1
ATOM 3242 N N . ASN A 1 406 ? 14.871 -0.409 -10.419 1.00 92.81 406 ASN A N 1
ATOM 3243 C CA . ASN A 1 406 ? 15.634 -0.074 -9.225 1.00 92.81 406 ASN A CA 1
ATOM 3244 C C . ASN A 1 406 ? 15.263 -1.033 -8.100 1.00 92.81 406 ASN A C 1
ATOM 3246 O O . ASN A 1 406 ? 14.085 -1.285 -7.860 1.00 92.81 406 ASN A O 1
ATOM 3250 N N . PHE A 1 407 ? 16.257 -1.548 -7.386 1.00 91.94 407 PHE A N 1
ATOM 3251 C CA . PHE A 1 407 ? 16.017 -2.394 -6.227 1.00 91.94 407 PHE A CA 1
ATOM 3252 C C . PHE A 1 407 ? 15.668 -1.509 -5.024 1.00 91.94 407 PHE A C 1
ATOM 3254 O O . PHE A 1 407 ? 16.553 -0.980 -4.357 1.00 91.94 407 PHE A O 1
ATOM 3261 N N . ASP A 1 408 ? 14.371 -1.291 -4.805 1.00 91.62 408 ASP A N 1
ATOM 3262 C CA . ASP A 1 408 ? 13.813 -0.494 -3.707 1.00 91.62 408 ASP A CA 1
ATOM 3263 C C . ASP A 1 408 ? 13.381 -1.358 -2.504 1.00 91.62 408 ASP A C 1
ATOM 3265 O O . ASP A 1 408 ? 13.527 -2.584 -2.501 1.00 91.62 408 ASP A O 1
ATOM 3269 N N . ILE A 1 409 ? 12.885 -0.708 -1.444 1.00 91.38 409 ILE A N 1
ATOM 3270 C CA . ILE A 1 409 ? 12.526 -1.371 -0.181 1.00 91.38 409 ILE A CA 1
ATOM 3271 C C . ILE A 1 409 ? 11.388 -2.372 -0.401 1.00 91.38 409 ILE A C 1
ATOM 3273 O O . ILE A 1 409 ? 11.467 -3.503 0.076 1.00 91.38 409 ILE A O 1
ATOM 3277 N N . GLU A 1 410 ? 10.352 -1.994 -1.147 1.00 91.25 410 GLU A N 1
ATOM 3278 C CA . GLU A 1 410 ? 9.220 -2.860 -1.467 1.00 91.25 410 GLU A CA 1
ATOM 3279 C C . GLU A 1 410 ? 9.676 -4.094 -2.258 1.00 91.25 410 GLU A C 1
ATOM 3281 O O . GLU A 1 410 ? 9.292 -5.223 -1.937 1.00 91.25 410 GLU A O 1
ATOM 3286 N N . THR A 1 411 ? 10.564 -3.904 -3.237 1.00 92.81 411 THR A N 1
ATOM 3287 C CA . THR A 1 411 ? 11.173 -4.997 -4.001 1.00 92.81 411 THR A CA 1
ATOM 3288 C C . THR A 1 411 ? 11.986 -5.913 -3.091 1.00 92.81 411 THR A C 1
ATOM 3290 O O . THR A 1 411 ? 11.860 -7.137 -3.178 1.00 92.81 411 THR A O 1
ATOM 3293 N N . HIS A 1 412 ? 12.773 -5.349 -2.170 1.00 93.06 412 HIS A N 1
ATOM 3294 C CA . HIS A 1 412 ? 13.568 -6.103 -1.197 1.00 93.06 412 HIS A CA 1
ATOM 3295 C C . HIS A 1 412 ? 12.689 -6.945 -0.269 1.00 93.06 412 HIS A C 1
ATOM 3297 O O . HIS A 1 412 ? 12.977 -8.124 -0.050 1.00 93.06 412 HIS A O 1
ATOM 3303 N N . MET A 1 413 ? 11.589 -6.370 0.217 1.00 91.75 413 MET A N 1
ATOM 3304 C CA . MET A 1 413 ? 10.615 -7.037 1.080 1.00 91.75 413 MET A CA 1
ATOM 3305 C C . MET A 1 413 ? 9.914 -8.204 0.382 1.00 91.75 413 MET A C 1
ATOM 3307 O O . MET A 1 413 ? 9.793 -9.280 0.969 1.00 91.75 413 MET A O 1
ATOM 3311 N N . ILE A 1 414 ? 9.457 -8.031 -0.863 1.00 90.19 414 ILE A N 1
ATOM 3312 C CA . ILE A 1 414 ? 8.826 -9.125 -1.620 1.00 90.19 414 ILE A CA 1
ATOM 3313 C C . ILE A 1 414 ? 9.863 -10.196 -1.971 1.00 90.19 414 ILE A C 1
ATOM 3315 O O . ILE A 1 414 ? 9.576 -11.397 -1.911 1.00 90.19 414 ILE A O 1
ATOM 3319 N N . LEU A 1 415 ? 11.088 -9.791 -2.316 1.00 89.56 415 LEU A N 1
ATOM 3320 C CA . LEU A 1 415 ? 12.152 -10.730 -2.645 1.00 89.56 415 LEU A CA 1
ATOM 3321 C C . LEU A 1 415 ? 12.524 -11.597 -1.436 1.00 89.56 415 LEU A C 1
ATOM 3323 O O . LEU A 1 415 ? 12.652 -12.813 -1.596 1.00 89.56 415 LEU A O 1
ATOM 3327 N N . SER A 1 416 ? 12.619 -11.010 -0.237 1.00 87.06 416 SER A N 1
ATOM 3328 C CA . SER A 1 416 ? 13.004 -11.717 0.991 1.00 87.06 416 SER A CA 1
ATOM 3329 C C . SER A 1 416 ? 11.987 -12.780 1.419 1.00 87.06 416 SER A C 1
ATOM 3331 O O . SER A 1 416 ? 12.394 -13.852 1.872 1.00 87.06 416 SER A O 1
ATOM 3333 N N . LYS A 1 417 ? 10.683 -12.556 1.188 1.00 80.94 417 LYS A N 1
ATOM 3334 C CA . LYS A 1 417 ? 9.627 -13.564 1.416 1.00 80.94 417 LYS A CA 1
ATOM 3335 C C . LYS A 1 417 ? 9.799 -14.823 0.583 1.00 80.94 417 LYS A C 1
ATOM 3337 O O . LYS A 1 417 ? 9.399 -15.906 0.991 1.00 80.94 417 LYS A O 1
ATOM 3342 N N . ASN A 1 418 ? 10.342 -14.666 -0.616 1.00 68.31 418 ASN A N 1
ATOM 3343 C CA . ASN A 1 418 ? 10.351 -15.715 -1.618 1.00 68.31 418 ASN A CA 1
ATOM 3344 C C . ASN A 1 418 ? 11.692 -16.463 -1.673 1.00 68.31 418 ASN A C 1
ATOM 3346 O O . ASN A 1 418 ? 11.953 -17.173 -2.646 1.00 68.31 418 ASN A O 1
ATOM 3350 N N . ILE A 1 419 ? 12.572 -16.302 -0.684 1.00 73.50 419 ILE A N 1
ATOM 3351 C CA . ILE A 1 419 ? 13.827 -17.057 -0.607 1.00 73.50 419 ILE A CA 1
ATOM 3352 C C . ILE A 1 419 ? 13.526 -18.473 -0.101 1.00 73.50 419 ILE A C 1
ATOM 3354 O O . ILE A 1 419 ? 12.874 -18.653 0.927 1.00 73.50 419 ILE A O 1
ATOM 3358 N N . ARG A 1 420 ? 14.000 -19.497 -0.825 1.00 59.91 420 ARG A N 1
ATOM 3359 C CA . ARG A 1 420 ? 13.794 -20.904 -0.444 1.00 59.91 420 ARG A CA 1
ATOM 3360 C C . ARG A 1 420 ? 14.343 -21.165 0.964 1.00 59.91 420 ARG A C 1
ATOM 3362 O O . ARG A 1 420 ? 15.449 -20.748 1.285 1.00 59.91 420 ARG A O 1
ATOM 3369 N N . GLY A 1 421 ? 13.570 -21.873 1.788 1.00 58.00 421 GLY A N 1
ATOM 3370 C CA . GLY A 1 421 ? 13.986 -22.299 3.130 1.00 58.00 421 GLY A CA 1
ATOM 3371 C C . GLY A 1 421 ? 13.830 -21.257 4.245 1.00 58.00 421 GLY A C 1
ATOM 3372 O O . GLY A 1 421 ? 14.010 -21.611 5.406 1.00 58.00 421 GLY A O 1
ATOM 3373 N N . LYS A 1 422 ? 13.445 -20.005 3.947 1.00 63.25 422 LYS A N 1
ATOM 3374 C CA . LYS A 1 422 ? 13.102 -19.011 4.978 1.00 63.25 422 LYS A CA 1
ATOM 3375 C C . LYS A 1 422 ? 11.584 -18.961 5.166 1.00 63.25 422 LYS A C 1
ATOM 3377 O O . LYS A 1 422 ? 10.854 -18.517 4.286 1.00 63.25 422 LYS A O 1
ATOM 3382 N N . ALA A 1 423 ? 11.101 -19.420 6.320 1.00 64.44 423 ALA A N 1
ATOM 3383 C CA . ALA A 1 423 ? 9.696 -19.285 6.691 1.00 64.44 423 ALA A CA 1
ATOM 3384 C C . ALA A 1 423 ? 9.415 -17.831 7.096 1.00 64.44 423 ALA A C 1
ATOM 3386 O O . ALA A 1 423 ? 9.741 -17.418 8.208 1.00 64.44 423 ALA A O 1
ATOM 3387 N N . VAL A 1 424 ? 8.831 -17.055 6.183 1.00 77.12 424 VAL A N 1
ATOM 3388 C CA . VAL A 1 424 ? 8.395 -15.680 6.450 1.00 77.12 424 VAL A CA 1
ATOM 3389 C C . VAL A 1 424 ? 6.881 -15.670 6.681 1.00 77.12 424 VAL A C 1
ATOM 3391 O O . VAL A 1 424 ? 6.148 -16.184 5.832 1.00 77.12 424 VAL A O 1
ATOM 3394 N N . PRO A 1 425 ? 6.389 -15.105 7.798 1.00 77.62 425 PRO A N 1
ATOM 3395 C CA . PRO A 1 425 ? 4.956 -14.975 8.041 1.00 77.62 425 PRO A CA 1
ATOM 3396 C C . PRO A 1 425 ? 4.232 -14.244 6.899 1.00 77.62 425 PRO A C 1
ATOM 3398 O O . PRO A 1 425 ? 4.765 -13.293 6.324 1.00 77.62 425 PRO A O 1
ATOM 3401 N N . GLY A 1 426 ? 3.016 -14.689 6.567 1.00 77.19 426 GLY A N 1
ATOM 3402 C CA . GLY A 1 426 ? 2.191 -14.121 5.497 1.00 77.19 426 GLY A CA 1
ATOM 3403 C C . GLY A 1 426 ? 0.798 -13.706 5.963 1.00 77.19 426 GLY A C 1
ATOM 3404 O O . GLY A 1 426 ? 0.303 -14.257 6.941 1.00 77.19 426 GLY A O 1
ATOM 3405 N N . LEU A 1 427 ? 0.160 -12.764 5.263 1.00 77.62 427 LEU A N 1
ATOM 3406 C CA . LEU A 1 427 ? -1.267 -12.452 5.426 1.00 77.62 427 LEU A CA 1
ATOM 3407 C C . LEU A 1 427 ? -2.168 -13.430 4.667 1.00 77.62 427 LEU A C 1
ATOM 3409 O O . LEU A 1 427 ? -3.330 -13.580 5.026 1.00 77.62 427 LEU A O 1
ATOM 3413 N N . LYS A 1 428 ? -1.662 -14.076 3.618 1.00 74.12 428 LYS A N 1
ATOM 3414 C CA . LYS A 1 428 ? -2.416 -15.034 2.797 1.00 74.12 428 LYS A CA 1
ATOM 3415 C C . LYS A 1 428 ? -2.405 -16.463 3.359 1.00 74.12 428 LYS A C 1
ATOM 3417 O O . LYS A 1 428 ? -3.178 -17.285 2.875 1.00 74.12 428 LYS A O 1
ATOM 3422 N N . ASN A 1 429 ? -1.578 -16.731 4.380 1.00 56.47 429 ASN A N 1
ATOM 3423 C CA . ASN A 1 429 ? -1.329 -18.061 4.958 1.00 56.47 429 ASN A CA 1
ATOM 3424 C C . ASN A 1 429 ? -1.669 -18.171 6.451 1.00 56.47 429 ASN A C 1
ATOM 3426 O O . ASN A 1 429 ? -1.316 -17.258 7.247 1.00 56.47 429 ASN A O 1
#

Foldseek 3Di:
DEAAQCLPDDVVVLVVVLVLQPPADPPGRPDDYHYHHDPSVVVVCPPPSNVSVVVVPPDDDDDDADDLVRQVVLVQVVCVVVVNNPQAEEDSLLSNLQCVVCVRPVVSSVQLVVQLVVQCVVVVHRYRDNVSSVVSVCVVVVNDDPDDDDDDDDDDDDDDDDDDDDDDDDDPDDDPPPVVVVVVVPPPPPPDPDDDDDDDDDDDDDDPDDDDPPPVPPPDLPLFQADDDQLLQVLRQLLSLVVLVVDDDPDSHSPVPSPPDPVVSQVVLVVVQKDKDKQQDPVCCQLLFAWKWFWFDDPNDTGTWIFQADDPQKTWIAHNHPGIDIDGVVVVVVGTPSTIIGIDHFDPQADPPQDQPDADSNQLVLLVLLVVVVLQDDDRRSHLDPSQLNSLLVQCVVSVHHSRSGCDPSSRSSSRCPDPPDDHRGNHD

Radius of gyration: 29.64 Å; chains: 1; bounding box: 76×73×80 Å

Secondary structure (DSSP, 8-state):
-EESSGGGS-HHHHHHHHHHTT-B-SS-BS---EE---THHHHHHTSGGGHHHHTT-------PPP-HHHHHHHHHHHHHHTT-TTT-EE-HHHHHHHHHHHTT-HHHHHHHHHHHHHHHHHTT-SEE-HHHHHHHHHHHHT-------PPPPP-------------------SSSSSSSSTTTSSSSSSS-SS-----------------SSTTS--S-GGGS---SSGGGHHHHHHHHHHHHTT---SS-STHHHHTS-HHHHHHHHHHTT-EEEEE--TTHHHHHT--EEEEEEETTEEEEEEEEEEETTEEEEEETTTEEEEEEHHHHHHHEEEEEEEEE-PPTT--SSPP-SS--HHHHHHHHHHHHTT---S---S---HHHHHHHHHHHHHTTS---SS--HHHHHHHHHTSTT-----S--

Sequence (429 aa):
MIIDEAQNLTPECLEEIRMLSNLETDKEKLLQIILVGQPELRKKLDLERLRQLNQRIALRYHLEPFDENETKEYILHRLKIAGGSDKVFFTTQAMDKIYEYSKGTPRLINLLCDKALLAAFVADTKTISHHLVKTAIKDLRGDSQIQEKGPAIFNENRFPERNTITKPLSIAGISLGVLLIFSIIFWQKTALIGAISGDKADNRPQTITAPQINEALNYDKDSILRVKEQKDSLPASIMTLLKIWKVEFLKNDISLLKNRGEGEQKEFIRNLGFEIYKLDKSDLIELLDYPALVNISRNEEPYYVVLRQIANGIAVI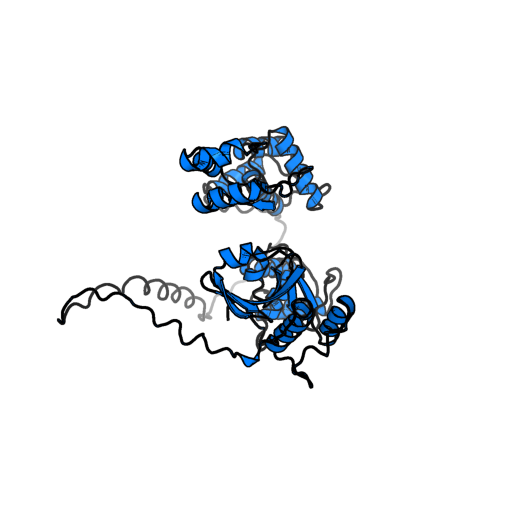LDPLKGRATYSLVEFRLIWRGGGAIFWKKIEGINLPISGDNPNSEVMALQGILKDKGIYAARIDGFYGPMTVKSVSEFQLKWGLNPTGNFDIETHMILSKNIRGKAVPGLKN